Protein AF-0000000083195244 (afdb_homodimer)

Organism: Muntiacus reevesi (NCBI:txid9886)

Radius of gyration: 25.7 Å; Cα contacts (8 Å, |Δi|>4): 997; chains: 2; bounding box: 46×84×61 Å

Nearest PDB structures (foldseek):
  3fcx-assembly2_B  TM=9.092E-01  e=3.068E-40  Homo sapiens
  3fcx-assembly2_A-2  TM=8.633E-01  e=1.526E-38  Homo sapiens
  8ilj-assembly1_B  TM=9.149E-01  e=1.483E-29  Burkholderiaceae
  7yvt-assembly3_C  TM=9.049E-01  e=2.459E-28  Variovorax sp.
  3s8y-assembly1_A  TM=8.931E-01  e=3.547E-28  Oleispira antarctica

Foldseek 3Di:
DDWAWPDWDDDQQWIKTKIWDQDPQQRAIWIKIKIGANCQVPAAWFEEEEFEAQPDANVCCVPQQQLNNLCNPFGMYMYITWFGPPPPQVCPPPDSPDATGPTQAAQDPDPSRNRRGHNNCCVQPVVLVVCVVPGRHDSVQYAYAYADSRRLNRLLSVLVVQCVVVVVPDDPDDDRVLSSGSLSSLLVRPDQEAEAEEEDEPAEPCVVVVNDDVVSNVVSCVVRVYYHYHYHYPDYRDSVNSNVCVSVVSVSSSVPRPD/DDWAWPDWDDDQQWIKTKIWDQDPQQRAIWIKIKIGANCQVPAAWFEEEEFEAFPDANVCCVPQQQLNNLCNPFGMYMYITWFGPPPPQVCPPPDSPDATGPTQAAQDPDPSRNRRGHNNCCVQPVVLVVCVVPGRHDSVQYAYAYADSRRLRRLLSVLVVQCVVVVVPDDPDDDRVLSSGSLSSLLVRPDQDDAAEEEDEPAEPCVVVVNDDVVSNQVSCVVGPGHHYHYHYPDYRDSVNSNVCVSVVSVSSSVPVPD

InterPro domains:
  IPR000801 Esterase-like [PF00756] (23-251)
  IPR014186 S-formylglutathione hydrolase [PTHR10061] (2-157)
  IPR029058 Alpha/Beta hydrolase fold [G3DSA:3.40.50.1820] (3-158)
  IPR029058 Alpha/Beta hydrolase fold [G3DSA:3.40.50.1820] (159-257)
  IPR029058 Alpha/Beta hydrolase fold [SSF53474] (6-256)

Secondary structure (DSSP, 8-state):
-PPEEEEEEEETTEEEEEEEEEETTTTEEEEEEEEE-GGGGTS-EEEEEEE--TT--HHHHHHHS-THHHHHHH-EEEEE-SS------TTTTT-TTTTS-S-TT-B--STTTTTT-BHHHIIIIIHHHHHHHHS-EEEEEEEEEESTHHHHHHHHHHHHHHHHTTTTTS-TTS-TTGGG-HHHHHHT---S---EEEEEETT-HHHHTTS--HHHHHHHHHTTT-EEEEEETT--SSHHHHHHHHHHHHHHHHT-S--/-PPEEEEEEEETTEEEEEEEEEETTTTEEEEEEEEE-GGGGTS-EEEEEEE--TT--HHHHHHHS-THHHHHHH-EEEEE-SS--S---TTTTT-TTTTS-S-TT-B--STTTTTT-BHHHIIIIIHHHHHHHHS-EEEEEEEEEESTHHHHHHHHHHHHHHHHTTTTTS-TTS-TTGGG-HHHHHHT---S----EEEEETT-HHHHTTS--HHHHHHHHHTSS--EEEEETT--SSHHHHHHHHHHHHHHHHT-S--

Structure (mmCIF, N/CA/C/O backbone):
data_AF-0000000083195244-model_v1
#
loop_
_entity.id
_entity.type
_entity.pdbx_description
1 polymer 'S-formylglutathione hydrolase'
#
loop_
_atom_site.group_PDB
_atom_site.id
_atom_site.type_symbol
_atom_site.label_atom_id
_atom_site.label_alt_id
_atom_site.label_comp_id
_atom_site.label_asym_id
_atom_site.label_entity_id
_atom_site.label_seq_id
_atom_site.pdbx_PDB_ins_code
_atom_site.Cartn_x
_atom_site.Cartn_y
_atom_site.Cartn_z
_atom_site.occupancy
_atom_site.B_iso_or_equiv
_atom_site.auth_seq_id
_atom_site.auth_comp_id
_atom_site.auth_asym_id
_atom_site.auth_atom_id
_atom_site.pdbx_PDB_model_num
ATOM 1 N N . MET A 1 1 ? -21.516 21.188 7.121 1 64.06 1 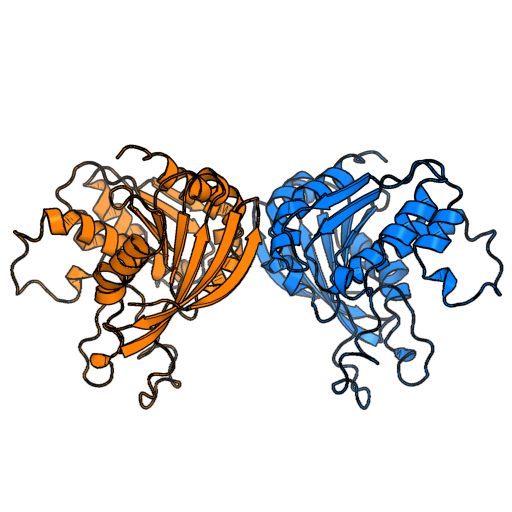MET A N 1
ATOM 2 C CA . MET A 1 1 ? -21.359 20.875 5.703 1 64.06 1 MET A CA 1
ATOM 3 C C . MET A 1 1 ? -21.375 19.375 5.465 1 64.06 1 MET A C 1
ATOM 5 O O . MET A 1 1 ? -20.875 18.594 6.285 1 64.06 1 MET A O 1
ATOM 9 N N . ALA A 1 2 ? -22.172 18.953 4.617 1 80.56 2 ALA A N 1
ATOM 10 C CA . ALA A 1 2 ? -22.469 17.531 4.43 1 80.56 2 ALA A CA 1
ATOM 11 C C . ALA A 1 2 ? -21.422 16.875 3.543 1 80.56 2 ALA A C 1
ATOM 13 O O . ALA A 1 2 ? -20.953 17.469 2.57 1 80.56 2 ALA A O 1
ATOM 14 N N . SER A 1 3 ? -20.703 15.836 4.039 1 92.25 3 SER A N 1
ATOM 15 C CA . SER A 1 3 ? -19.766 15.07 3.223 1 92.25 3 SER A CA 1
ATOM 16 C C . SER A 1 3 ? -20.422 13.812 2.664 1 92.25 3 SER A C 1
ATOM 18 O O . SER A 1 3 ? -21.328 13.25 3.287 1 92.25 3 SER A O 1
ATOM 20 N N . LYS A 1 4 ? -20.062 13.547 1.421 1 96.56 4 LYS A N 1
ATOM 21 C CA . LYS A 1 4 ? -20.562 12.352 0.751 1 96.56 4 LYS A CA 1
ATOM 22 C C . LYS A 1 4 ? -19.516 11.25 0.709 1 96.56 4 LYS A C 1
ATOM 24 O O . LYS A 1 4 ? -18.375 11.492 0.304 1 96.56 4 LYS A O 1
ATOM 29 N N . GLN A 1 5 ? -19.922 10.078 1.095 1 97 5 GLN A N 1
ATOM 30 C CA . GLN A 1 5 ? -18.984 8.953 1.025 1 97 5 GLN A CA 1
ATOM 31 C C . GLN A 1 5 ? -18.781 8.5 -0.417 1 97 5 GLN A C 1
ATOM 33 O O . GLN A 1 5 ? -19.75 8.219 -1.133 1 97 5 GLN A O 1
ATOM 38 N N . VAL A 1 6 ? -17.516 8.461 -0.803 1 96.75 6 VAL A N 1
ATOM 39 C CA . VAL A 1 6 ? -17.125 8.062 -2.152 1 96.75 6 VAL A CA 1
ATOM 40 C C . VAL A 1 6 ? -16.797 6.57 -2.18 1 96.75 6 VAL A C 1
ATOM 42 O O . VAL A 1 6 ? -17.078 5.883 -3.164 1 96.75 6 VAL A O 1
ATOM 45 N N . SER A 1 7 ? -16.188 6.094 -1.215 1 96.75 7 SER A N 1
ATOM 46 C CA . SER A 1 7 ? -15.812 4.688 -1.093 1 96.75 7 SER A CA 1
ATOM 47 C C . SER A 1 7 ? -15.664 4.277 0.369 1 96.75 7 SER A C 1
ATOM 49 O O . SER A 1 7 ? -15.57 5.133 1.251 1 96.75 7 SER A O 1
ATOM 51 N N . GLY A 1 8 ? -15.758 2.971 0.578 1 97.38 8 GLY A N 1
ATOM 52 C CA . GLY A 1 8 ? -15.602 2.396 1.904 1 97.38 8 GLY A CA 1
ATOM 53 C C . GLY A 1 8 ? -15.328 0.904 1.881 1 97.38 8 GLY A C 1
ATOM 54 O O . GLY A 1 8 ? -16.031 0.151 1.198 1 97.38 8 GLY A O 1
ATOM 55 N N . SER A 1 9 ? -14.305 0.471 2.549 1 97.75 9 SER A N 1
ATOM 56 C CA . SER A 1 9 ? -13.945 -0.941 2.627 1 97.75 9 SER A CA 1
ATOM 57 C C . SER A 1 9 ? -13.414 -1.301 4.012 1 97.75 9 SER A C 1
ATOM 59 O O . SER A 1 9 ? -12.758 -0.483 4.664 1 97.75 9 SER A O 1
ATOM 61 N N . LYS A 1 10 ? -13.711 -2.51 4.426 1 98 10 LYS A N 1
ATOM 62 C CA . LYS A 1 10 ? -13.148 -3.012 5.672 1 98 10 LYS A CA 1
ATOM 63 C C . LYS A 1 10 ? -11.664 -3.316 5.523 1 98 10 LYS A C 1
ATOM 65 O O . LYS A 1 10 ? -11.234 -3.867 4.504 1 98 10 LYS A O 1
ATOM 70 N N . CYS A 1 11 ? -10.922 -2.971 6.48 1 98.19 11 CYS A N 1
ATOM 71 C CA . CYS A 1 11 ? -9.477 -3.141 6.5 1 98.19 11 CYS A CA 1
ATOM 72 C C . CYS A 1 11 ? -8.953 -3.213 7.934 1 98.19 11 CYS A C 1
ATOM 74 O O . CYS A 1 11 ? -9.133 -2.277 8.711 1 98.19 11 CYS A O 1
ATOM 76 N N . PHE A 1 12 ? -8.305 -4.316 8.352 1 97.62 12 PHE A N 1
ATOM 77 C CA . PHE A 1 12 ? -7.77 -4.566 9.688 1 97.62 12 PHE A CA 1
ATOM 78 C C . PHE A 1 12 ? -8.828 -4.301 10.75 1 97.62 12 PHE A C 1
ATOM 80 O O . PHE A 1 12 ? -8.555 -3.631 11.75 1 97.62 12 PHE A O 1
ATOM 87 N N . GLY A 1 13 ? -9.945 -4.781 10.5 1 96.62 13 GLY A N 1
ATOM 88 C CA . GLY A 1 13 ? -11.031 -4.699 11.461 1 96.62 13 GLY A CA 1
ATOM 89 C C . GLY A 1 13 ? -11.719 -3.348 11.477 1 96.62 13 GLY A C 1
ATOM 90 O O . GLY A 1 13 ? -12.812 -3.207 12.023 1 96.62 13 GLY A O 1
ATOM 91 N N . GLY A 1 14 ? -11.07 -2.312 10.891 1 97.44 14 GLY A N 1
ATOM 92 C CA . GLY A 1 14 ? -11.648 -0.986 10.758 1 97.44 14 GLY A CA 1
ATOM 93 C C . GLY A 1 14 ? -12.211 -0.716 9.375 1 97.44 14 GLY A C 1
ATOM 94 O O . GLY A 1 14 ? -12.422 -1.646 8.594 1 97.44 14 GLY A O 1
ATOM 95 N N . LEU A 1 15 ? -12.516 0.543 9.117 1 98 15 LEU A N 1
ATOM 96 C CA . LEU A 1 15 ? -13.078 0.94 7.828 1 98 15 LEU A CA 1
ATOM 97 C C . LEU A 1 15 ? -12.242 2.041 7.188 1 98 15 LEU A C 1
ATOM 99 O O . LEU A 1 15 ? -12 3.082 7.801 1 98 15 LEU A O 1
ATOM 103 N N . GLN A 1 16 ? -11.742 1.739 5.988 1 98.25 16 GLN A N 1
ATOM 104 C CA . GLN A 1 16 ? -11.117 2.766 5.16 1 98.25 16 GLN A CA 1
ATOM 105 C C . GLN A 1 16 ? -12.133 3.416 4.227 1 98.25 16 GLN A C 1
ATOM 107 O O . GLN A 1 16 ? -12.641 2.771 3.307 1 98.25 16 GLN A O 1
ATOM 112 N N . LYS A 1 17 ? -12.391 4.711 4.441 1 98.19 17 LYS A N 1
ATOM 113 C CA . LYS A 1 17 ? -13.398 5.422 3.66 1 98.19 17 LYS A CA 1
ATOM 114 C C . LYS A 1 17 ? -12.805 6.668 3.008 1 98.19 17 LYS A C 1
ATOM 116 O O . LYS A 1 17 ? -11.781 7.18 3.451 1 98.19 17 LYS A O 1
ATOM 121 N N . VAL A 1 18 ? -13.406 7.07 1.927 1 98.31 18 VAL A N 1
ATOM 122 C CA . VAL A 1 18 ? -13.117 8.352 1.292 1 98.31 18 VAL A CA 1
ATOM 123 C C . VAL A 1 18 ? -14.398 9.172 1.172 1 98.31 18 VAL A C 1
ATOM 125 O O . VAL A 1 18 ? -15.453 8.641 0.805 1 98.31 18 VAL A O 1
ATOM 128 N N . PHE A 1 19 ? -14.312 10.398 1.546 1 98.19 19 PHE A N 1
ATOM 129 C CA . PHE A 1 19 ? -15.445 11.312 1.467 1 98.19 19 PHE A CA 1
ATOM 130 C C . PHE A 1 19 ? -15.125 12.484 0.549 1 98.19 19 PHE A C 1
ATOM 132 O O . PHE A 1 19 ? -13.961 12.836 0.362 1 98.19 19 PHE A O 1
ATOM 139 N N . GLU A 1 20 ? -16.141 13.039 0.01 1 97.69 20 GLU A N 1
ATOM 140 C CA . GLU A 1 20 ? -16.078 14.273 -0.769 1 97.69 20 GLU A CA 1
ATOM 141 C C . GLU A 1 20 ? -16.984 15.344 -0.182 1 97.69 20 GLU A C 1
ATOM 143 O O . GLU A 1 20 ? -18.094 15.039 0.28 1 97.69 20 GLU A O 1
ATOM 148 N N . HIS A 1 21 ? -16.594 16.547 -0.195 1 96.94 21 HIS A N 1
ATOM 149 C CA . HIS A 1 21 ? -17.406 17.656 0.276 1 96.94 21 HIS A CA 1
ATOM 150 C C . HIS A 1 21 ? -17.078 18.938 -0.487 1 96.94 21 HIS A C 1
ATOM 152 O O . HIS A 1 21 ? -16.047 19.047 -1.134 1 96.94 21 HIS A O 1
ATOM 158 N N . ASP A 1 22 ? -18 19.844 -0.412 1 96.31 22 ASP A N 1
ATOM 159 C CA . ASP A 1 22 ? -17.781 21.172 -0.982 1 96.31 22 ASP A CA 1
ATOM 160 C C . ASP A 1 22 ? -17.062 22.078 0.013 1 96.31 22 ASP A C 1
ATOM 162 O O . ASP A 1 22 ? -17.641 22.5 1.014 1 96.31 22 ASP A O 1
ATOM 166 N N . SER A 1 23 ? -15.859 22.375 -0.258 1 95.5 23 SER A N 1
ATOM 167 C CA . SER A 1 23 ? -15.086 23.219 0.646 1 95.5 23 SER A CA 1
ATOM 168 C C . SER A 1 23 ? -15.477 24.688 0.506 1 95.5 23 SER A C 1
ATOM 170 O O . SER A 1 23 ? -15.5 25.219 -0.603 1 95.5 23 SER A O 1
ATOM 172 N N . VAL A 1 24 ? -15.711 25.297 1.651 1 95.19 24 VAL A N 1
ATOM 173 C CA . VAL A 1 24 ? -16.016 26.719 1.674 1 95.19 24 VAL A CA 1
ATOM 174 C C . VAL A 1 24 ? -14.719 27.516 1.51 1 95.19 24 VAL A C 1
ATOM 176 O O . VAL A 1 24 ? -14.688 28.516 0.793 1 95.19 24 VAL A O 1
ATOM 179 N N . GLU A 1 25 ? -13.664 27.062 2.113 1 92.62 25 GLU A N 1
ATOM 180 C CA . GLU A 1 25 ? -12.383 27.75 2.059 1 92.62 25 GLU A CA 1
ATOM 181 C C . GLU A 1 25 ? -11.781 27.688 0.655 1 92.62 25 GLU A C 1
ATOM 183 O O . GLU A 1 25 ? -11.25 28.688 0.166 1 92.62 25 GLU A O 1
ATOM 188 N N . LEU A 1 26 ? -11.906 26.531 0.031 1 91.56 26 LEU A N 1
ATOM 189 C CA . LEU A 1 26 ? -11.203 26.328 -1.232 1 91.56 26 LEU A CA 1
ATOM 190 C C . LEU A 1 26 ? -12.148 26.516 -2.414 1 91.56 26 LEU A C 1
ATOM 192 O O . LEU A 1 26 ? -11.711 26.609 -3.561 1 91.56 26 LEU A O 1
ATOM 196 N N . LYS A 1 27 ? -13.453 26.594 -2.148 1 93.06 27 LYS A N 1
ATOM 197 C CA . LYS A 1 27 ? -14.477 26.828 -3.162 1 93.06 27 LYS A CA 1
ATOM 198 C C . LYS A 1 27 ? -14.414 25.781 -4.27 1 93.06 27 LYS A C 1
ATOM 200 O O . LYS A 1 27 ? -14.477 26.125 -5.453 1 93.06 27 LYS A O 1
ATOM 205 N N . CYS A 1 28 ? -14.148 24.578 -3.922 1 93.44 28 CYS A N 1
ATOM 206 C CA . CYS A 1 28 ? -14.148 23.438 -4.812 1 93.44 28 CYS A CA 1
ATOM 207 C C . CYS A 1 28 ? -14.469 22.156 -4.055 1 93.44 28 CYS A C 1
ATOM 209 O O . CYS A 1 28 ? -14.625 22.172 -2.83 1 93.44 28 CYS A O 1
ATOM 211 N N . LYS A 1 29 ? -14.609 21.141 -4.824 1 94.62 29 LYS A N 1
ATOM 212 C CA . LYS A 1 29 ? -14.781 19.844 -4.191 1 94.62 29 LYS A CA 1
ATOM 213 C C . LYS A 1 29 ? -13.453 19.281 -3.693 1 94.62 29 LYS A C 1
ATOM 215 O O . LYS A 1 29 ? -12.445 19.328 -4.406 1 94.62 29 LYS A O 1
ATOM 220 N N . MET A 1 30 ? -13.492 18.859 -2.441 1 95.19 30 MET A N 1
ATOM 221 C CA . MET A 1 30 ? -12.305 18.25 -1.849 1 95.19 30 MET A CA 1
ATOM 222 C C . MET A 1 30 ? -12.609 16.844 -1.365 1 95.19 30 MET A C 1
ATOM 224 O O . MET A 1 30 ? -13.703 16.562 -0.862 1 95.19 30 MET A O 1
ATOM 228 N N . LYS A 1 31 ? -11.641 15.992 -1.546 1 96.5 31 LYS A N 1
ATOM 229 C CA . LYS A 1 31 ? -11.734 14.648 -0.989 1 96.5 31 LYS A CA 1
ATOM 230 C C . LYS A 1 31 ? -10.797 14.477 0.203 1 96.5 31 LYS A C 1
ATOM 232 O O . LYS A 1 31 ? -9.742 15.117 0.264 1 96.5 31 LYS A O 1
ATOM 237 N N . PHE A 1 32 ? -11.211 13.695 1.086 1 97.06 32 PHE A N 1
ATOM 238 C CA . PHE A 1 32 ? -10.336 13.297 2.184 1 97.06 32 PHE A CA 1
ATOM 239 C C . PHE A 1 32 ? -10.625 11.859 2.6 1 97.06 32 PHE A C 1
ATOM 241 O O . PHE A 1 32 ? -11.766 11.406 2.539 1 97.06 32 PHE A O 1
ATOM 248 N N . ALA A 1 33 ? -9.562 11.195 2.936 1 98.12 33 ALA A N 1
ATOM 249 C CA . ALA A 1 33 ? -9.656 9.82 3.426 1 98.12 33 ALA A CA 1
ATOM 250 C C . ALA A 1 33 ? -9.836 9.789 4.941 1 98.12 33 ALA A C 1
ATOM 252 O O . ALA A 1 33 ? -9.32 10.656 5.652 1 98.12 33 ALA A O 1
ATOM 253 N N . VAL A 1 34 ? -10.562 8.789 5.395 1 97.75 34 VAL A N 1
ATOM 254 C CA . VAL A 1 34 ? -10.75 8.523 6.82 1 97.75 34 VAL A CA 1
ATOM 255 C C . VAL A 1 34 ? -10.562 7.031 7.094 1 97.75 34 VAL A C 1
ATOM 257 O O . VAL A 1 34 ? -11.148 6.188 6.406 1 97.75 34 VAL A O 1
ATOM 260 N N . TYR A 1 35 ? -9.703 6.723 8.023 1 98.38 35 TYR A N 1
ATOM 261 C CA . TYR A 1 35 ? -9.68 5.371 8.57 1 98.38 35 TYR A CA 1
ATOM 262 C C . TYR A 1 35 ? -10.312 5.328 9.953 1 98.38 35 TYR A C 1
ATOM 264 O O . TYR A 1 35 ? -9.82 5.965 10.883 1 98.38 35 TYR A O 1
ATOM 272 N N . LEU A 1 36 ? -11.422 4.609 10.07 1 97.75 36 LEU A N 1
ATOM 273 C CA . LEU A 1 36 ? -12.102 4.387 11.344 1 97.75 36 LEU A CA 1
ATOM 274 C C . LEU A 1 36 ? -11.648 3.074 11.969 1 97.75 36 LEU A C 1
ATOM 276 O O . LEU A 1 36 ? -12.031 1.995 11.508 1 97.75 36 LEU A O 1
ATOM 280 N N . PRO A 1 37 ? -10.852 3.199 13.047 1 96.81 37 PRO A N 1
ATOM 281 C CA . PRO A 1 37 ? -10.445 1.961 13.719 1 96.81 37 PRO A CA 1
ATOM 282 C C . PRO A 1 37 ? -11.617 1.248 14.391 1 96.81 37 PRO A C 1
ATOM 284 O O . PRO A 1 37 ? -12.68 1.84 14.578 1 96.81 37 PRO A O 1
ATOM 287 N N . PRO A 1 38 ? -11.383 -0.041 14.734 1 95.75 38 PRO A N 1
ATOM 288 C CA . PRO A 1 38 ? -12.477 -0.782 15.375 1 95.75 38 PRO A CA 1
ATOM 289 C C . PRO A 1 38 ? -13.031 -0.07 16.609 1 95.75 38 PRO A C 1
ATOM 291 O O . PRO A 1 38 ? -14.242 -0.078 16.828 1 95.75 38 PRO A O 1
ATOM 294 N N . LYS A 1 39 ? -12.281 0.588 17.328 1 94.19 39 LYS A N 1
ATOM 295 C CA . LYS A 1 39 ? -12.68 1.263 18.562 1 94.19 39 LYS A CA 1
ATOM 296 C C . LYS A 1 39 ? -13.633 2.414 18.266 1 94.19 39 LYS A C 1
ATOM 298 O O . LYS A 1 39 ? -14.352 2.873 19.172 1 94.19 39 LYS A O 1
ATOM 303 N N . ALA A 1 40 ? -13.633 2.887 17.094 1 94.81 40 ALA A N 1
ATOM 304 C CA . ALA A 1 40 ? -14.484 4.016 16.719 1 94.81 40 ALA A CA 1
ATOM 305 C C . ALA A 1 40 ? -15.961 3.641 16.797 1 94.81 40 ALA A C 1
ATOM 307 O O . ALA A 1 40 ? -16.828 4.516 16.859 1 94.81 40 ALA A O 1
ATOM 308 N N . GLU A 1 41 ? -16.219 2.393 16.797 1 92.88 41 GLU A N 1
ATOM 309 C CA . GLU A 1 41 ? -17.594 1.923 16.891 1 92.88 41 GLU A CA 1
ATOM 310 C C . GLU A 1 41 ? -18.141 2.111 18.297 1 92.88 41 GLU A C 1
ATOM 312 O O . GLU A 1 41 ? -19.359 2.213 18.484 1 92.88 41 GLU A O 1
ATOM 317 N N . THR A 1 42 ? -17.281 2.164 19.234 1 93 42 THR A N 1
ATOM 318 C CA . THR A 1 42 ? -17.766 2.139 20.609 1 93 42 THR A CA 1
ATOM 319 C C . THR A 1 42 ? -17.375 3.42 21.344 1 93 42 THR A C 1
ATOM 321 O O . THR A 1 42 ? -17.812 3.648 22.469 1 93 42 THR A O 1
ATOM 324 N N . GLY A 1 43 ? -16.5 4.234 20.75 1 92.44 43 GLY A N 1
ATOM 325 C CA . GLY A 1 43 ? -16.109 5.441 21.453 1 92.44 43 GLY A CA 1
ATOM 326 C C . GLY A 1 43 ? -15.344 6.418 20.578 1 92.44 43 GLY A C 1
ATOM 327 O O . GLY A 1 43 ? -15.117 6.152 19.391 1 92.44 43 GLY A O 1
ATOM 328 N N . LYS A 1 44 ? -15 7.539 21.266 1 93.94 44 LYS A N 1
ATOM 329 C CA . LYS A 1 44 ? -14.25 8.57 20.547 1 93.94 44 LYS A CA 1
ATOM 330 C C . LYS A 1 44 ? -12.781 8.18 20.406 1 93.94 44 LYS A C 1
ATOM 332 O O . LYS A 1 44 ? -12.227 7.512 21.281 1 93.94 44 LYS A O 1
ATOM 337 N N . CYS A 1 45 ? -12.172 8.586 19.328 1 93.75 45 CYS A N 1
ATOM 338 C CA . CYS A 1 45 ? -10.789 8.227 19.031 1 93.75 45 CYS A CA 1
ATOM 339 C C . CYS A 1 45 ? -9.938 9.477 18.859 1 93.75 45 CYS A C 1
ATOM 341 O O . CYS A 1 45 ? -10.43 10.516 18.406 1 93.75 45 CYS A O 1
ATOM 343 N N . PRO A 1 46 ? -8.68 9.367 19.25 1 91.88 46 PRO A N 1
ATOM 344 C CA . PRO A 1 46 ? -7.762 10.43 18.844 1 91.88 46 PRO A CA 1
ATOM 345 C C . PRO A 1 46 ? -7.648 10.555 17.328 1 91.88 46 PRO A C 1
ATOM 347 O O . PRO A 1 46 ? -7.844 9.57 16.609 1 91.88 46 PRO A O 1
ATOM 350 N N . VAL A 1 47 ? -7.289 11.75 16.922 1 92.12 47 VAL A N 1
ATOM 351 C CA . VAL A 1 47 ? -7.215 12 15.477 1 92.12 47 VAL A CA 1
ATOM 352 C C . VAL A 1 47 ? -5.758 12.195 15.062 1 92.12 47 VAL A C 1
ATOM 354 O O . VAL A 1 47 ? -5.031 12.977 15.688 1 92.12 47 VAL A O 1
ATOM 357 N N . LEU A 1 48 ? -5.402 11.469 14.109 1 93.06 48 LEU A N 1
ATOM 358 C CA . LEU A 1 48 ? -4.121 11.664 13.438 1 93.06 48 LEU A CA 1
ATOM 359 C C . LEU A 1 48 ? -4.324 12.195 12.023 1 93.06 48 LEU A C 1
ATOM 361 O O . LEU A 1 48 ? -4.898 11.516 11.172 1 93.06 48 LEU A O 1
ATOM 365 N N . CYS A 1 49 ? -3.836 13.359 11.766 1 92.69 49 CYS A N 1
ATOM 366 C CA . CYS A 1 49 ? -3.99 13.969 10.453 1 92.69 49 CYS A CA 1
ATOM 367 C C . CYS A 1 49 ? -2.725 13.797 9.617 1 92.69 49 CYS A C 1
ATOM 369 O O . CYS A 1 49 ? -1.651 14.258 10.008 1 92.69 49 CYS A O 1
ATOM 371 N N . TRP A 1 50 ? -2.875 13.164 8.469 1 95 50 TRP A N 1
ATOM 372 C CA . TRP A 1 50 ? -1.762 12.945 7.551 1 95 50 TRP A CA 1
ATOM 373 C C . TRP A 1 50 ? -1.774 13.969 6.422 1 95 50 TRP A C 1
ATOM 375 O O . TRP A 1 50 ? -2.807 14.18 5.781 1 95 50 TRP A O 1
ATOM 385 N N . LEU A 1 51 ? -0.617 14.508 6.195 1 92.31 51 LEU A N 1
ATOM 386 C CA . LEU A 1 51 ? -0.442 15.422 5.074 1 92.31 51 LEU A CA 1
ATOM 387 C C . LEU A 1 51 ? 0.542 14.859 4.055 1 92.31 51 LEU A C 1
ATOM 389 O O . LEU A 1 51 ? 1.732 14.727 4.344 1 92.31 51 LEU A O 1
ATOM 393 N N . SER A 1 52 ? 0.066 14.609 2.848 1 93.62 52 SER A N 1
ATOM 394 C CA . SER A 1 52 ? 0.882 14 1.803 1 93.62 52 SER A CA 1
ATOM 395 C C . SER A 1 52 ? 1.756 15.039 1.108 1 93.62 52 SER A C 1
ATOM 397 O O . SER A 1 52 ? 1.536 16.25 1.258 1 93.62 52 SER A O 1
ATOM 399 N N . GLY A 1 53 ? 2.691 14.539 0.359 1 86.62 53 GLY A N 1
ATOM 400 C CA . GLY A 1 53 ? 3.58 15.398 -0.401 1 86.62 53 GLY A CA 1
ATOM 401 C C . GLY A 1 53 ? 2.953 15.922 -1.678 1 86.62 53 GLY A C 1
ATOM 402 O O . GLY A 1 53 ? 1.842 15.531 -2.037 1 86.62 53 GLY A O 1
ATOM 403 N N . LEU A 1 54 ? 3.756 16.641 -2.361 1 77.75 54 LEU A N 1
ATOM 404 C CA . LEU A 1 54 ? 3.281 17.312 -3.568 1 77.75 54 LEU A CA 1
ATOM 405 C C . LEU A 1 54 ? 2.805 16.297 -4.602 1 77.75 54 LEU A C 1
ATOM 407 O O . LEU A 1 54 ? 3.357 15.195 -4.699 1 77.75 54 LEU A O 1
ATOM 411 N N . THR A 1 55 ? 1.764 16.594 -5.359 1 79.69 55 THR A N 1
ATOM 412 C CA . THR A 1 55 ? 1.191 15.883 -6.496 1 79.69 55 THR A CA 1
ATOM 413 C C . THR A 1 55 ? 0.351 14.703 -6.02 1 79.69 55 THR A C 1
ATOM 415 O O . THR A 1 55 ? -0.34 14.062 -6.816 1 79.69 55 THR A O 1
ATOM 418 N N . CYS A 1 56 ? 0.475 14.43 -4.762 1 89.38 56 CYS A N 1
ATOM 419 C CA . CYS A 1 56 ? -0.297 13.305 -4.246 1 89.38 56 CYS A CA 1
ATOM 420 C C . CYS A 1 56 ? -1.763 13.688 -4.074 1 89.38 56 CYS A C 1
ATOM 422 O O . CYS A 1 56 ? -2.104 14.867 -4.043 1 89.38 56 CYS A O 1
ATOM 424 N N . THR A 1 57 ? -2.6 12.758 -3.975 1 92.44 57 THR A N 1
ATOM 425 C CA . THR A 1 57 ? -3.975 12.836 -3.496 1 92.44 57 THR A CA 1
ATOM 426 C C . THR A 1 57 ? -4.152 12.016 -2.219 1 92.44 57 THR A C 1
ATOM 428 O O . THR A 1 57 ? -3.189 11.445 -1.703 1 92.44 57 THR A O 1
ATOM 431 N N . GLU A 1 58 ? -5.422 12 -1.702 1 94.5 58 GLU A N 1
ATOM 432 C CA . GLU A 1 58 ? -5.711 11.18 -0.524 1 94.5 58 GLU A CA 1
ATOM 433 C C . GLU A 1 58 ? -5.434 9.703 -0.792 1 94.5 58 GLU A C 1
ATOM 435 O O . GLU A 1 58 ? -5.195 8.938 0.138 1 94.5 58 GLU A O 1
ATOM 440 N N . GLN A 1 59 ? -5.293 9.297 -2.07 1 95.56 59 GLN A N 1
ATOM 441 C CA . GLN A 1 59 ? -5.168 7.891 -2.445 1 95.56 59 GLN A CA 1
ATOM 442 C C . GLN A 1 59 ? -3.746 7.387 -2.223 1 95.56 59 GLN A C 1
ATOM 444 O O . GLN A 1 59 ? -3.541 6.211 -1.914 1 95.56 59 GLN A O 1
ATOM 449 N N . ASN A 1 60 ? -2.781 8.266 -2.379 1 95.06 60 ASN A N 1
ATOM 450 C CA . ASN A 1 60 ? -1.394 7.832 -2.26 1 95.06 60 ASN A CA 1
ATOM 451 C C . ASN A 1 60 ? -1.106 7.242 -0.882 1 95.06 60 ASN A C 1
ATOM 453 O O . ASN A 1 60 ? -0.536 6.156 -0.773 1 95.06 60 ASN A O 1
ATOM 457 N N . PHE A 1 61 ? -1.508 7.973 0.099 1 96.56 61 PHE A N 1
ATOM 458 C CA . PHE A 1 61 ? -1.271 7.516 1.463 1 96.56 61 PHE A CA 1
ATOM 459 C C . PHE A 1 61 ? -2.049 6.234 1.747 1 96.56 61 PHE A C 1
ATOM 461 O O . PHE A 1 61 ? -1.501 5.281 2.303 1 96.56 61 PHE A O 1
ATOM 468 N N . ILE A 1 62 ? -3.305 6.133 1.385 1 95.81 62 ILE A N 1
ATOM 469 C CA . ILE A 1 62 ? -4.191 4.996 1.599 1 95.81 62 ILE A CA 1
ATOM 470 C C . ILE A 1 62 ? -3.594 3.746 0.958 1 95.81 62 ILE A C 1
ATOM 472 O O . ILE A 1 62 ? -3.586 2.672 1.565 1 95.81 62 ILE A O 1
ATOM 476 N N . SER A 1 63 ? -3.053 3.922 -0.155 1 95.25 63 SER A N 1
ATOM 477 C CA . SER A 1 63 ? -2.701 2.76 -0.963 1 95.25 63 SER A CA 1
ATOM 478 C C . SER A 1 63 ? -1.28 2.291 -0.668 1 95.25 63 SER A C 1
ATOM 480 O O . SER A 1 63 ? -0.994 1.092 -0.713 1 95.25 63 SER A O 1
ATOM 482 N N . LYS A 1 64 ? -0.426 3.201 -0.344 1 96.31 64 LYS A N 1
ATOM 483 C CA . LYS A 1 64 ? 0.983 2.842 -0.476 1 96.31 64 LYS A CA 1
ATOM 484 C C . LYS A 1 64 ? 1.666 2.781 0.887 1 96.31 64 LYS A C 1
ATOM 486 O O . LYS A 1 64 ? 2.758 2.225 1.017 1 96.31 64 LYS A O 1
ATOM 491 N N . SER A 1 65 ? 1.1 3.322 1.882 1 97 65 SER A N 1
ATOM 492 C CA . SER A 1 65 ? 1.836 3.525 3.125 1 97 65 SER A CA 1
ATOM 493 C C . SER A 1 65 ? 1.714 2.312 4.043 1 97 65 SER A C 1
ATOM 495 O O . SER A 1 65 ? 2.527 2.131 4.949 1 97 65 SER A O 1
ATOM 497 N N . GLY A 1 66 ? 0.633 1.518 3.857 1 96.12 66 GLY A N 1
ATOM 498 C CA . GLY A 1 66 ? 0.384 0.413 4.77 1 96.12 66 GLY A CA 1
ATOM 499 C C . GLY A 1 66 ? 0.093 0.864 6.188 1 96.12 66 GLY A C 1
ATOM 500 O O . GLY A 1 66 ? 0.379 0.142 7.148 1 96.12 66 GLY A O 1
ATOM 501 N N . TYR A 1 67 ? -0.524 1.989 6.418 1 97.31 67 TYR A N 1
ATOM 502 C CA . TYR A 1 67 ? -0.676 2.611 7.73 1 97.31 67 TYR A CA 1
ATOM 503 C C . TYR A 1 67 ? -1.801 1.952 8.516 1 97.31 67 TYR A C 1
ATOM 505 O O . TYR A 1 67 ? -1.905 2.137 9.734 1 97.31 67 TYR A O 1
ATOM 513 N N . HIS A 1 68 ? -2.621 1.116 7.914 1 97.12 68 HIS A N 1
ATOM 514 C CA . HIS A 1 68 ? -3.891 0.676 8.484 1 97.12 68 HIS A CA 1
ATOM 515 C C . HIS A 1 68 ? -3.67 -0.179 9.727 1 97.12 68 HIS A C 1
ATOM 517 O O . HIS A 1 68 ? -4.371 -0.015 10.727 1 97.12 68 HIS A O 1
ATOM 523 N N . GLN A 1 69 ? -2.707 -1.045 9.633 1 94.5 69 GLN A N 1
ATOM 524 C CA . GLN A 1 69 ? -2.49 -1.956 10.75 1 94.5 69 GLN A CA 1
ATOM 525 C C . GLN A 1 69 ? -2.154 -1.19 12.023 1 94.5 69 GLN A C 1
ATOM 527 O O . GLN A 1 69 ? -2.762 -1.424 13.07 1 94.5 69 GLN A O 1
ATOM 532 N N . ALA A 1 70 ? -1.229 -0.278 11.977 1 93.69 70 ALA A N 1
ATOM 533 C CA . ALA A 1 70 ? -0.825 0.498 13.141 1 93.69 70 ALA A CA 1
ATOM 534 C C . ALA A 1 70 ? -1.965 1.388 13.633 1 93.69 70 ALA A C 1
ATOM 536 O O . ALA A 1 70 ? -2.193 1.509 14.836 1 93.69 70 ALA A O 1
ATOM 537 N N . THR A 1 71 ? -2.66 1.971 12.695 1 93.75 71 THR A N 1
ATOM 538 C CA . THR A 1 71 ? -3.715 2.914 13.055 1 93.75 71 THR A CA 1
ATOM 539 C C . THR A 1 71 ? -4.898 2.186 13.68 1 93.75 71 THR A C 1
ATOM 541 O O . THR A 1 71 ? -5.609 2.75 14.516 1 93.75 71 THR A O 1
ATOM 544 N N . SER A 1 72 ? -5.117 0.962 13.305 1 93.19 72 SER A N 1
ATOM 545 C CA . SER A 1 72 ? -6.227 0.193 13.859 1 93.19 72 SER A CA 1
ATOM 546 C C . SER A 1 72 ? -6.129 0.094 15.383 1 93.19 72 SER A C 1
ATOM 548 O O . SER A 1 72 ? -7.141 -0.094 16.062 1 93.19 72 SER A O 1
ATOM 550 N N . GLU A 1 73 ? -4.918 0.38 15.914 1 89.69 73 GLU A N 1
ATOM 551 C CA . GLU A 1 73 ? -4.688 0.25 17.344 1 89.69 73 GLU A CA 1
ATOM 552 C C . GLU A 1 73 ? -4.52 1.616 18.016 1 89.69 73 GLU A C 1
ATOM 554 O O . GLU A 1 73 ? -4.625 1.739 19.234 1 89.69 73 GLU A O 1
ATOM 559 N N . HIS A 1 74 ? -4.371 2.65 17.219 1 87.62 74 HIS A N 1
ATOM 560 C CA . HIS A 1 74 ? -3.846 3.85 17.859 1 87.62 74 HIS A CA 1
ATOM 561 C C . HIS A 1 74 ? -4.738 5.059 17.594 1 87.62 74 HIS A C 1
ATOM 563 O O . HIS A 1 74 ? -4.637 6.074 18.281 1 87.62 74 HIS A O 1
ATOM 569 N N . GLY A 1 75 ? -5.629 4.957 16.641 1 87.12 75 GLY A N 1
ATOM 570 C CA . GLY A 1 75 ? -6.488 6.121 16.453 1 87.12 75 GLY A CA 1
ATOM 571 C C . GLY A 1 75 ? -7.074 6.211 15.055 1 87.12 75 GLY A C 1
ATOM 572 O O . GLY A 1 75 ? -6.844 5.336 14.227 1 87.12 75 GLY A O 1
ATOM 573 N N . LEU A 1 76 ? -7.82 7.27 14.891 1 92.94 76 LEU A N 1
ATOM 574 C CA . LEU A 1 76 ? -8.469 7.59 13.625 1 92.94 76 LEU A CA 1
ATOM 575 C C . LEU A 1 76 ? -7.57 8.469 12.766 1 92.94 76 LEU A C 1
ATOM 577 O O . LEU A 1 76 ? -6.965 9.422 13.258 1 92.94 76 LEU A O 1
ATOM 581 N N . VAL A 1 77 ? -7.398 8.109 11.508 1 95.5 77 VAL A N 1
ATOM 582 C CA . VAL A 1 77 ? -6.527 8.867 10.617 1 95.5 77 VAL A CA 1
ATOM 58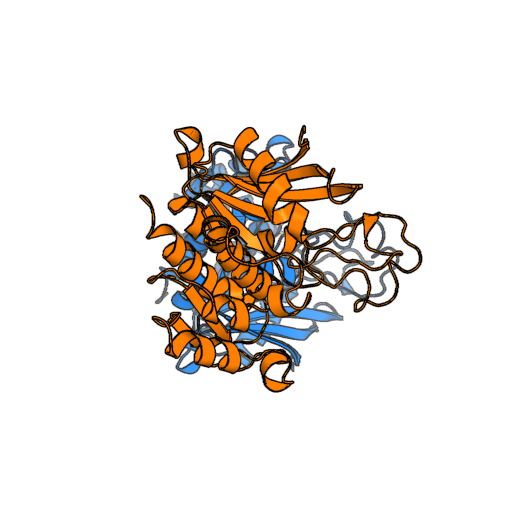3 C C . VAL A 1 77 ? -7.367 9.617 9.586 1 95.5 77 VAL A C 1
ATOM 585 O O . VAL A 1 77 ? -8.312 9.055 9.016 1 95.5 77 VAL A O 1
ATOM 588 N N . ILE A 1 78 ? -7.039 10.844 9.383 1 96.62 78 ILE A N 1
ATOM 589 C CA . ILE A 1 78 ? -7.598 11.68 8.328 1 96.62 78 ILE A CA 1
ATOM 590 C C . ILE A 1 78 ? -6.496 12.062 7.336 1 96.62 78 ILE A C 1
ATOM 592 O O . ILE A 1 78 ? -5.406 12.477 7.742 1 96.62 78 ILE A O 1
ATOM 596 N N . ALA A 1 79 ? -6.734 11.898 6.07 1 96.75 79 ALA A N 1
ATOM 597 C CA . ALA A 1 79 ? -5.773 12.273 5.035 1 96.75 79 ALA A CA 1
ATOM 598 C C . ALA A 1 79 ? -6.461 13.031 3.898 1 96.75 79 ALA A C 1
ATOM 600 O O . ALA A 1 79 ? -7.055 12.414 3.008 1 96.75 79 ALA A O 1
ATOM 601 N N . PRO A 1 80 ? -6.375 14.32 3.873 1 94.88 80 PRO A N 1
ATOM 602 C CA . PRO A 1 80 ? -7.012 15.109 2.814 1 94.88 80 PRO A CA 1
ATOM 603 C C . PRO A 1 80 ? -6.207 15.117 1.518 1 94.88 80 PRO A C 1
ATOM 605 O O . PRO A 1 80 ? -5.02 14.773 1.521 1 94.88 80 PRO A O 1
ATOM 608 N N . ASP A 1 81 ? -6.852 15.461 0.406 1 92.94 81 ASP A N 1
ATOM 609 C CA . ASP A 1 81 ? -6.129 15.797 -0.818 1 92.94 81 ASP A CA 1
ATOM 610 C C . ASP A 1 81 ? -5.156 16.953 -0.584 1 92.94 81 ASP A C 1
ATOM 612 O O . ASP A 1 81 ? -5.273 17.672 0.404 1 92.94 81 ASP A O 1
ATOM 616 N N . THR A 1 82 ? -4.223 17.078 -1.464 1 86.5 82 THR A N 1
ATOM 617 C CA . THR A 1 82 ? -3.092 17.969 -1.194 1 86.5 82 THR A CA 1
ATOM 618 C C . THR A 1 82 ? -3.336 19.344 -1.782 1 86.5 82 THR A C 1
ATOM 620 O O . THR A 1 82 ? -2.666 20.312 -1.409 1 86.5 82 THR A O 1
ATOM 623 N N . ILE A 1 83 ? -4.238 19.422 -2.744 1 82.62 83 ILE A N 1
ATOM 624 C CA . ILE A 1 83 ? -4.48 20.688 -3.402 1 82.62 83 ILE A CA 1
ATOM 625 C C . ILE A 1 83 ? -5.922 20.75 -3.908 1 82.62 83 ILE A C 1
ATOM 627 O O . ILE A 1 83 ? -6.559 19.703 -4.102 1 82.62 83 ILE A O 1
ATOM 631 N N . PRO A 1 84 ? -6.441 22.031 -4.066 1 85.75 84 PRO A N 1
ATOM 632 C CA . PRO A 1 84 ? -7.715 22.156 -4.781 1 85.75 84 PRO A CA 1
ATOM 633 C C . PRO A 1 84 ? -7.637 21.625 -6.215 1 85.75 84 PRO A C 1
ATOM 635 O O . PRO A 1 84 ? -6.605 21.781 -6.875 1 85.75 84 PRO A O 1
ATOM 638 N N . ARG A 1 85 ? -8.734 21.031 -6.609 1 84.5 85 ARG A N 1
ATOM 639 C CA . ARG A 1 85 ? -8.797 20.531 -7.98 1 84.5 85 ARG A CA 1
ATOM 640 C C . ARG A 1 85 ? -10.086 20.969 -8.656 1 84.5 85 ARG A C 1
ATOM 642 O O . ARG A 1 85 ? -11.078 21.266 -7.988 1 84.5 85 ARG A O 1
ATOM 649 N N . GLY A 1 86 ? -9.938 20.953 -10.047 1 81.38 86 GLY A N 1
ATOM 650 C CA . GLY A 1 86 ? -11.117 21.281 -10.828 1 81.38 86 GLY A CA 1
ATOM 651 C C . GLY A 1 86 ? -11.562 22.719 -10.656 1 81.38 86 GLY A C 1
ATOM 652 O O . GLY A 1 86 ? -12.766 23.016 -10.672 1 81.38 86 GLY A O 1
ATOM 653 N N . CYS A 1 87 ? -10.742 23.656 -10.352 1 82.44 87 CYS A N 1
ATOM 654 C CA . CYS A 1 87 ? -11.086 25.047 -10.055 1 82.44 87 CYS A CA 1
ATOM 655 C C . CYS A 1 87 ? -11.164 25.875 -11.336 1 82.44 87 CYS A C 1
ATOM 657 O O . CYS A 1 87 ? -11.539 27.047 -11.297 1 82.44 87 CYS A O 1
ATOM 659 N N . ASN A 1 88 ? -10.914 25.25 -12.438 1 79.5 88 ASN A N 1
ATOM 6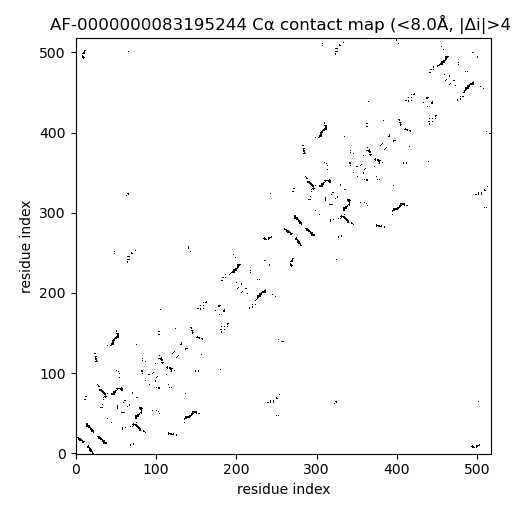60 C CA . ASN A 1 88 ? -10.992 25.906 -13.734 1 79.5 88 ASN A CA 1
ATOM 661 C C . ASN A 1 88 ? -10.133 27.172 -13.773 1 79.5 88 ASN A C 1
ATOM 663 O O . ASN A 1 88 ? -10.57 28.219 -14.273 1 79.5 88 ASN A O 1
ATOM 667 N N . ILE A 1 89 ? -9.031 27.156 -13.094 1 73.81 89 ILE A N 1
ATOM 668 C CA . ILE A 1 89 ? -8.117 28.281 -13.141 1 73.81 89 ILE A CA 1
ATOM 669 C C . ILE A 1 89 ? -7.242 28.203 -14.383 1 73.81 89 ILE A C 1
ATOM 671 O O . ILE A 1 89 ? -6.812 27.109 -14.773 1 73.81 89 ILE A O 1
ATOM 675 N N . ARG A 1 90 ? -7.113 29.312 -15.102 1 65.88 90 ARG A N 1
ATOM 676 C CA . ARG A 1 90 ? -6.273 29.328 -16.297 1 65.88 90 ARG A CA 1
ATOM 677 C C . ARG A 1 90 ? -4.863 28.844 -15.984 1 65.88 90 ARG A C 1
ATOM 679 O O . ARG A 1 90 ? -4.215 29.344 -15.07 1 65.88 90 ARG A O 1
ATOM 686 N N . GLY A 1 91 ? -4.324 27.875 -16.562 1 60.03 91 GLY A N 1
ATOM 687 C CA . GLY A 1 91 ? -2.973 27.375 -16.359 1 60.03 91 GLY A CA 1
ATOM 688 C C . GLY A 1 91 ? -2.879 26.344 -15.258 1 60.03 91 GLY A C 1
ATOM 689 O O . GLY A 1 91 ? -1.78 25.984 -14.836 1 60.03 91 GLY A O 1
ATOM 690 N N . GLU A 1 92 ? -3.951 26.078 -14.656 1 61.69 92 GLU A N 1
ATOM 691 C CA . GLU A 1 92 ? -3.971 25.156 -13.523 1 61.69 92 GLU A CA 1
ATOM 692 C C . GLU A 1 92 ? -3.303 23.828 -13.883 1 61.69 92 GLU A C 1
ATOM 694 O O . GLU A 1 92 ? -2.68 23.188 -13.031 1 61.69 92 GLU A O 1
ATOM 699 N N . GLU A 1 93 ? -3.41 23.453 -15.141 1 58.22 93 GLU A N 1
ATOM 700 C CA . GLU A 1 93 ? -2.871 22.172 -15.562 1 58.22 93 GLU A CA 1
ATOM 701 C C . GLU A 1 93 ? -1.416 22.297 -16 1 58.22 93 GLU A C 1
ATOM 703 O O . GLU A 1 93 ? -0.743 21.281 -16.234 1 58.22 93 GLU A O 1
ATOM 708 N N . ASP A 1 94 ? -1.014 23.562 -16.281 1 54.19 94 ASP A N 1
ATOM 709 C CA . ASP A 1 94 ? 0.327 23.688 -16.844 1 54.19 94 ASP A CA 1
ATOM 710 C C . ASP A 1 94 ? 1.384 23.172 -15.867 1 54.19 94 ASP A C 1
ATOM 712 O O . ASP A 1 94 ? 2.066 22.188 -16.141 1 54.19 94 ASP A O 1
ATOM 716 N N . SER A 1 95 ? 2.219 24.219 -15.188 1 45.59 95 SER A N 1
ATOM 717 C CA . SER A 1 95 ? 3.469 23.906 -14.508 1 45.59 95 SER A CA 1
ATOM 718 C C . SER A 1 95 ? 3.209 23.328 -13.117 1 45.59 95 SER A C 1
ATOM 720 O O . SER A 1 95 ? 2.381 23.859 -12.367 1 45.59 95 SER A O 1
ATOM 722 N N . TRP A 1 96 ? 3.438 22.094 -12.938 1 45.12 96 TRP A N 1
ATOM 723 C CA . TRP A 1 96 ? 3.428 21.391 -11.656 1 45.12 96 TRP A CA 1
ATOM 724 C C . TRP A 1 96 ? 3.82 22.328 -10.516 1 45.12 96 TRP A C 1
ATOM 726 O O . TRP A 1 96 ? 3.396 22.141 -9.375 1 45.12 96 TRP A O 1
ATOM 736 N N . GLY A 1 97 ? 4.781 23.25 -10.828 1 44.03 97 GLY A N 1
ATOM 737 C CA . GLY A 1 97 ? 5.461 24.031 -9.812 1 44.03 97 GLY A CA 1
ATOM 738 C C . GLY A 1 97 ? 4.594 25.125 -9.227 1 44.03 97 GLY A C 1
ATOM 739 O O . GLY A 1 97 ? 4.777 25.531 -8.07 1 44.03 97 GLY A O 1
ATOM 740 N N . PHE A 1 98 ? 4.043 25.938 -10.047 1 46.53 98 PHE A N 1
ATOM 741 C CA . PHE A 1 98 ? 3.547 27.219 -9.555 1 46.53 98 PHE A CA 1
ATOM 742 C C . PHE A 1 98 ? 2.262 27.031 -8.758 1 46.53 98 PHE A C 1
ATOM 744 O O . PHE A 1 98 ? 2.107 27.594 -7.68 1 46.53 98 PHE A O 1
ATOM 751 N N . GLY A 1 99 ? 1.125 26.922 -9.484 1 43.69 99 GLY A N 1
ATOM 752 C CA . GLY A 1 99 ? -0.198 27.062 -8.891 1 43.69 99 GLY A CA 1
ATOM 753 C C . GLY A 1 99 ? -0.538 25.938 -7.93 1 43.69 99 GLY A C 1
ATOM 754 O O . GLY A 1 99 ? -1.159 26.172 -6.891 1 43.69 99 GLY A O 1
ATOM 755 N N . THR A 1 100 ? -0.579 24.875 -8.523 1 43.81 100 THR A N 1
ATOM 756 C CA . THR A 1 100 ? -1.083 23.703 -7.82 1 43.81 100 THR A CA 1
ATOM 757 C C . THR A 1 100 ? -0.168 23.328 -6.656 1 43.81 100 THR A C 1
ATOM 759 O O . THR A 1 100 ? -0.545 22.531 -5.793 1 43.81 100 THR A O 1
ATOM 762 N N . GLY A 1 101 ? 1.043 23.453 -6.941 1 41.38 101 GLY A N 1
ATOM 763 C CA . GLY A 1 101 ? 1.93 22.781 -6.008 1 41.38 101 GLY A CA 1
ATOM 764 C C . GLY A 1 101 ? 1.933 23.406 -4.625 1 41.38 101 GLY A C 1
ATOM 765 O O . GLY A 1 101 ? 2.713 23 -3.76 1 41.38 101 GLY A O 1
ATOM 766 N N . ALA A 1 102 ? 1.939 24.922 -4.621 1 47.97 102 ALA A N 1
ATOM 767 C CA . ALA A 1 102 ? 2.367 25.312 -3.279 1 47.97 102 ALA A CA 1
ATOM 768 C C . ALA A 1 102 ? 1.458 24.719 -2.215 1 47.97 102 ALA A C 1
ATOM 770 O O . ALA A 1 102 ? 0.236 24.859 -2.271 1 47.97 102 ALA A O 1
ATOM 771 N N . GLY A 1 103 ? 1.79 23.734 -1.539 1 50.34 103 GLY A N 1
ATOM 772 C CA . GLY A 1 103 ? 1.461 22.75 -0.523 1 50.34 103 GLY A CA 1
ATOM 773 C C . GLY A 1 103 ? 0.535 23.281 0.552 1 50.34 103 GLY A C 1
ATOM 774 O O . GLY A 1 103 ? 0.061 24.422 0.461 1 50.34 103 GLY A O 1
ATOM 775 N N . PHE A 1 104 ? 0.285 22.406 1.629 1 55.81 104 PHE A N 1
ATOM 776 C CA . PHE A 1 104 ? -0.582 22.328 2.799 1 55.81 104 PHE A CA 1
ATOM 777 C C . PHE A 1 104 ? -0.436 23.578 3.66 1 55.81 104 PHE A C 1
ATOM 779 O O . PHE A 1 104 ? -1.356 23.938 4.395 1 55.81 104 PHE A O 1
ATOM 786 N N . SER A 1 105 ? 0.718 24.328 3.393 1 57.59 105 SER A N 1
ATOM 787 C CA . SER A 1 105 ? 1.044 25.094 4.59 1 57.59 105 SER A CA 1
ATOM 788 C C . SER A 1 105 ? 0.833 26.594 4.359 1 57.59 105 SER A C 1
ATOM 790 O O . SER A 1 105 ? 1.134 27.406 5.23 1 57.59 105 SER A O 1
ATOM 792 N N . VAL A 1 106 ? 0.136 26.984 3.059 1 64.94 106 VAL A N 1
ATOM 793 C CA . VAL A 1 106 ? 0.019 28.438 2.92 1 64.94 106 VAL A CA 1
ATOM 794 C C . VAL A 1 106 ? -1.279 28.781 2.195 1 64.94 106 VAL A C 1
ATOM 796 O O . VAL A 1 106 ? -1.841 27.953 1.482 1 64.94 106 VAL A O 1
ATOM 799 N N . ASP A 1 107 ? -1.846 29.922 2.648 1 76.56 107 ASP A N 1
ATOM 800 C CA . ASP A 1 107 ? -2.881 30.531 1.815 1 76.56 107 ASP A CA 1
ATOM 801 C C . ASP A 1 107 ? -2.268 31.453 0.754 1 76.56 107 ASP A C 1
ATOM 803 O O . ASP A 1 107 ? -1.604 32.438 1.082 1 76.56 107 ASP A O 1
ATOM 807 N N . ASP A 1 108 ? -2.545 31.047 -0.46 1 73.31 108 ASP A N 1
ATOM 808 C CA . ASP A 1 108 ? -1.985 31.828 -1.552 1 73.31 108 ASP A CA 1
ATOM 809 C C . ASP A 1 108 ? -2.584 33.25 -1.576 1 73.31 108 ASP A C 1
ATOM 811 O O . ASP A 1 108 ? -3.779 33.406 -1.328 1 73.31 108 ASP A O 1
ATOM 815 N N . THR A 1 109 ? -1.736 34.219 -1.802 1 73.94 109 THR A N 1
ATOM 816 C CA . THR A 1 109 ? -2.195 35.594 -1.776 1 73.94 109 THR A CA 1
ATOM 817 C C . THR A 1 109 ? -2.285 36.188 -3.189 1 73.94 109 THR A C 1
ATOM 819 O O . THR A 1 109 ? -2.85 37.25 -3.398 1 73.94 109 THR A O 1
ATOM 822 N N . GLU A 1 110 ? -1.776 35.406 -4.145 1 73.38 110 GLU A N 1
ATOM 823 C CA . GLU A 1 110 ? -1.799 35.906 -5.52 1 73.38 110 GLU A CA 1
ATOM 824 C C . GLU A 1 110 ? -3.199 35.812 -6.117 1 73.38 110 GLU A C 1
ATOM 826 O O . GLU A 1 110 ? -3.906 34.812 -5.898 1 73.38 110 GLU A O 1
ATOM 831 N N . ASP A 1 111 ? -3.545 36.75 -6.871 1 75 111 ASP A N 1
ATOM 832 C CA . ASP A 1 111 ? -4.906 36.969 -7.359 1 75 111 ASP A CA 1
ATOM 833 C C . ASP A 1 111 ? -5.402 35.719 -8.109 1 75 111 ASP A C 1
ATOM 835 O O . ASP A 1 111 ? -6.555 35.312 -7.945 1 75 111 ASP A O 1
ATOM 839 N N . LEU A 1 112 ? -4.598 35.125 -8.883 1 71.75 112 LEU A N 1
ATOM 840 C CA . LEU A 1 112 ? -5.031 33.969 -9.68 1 71.75 112 LEU A CA 1
ATOM 841 C C . LEU A 1 112 ? -5.336 32.781 -8.797 1 71.75 112 LEU A C 1
ATOM 843 O O . LEU A 1 112 ? -6.184 31.938 -9.141 1 71.75 112 LEU A O 1
ATOM 847 N N . TRP A 1 113 ? -4.645 32.781 -7.598 1 76.44 113 TRP A N 1
ATOM 848 C CA . TRP A 1 113 ? -4.688 31.547 -6.828 1 76.44 113 TRP A CA 1
ATOM 849 C C . TRP A 1 113 ? -5.344 31.766 -5.469 1 76.44 113 TRP A C 1
ATOM 851 O O . TRP A 1 113 ? -5.762 30.812 -4.809 1 76.44 113 TRP A O 1
ATOM 861 N N . LYS A 1 114 ? -5.539 32.969 -5.035 1 79.5 114 LYS A N 1
ATOM 862 C CA . LYS A 1 114 ? -5.938 33.312 -3.67 1 79.5 114 LYS A CA 1
ATOM 863 C C . LYS A 1 114 ? -7.359 32.844 -3.381 1 79.5 114 LYS A C 1
ATOM 865 O O . LYS A 1 114 ? -7.723 32.594 -2.225 1 79.5 114 LYS A O 1
ATOM 870 N N . THR A 1 115 ? -8.109 32.656 -4.379 1 85.38 115 THR A N 1
ATOM 871 C CA . THR A 1 115 ? -9.5 32.281 -4.188 1 85.38 115 THR A CA 1
ATOM 872 C C . THR A 1 115 ? -9.586 30.812 -3.758 1 85.38 115 THR A C 1
ATOM 874 O O . THR A 1 115 ? -10.312 30.469 -2.822 1 85.38 115 THR A O 1
ATOM 877 N N . ASN A 1 116 ? -8.844 29.938 -4.375 1 86.75 116 ASN A N 1
ATOM 878 C CA . ASN A 1 116 ? -9 28.516 -4.137 1 86.75 116 ASN A CA 1
ATOM 879 C C . ASN A 1 116 ? -7.852 27.953 -3.303 1 86.75 116 ASN A C 1
ATOM 881 O O . ASN A 1 116 ? -8.055 27.047 -2.486 1 86.75 116 ASN A O 1
ATOM 885 N N . TYR A 1 117 ? -6.73 28.484 -3.477 1 83.25 117 TYR A N 1
ATOM 886 C CA . TYR A 1 117 ? -5.543 27.891 -2.869 1 83.25 117 TYR A CA 1
ATOM 887 C C . TYR A 1 117 ? -5.324 28.422 -1.461 1 83.25 117 TYR A C 1
ATOM 889 O O . TYR A 1 117 ? -4.312 29.078 -1.189 1 83.25 117 TYR A O 1
ATOM 897 N N . ARG A 1 118 ? -6.219 28.078 -0.587 1 87.81 118 ARG A N 1
ATOM 898 C CA . ARG A 1 118 ? -6.227 28.453 0.824 1 87.81 118 ARG A CA 1
ATOM 899 C C . ARG A 1 118 ? -6.16 27.219 1.717 1 87.81 118 ARG A C 1
ATOM 901 O O . ARG A 1 118 ? -6.977 27.062 2.625 1 87.81 118 ARG A O 1
ATOM 908 N N . MET A 1 119 ? -5.16 26.359 1.468 1 86.88 119 MET A N 1
ATOM 909 C CA . MET A 1 119 ? -5.039 25.062 2.129 1 86.88 119 MET A CA 1
ATOM 910 C C . MET A 1 119 ? -4.75 25.234 3.615 1 86.88 119 MET A C 1
ATOM 912 O O . MET A 1 119 ? -5.195 24.422 4.438 1 86.88 119 MET A O 1
ATOM 916 N N . TYR A 1 120 ? -4.07 26.234 3.967 1 83.81 120 TYR A N 1
ATOM 917 C CA . TYR A 1 120 ? -3.807 26.469 5.383 1 83.81 120 TYR A CA 1
ATOM 918 C C . TYR A 1 120 ? -5.105 26.656 6.156 1 83.81 120 TYR A C 1
ATOM 920 O O . TYR A 1 120 ? -5.332 26 7.172 1 83.81 120 TYR A O 1
ATOM 928 N N . SER A 1 121 ? -5.938 27.562 5.719 1 87.38 121 SER A N 1
ATOM 929 C CA . SER A 1 121 ? -7.227 27.812 6.355 1 87.38 121 SER A CA 1
ATOM 930 C C . SER A 1 121 ? -8.117 26.578 6.32 1 87.38 121 SER A C 1
ATOM 932 O O . SER A 1 121 ? -8.859 26.312 7.27 1 87.38 121 SER A O 1
ATOM 934 N N . TYR A 1 122 ? -8.031 25.844 5.238 1 91 122 TYR A N 1
ATOM 935 C CA . TYR A 1 122 ? -8.789 24.609 5.117 1 91 122 TYR A CA 1
ATOM 936 C C . TYR A 1 122 ? -8.383 23.609 6.195 1 91 122 TYR A C 1
ATOM 938 O O . TYR A 1 122 ? -9.234 23.062 6.895 1 91 122 TYR A O 1
ATOM 946 N N . LEU A 1 123 ? -7.105 23.422 6.402 1 88.75 123 LEU A N 1
ATOM 947 C CA . LEU A 1 123 ? -6.574 22.422 7.32 1 88.75 123 LEU A CA 1
ATOM 948 C C . LEU A 1 123 ? -6.723 22.875 8.766 1 88.75 123 LEU A C 1
ATOM 950 O O . LEU A 1 123 ? -6.895 22.047 9.664 1 88.75 123 LEU A O 1
ATOM 954 N N . ARG A 1 124 ? -6.668 24.109 8.945 1 85.06 124 ARG A N 1
ATOM 955 C CA . ARG A 1 124 ? -6.691 24.641 10.305 1 85.06 124 ARG A CA 1
ATOM 956 C C . ARG A 1 124 ? -8.117 24.781 10.82 1 85.06 124 ARG A C 1
ATOM 958 O O . ARG A 1 124 ? -8.391 24.516 12 1 85.06 124 ARG A O 1
ATOM 965 N N . ASN A 1 125 ? -9.016 25.125 9.961 1 89.06 125 ASN A N 1
ATOM 966 C CA . ASN A 1 125 ? -10.344 25.516 10.422 1 89.06 125 ASN A CA 1
ATOM 967 C C . ASN A 1 125 ? -11.422 24.594 9.867 1 89.06 125 ASN A C 1
ATOM 969 O O . ASN A 1 125 ? -12.141 23.938 10.625 1 89.06 125 ASN A O 1
ATOM 973 N N . GLU A 1 126 ? -11.445 24.453 8.617 1 93.88 126 GLU A N 1
ATOM 974 C CA . GLU A 1 126 ? -12.594 23.812 7.977 1 93.88 126 GLU A CA 1
ATOM 975 C C . GLU A 1 126 ? -12.57 22.297 8.18 1 93.88 126 GLU A C 1
ATOM 977 O O . GLU A 1 126 ? -13.555 21.719 8.641 1 93.88 126 GLU A O 1
ATOM 982 N N . LEU A 1 127 ? -11.469 21.672 7.855 1 93 127 LEU A N 1
ATOM 983 C CA . LEU A 1 127 ? -11.391 20.219 7.906 1 93 127 LEU A CA 1
ATOM 984 C C . LEU A 1 127 ? -11.562 19.719 9.336 1 93 127 LEU A C 1
ATOM 986 O O . LEU A 1 127 ? -12.344 18.797 9.586 1 93 127 LEU A O 1
ATOM 990 N N . PRO A 1 128 ? -10.883 20.312 10.32 1 91.19 128 PRO A N 1
ATOM 991 C CA . PRO A 1 128 ? -11.078 19.844 11.695 1 91.19 128 PRO A CA 1
ATOM 992 C C . PRO A 1 128 ? -12.539 19.938 12.141 1 91.19 128 PRO A C 1
ATOM 994 O O . PRO A 1 128 ? -13.039 19.047 12.82 1 91.19 128 PRO A O 1
ATOM 997 N N . GLN A 1 129 ? -13.172 21.016 11.797 1 93.44 129 GLN A N 1
ATOM 998 C CA . GLN A 1 129 ? -14.578 21.156 12.164 1 93.44 129 GLN A CA 1
ATOM 999 C C . GLN A 1 129 ? -15.43 20.078 11.508 1 93.44 129 GLN A C 1
ATOM 1001 O O . GLN A 1 129 ? -16.297 19.484 12.156 1 93.44 129 GLN A O 1
ATOM 1006 N N . LEU A 1 130 ? -15.164 19.859 10.258 1 95.06 130 LEU A N 1
ATOM 1007 C CA . LEU A 1 130 ? -15.883 18.812 9.523 1 95.06 130 LEU A CA 1
ATOM 1008 C C . LEU A 1 130 ? -15.68 17.453 10.18 1 95.06 130 LEU A C 1
ATOM 1010 O O . LEU A 1 130 ? -16.641 16.703 10.359 1 95.06 130 LEU A O 1
ATOM 1014 N N . VAL A 1 131 ? -14.5 17.125 10.547 1 94.12 131 VAL A N 1
ATOM 1015 C CA . VAL A 1 131 ? -14.141 15.836 11.148 1 94.12 131 VAL A CA 1
ATOM 1016 C C . VAL A 1 131 ? -14.812 15.695 12.508 1 94.12 131 VAL A C 1
ATOM 1018 O O . VAL A 1 131 ? -15.398 14.656 12.82 1 94.12 131 VAL A O 1
ATOM 1021 N N . ASN A 1 132 ? -14.789 16.719 13.266 1 93.12 132 ASN A N 1
ATOM 1022 C CA . ASN A 1 132 ? -15.398 16.703 14.594 1 93.12 132 ASN A CA 1
ATOM 1023 C C . ASN A 1 132 ? -16.906 16.484 14.516 1 93.12 132 ASN A C 1
ATOM 1025 O O . ASN A 1 132 ? -17.484 15.812 15.367 1 93.12 132 ASN A O 1
ATOM 1029 N N . ASP A 1 133 ? -17.469 17.016 13.523 1 94.56 133 ASP A N 1
ATOM 1030 C CA . ASP A 1 133 ? -18.922 16.953 13.383 1 94.56 133 ASP A CA 1
ATOM 1031 C C . ASP A 1 133 ? -19.359 15.609 12.836 1 94.56 133 ASP A C 1
ATOM 1033 O O . ASP A 1 133 ? -20.5 15.18 13.062 1 94.56 133 ASP A O 1
ATOM 1037 N N . SER A 1 134 ? -18.469 14.906 12.18 1 95.38 134 SER A N 1
ATOM 1038 C CA . SER A 1 134 ? -18.938 13.797 11.352 1 95.38 134 SER A CA 1
ATOM 1039 C C . SER A 1 134 ? -18.453 12.461 11.914 1 95.38 134 SER A C 1
ATOM 1041 O O . SER A 1 134 ? -19 11.406 11.562 1 95.38 134 SER A O 1
ATOM 1043 N N . PHE A 1 135 ? -17.422 12.469 12.703 1 96.19 135 PHE A N 1
ATOM 1044 C CA . PHE A 1 135 ? -16.812 11.219 13.141 1 96.19 135 PHE A CA 1
ATOM 1045 C C . PHE A 1 135 ? -16.625 11.211 14.648 1 96.19 135 PHE A C 1
ATOM 1047 O O . PHE A 1 135 ? -16.688 12.258 15.297 1 96.19 135 PHE A O 1
ATOM 1054 N N . PRO A 1 136 ? -16.484 10.031 15.211 1 95.75 136 PRO A N 1
ATOM 1055 C CA . PRO A 1 136 ? -16.297 9.93 16.656 1 95.75 136 PRO A CA 1
ATOM 1056 C C . PRO A 1 136 ? -14.875 10.25 17.094 1 95.75 136 PRO A C 1
ATOM 1058 O O . PRO A 1 136 ? -14.117 9.352 17.469 1 95.75 136 PRO A O 1
ATOM 1061 N N . VAL A 1 137 ? -14.57 11.547 17.094 1 94.25 137 VAL A N 1
ATOM 1062 C CA . VAL A 1 137 ? -13.211 11.969 17.391 1 94.25 137 VAL A CA 1
ATOM 1063 C C . VAL A 1 137 ? -13.188 12.789 18.688 1 94.25 137 VAL A C 1
ATOM 1065 O O . VAL A 1 137 ? -14.203 13.375 19.062 1 94.25 137 VAL A O 1
ATOM 1068 N N . ASP A 1 138 ? -12.133 12.688 19.359 1 90.19 138 ASP A N 1
ATOM 1069 C CA . ASP A 1 138 ? -11.852 13.562 20.484 1 90.19 138 ASP A CA 1
ATOM 1070 C C . ASP A 1 138 ? -11.086 14.805 20.047 1 90.19 138 ASP A C 1
ATOM 1072 O O . ASP A 1 138 ? -9.898 14.727 19.719 1 90.19 13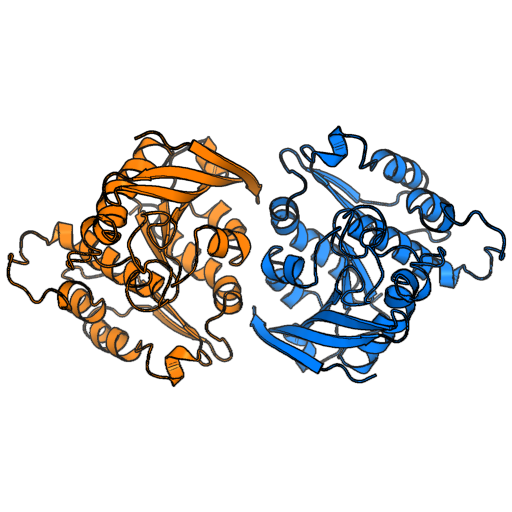8 ASP A O 1
ATOM 1076 N N . PRO A 1 139 ? -11.688 15.945 20.062 1 85.56 139 PRO A N 1
ATOM 1077 C CA . PRO A 1 139 ? -11.047 17.156 19.516 1 85.56 139 PRO A CA 1
ATOM 1078 C C . PRO A 1 139 ? -9.836 17.594 20.344 1 85.56 139 PRO A C 1
ATOM 1080 O O . PRO A 1 139 ? -9.055 18.422 19.891 1 85.56 139 PRO A O 1
ATOM 1083 N N . GLN A 1 140 ? -9.664 17 21.516 1 82.56 140 GLN A N 1
ATOM 1084 C CA . GLN A 1 140 ? -8.555 17.391 22.375 1 82.56 140 GLN A CA 1
ATOM 1085 C C . GLN A 1 140 ? -7.32 16.531 22.109 1 82.56 140 GLN A C 1
ATOM 1087 O O . GLN A 1 140 ? -6.238 16.812 22.625 1 82.56 140 GLN A O 1
ATOM 1092 N N . LYS A 1 141 ? -7.527 15.555 21.359 1 85.25 141 LYS A N 1
ATOM 1093 C CA . LYS A 1 141 ? -6.434 14.641 21.047 1 85.25 141 LYS A CA 1
ATOM 1094 C C . LYS A 1 141 ? -6.172 14.602 19.547 1 85.25 141 LYS A C 1
ATOM 1096 O O . LYS A 1 141 ? -6.566 13.641 18.859 1 85.25 141 LYS A O 1
ATOM 1101 N N . MET A 1 142 ? -5.484 15.641 19.109 1 84.06 142 MET A N 1
ATOM 1102 C CA . MET A 1 142 ? -5.199 15.75 17.672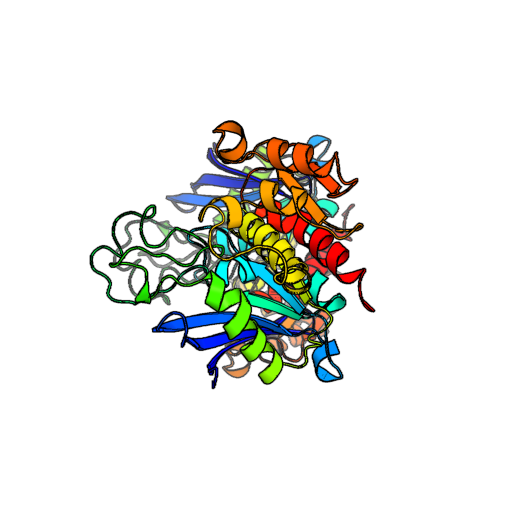 1 84.06 142 MET A CA 1
ATOM 1103 C C . MET A 1 142 ? -3.701 15.867 17.422 1 84.06 142 MET A C 1
ATOM 1105 O O . MET A 1 142 ? -2.998 16.562 18.172 1 84.06 142 MET A O 1
ATOM 1109 N N . SER A 1 143 ? -3.279 15.094 16.484 1 87.31 143 SER A N 1
ATOM 1110 C CA . SER A 1 143 ? -1.892 15.156 16.031 1 87.31 143 SER A CA 1
ATOM 1111 C C . SER A 1 143 ? -1.805 15.258 14.516 1 87.31 143 SER A C 1
ATOM 1113 O O . SER A 1 143 ? -2.771 14.961 13.812 1 87.31 143 SER A O 1
ATOM 1115 N N . VAL A 1 144 ? -0.63 15.781 14.086 1 89.06 144 VAL A N 1
ATOM 1116 C CA . VAL A 1 144 ? -0.435 15.945 12.648 1 89.06 144 VAL A CA 1
ATOM 1117 C C . VAL A 1 144 ? 0.931 15.391 12.25 1 89.06 144 VAL A C 1
ATOM 1119 O O . VAL A 1 144 ? 1.91 15.547 12.984 1 89.06 144 VAL A O 1
ATOM 1122 N N . PHE A 1 145 ? 0.964 14.625 11.188 1 91.56 145 PHE A N 1
ATOM 1123 C CA . PHE A 1 145 ? 2.201 14.133 10.594 1 91.56 145 PHE A CA 1
ATOM 1124 C C . PHE A 1 145 ? 2.088 14.07 9.078 1 91.56 145 PHE A C 1
ATOM 1126 O O . PHE A 1 145 ? 1.006 14.273 8.523 1 91.56 145 PHE A O 1
ATOM 1133 N N . GLY A 1 146 ? 3.213 13.906 8.398 1 93.06 146 GLY A N 1
ATOM 1134 C CA . GLY A 1 146 ? 3.16 13.961 6.949 1 93.06 146 GLY A CA 1
ATOM 1135 C C . GLY A 1 146 ? 4.488 13.633 6.289 1 93.06 146 GLY A C 1
ATOM 1136 O O . GLY A 1 146 ? 5.441 13.242 6.965 1 93.06 146 GLY A O 1
ATOM 1137 N N . HIS A 1 147 ? 4.449 13.734 4.98 1 93.06 147 HIS A N 1
ATOM 1138 C CA . HIS A 1 147 ? 5.586 13.367 4.141 1 93.06 147 HIS A CA 1
ATOM 1139 C C . HIS A 1 147 ? 5.992 14.523 3.232 1 93.06 147 HIS A C 1
ATOM 1141 O O . HIS A 1 147 ? 5.141 15.156 2.605 1 93.06 147 HIS A O 1
ATOM 1147 N N . SER A 1 148 ? 7.352 14.797 3.139 1 89.94 148 SER A N 1
ATOM 1148 C CA . SER A 1 148 ? 7.906 15.82 2.26 1 89.94 148 SER A CA 1
ATOM 1149 C C . SER A 1 148 ? 7.301 17.188 2.555 1 89.94 148 SER A C 1
ATOM 1151 O O . SER A 1 148 ? 7.332 17.656 3.695 1 89.94 148 SER A O 1
ATOM 1153 N N . VAL A 1 149 ? 6.746 17.812 1.637 1 81.06 149 VAL A N 1
ATOM 1154 C CA . VAL A 1 149 ? 6.117 19.109 1.856 1 81.06 149 VAL A CA 1
ATOM 1155 C C . VAL A 1 149 ? 4.984 18.969 2.869 1 81.06 149 VAL A C 1
ATOM 1157 O O . VAL A 1 149 ? 4.738 19.875 3.664 1 81.06 149 VAL A O 1
ATOM 1160 N N . GLY A 1 150 ? 4.352 17.844 2.865 1 85.31 150 GLY A N 1
ATOM 1161 C CA . GLY A 1 150 ? 3.34 17.578 3.875 1 85.31 150 GLY A CA 1
ATOM 1162 C C . GLY A 1 150 ? 3.902 17.5 5.281 1 85.31 150 GLY A C 1
ATOM 1163 O O . GLY A 1 150 ? 3.254 17.922 6.238 1 85.31 150 GLY A O 1
ATOM 1164 N N . GLY A 1 151 ? 5.047 16.875 5.367 1 85.06 151 GLY A N 1
ATOM 1165 C CA .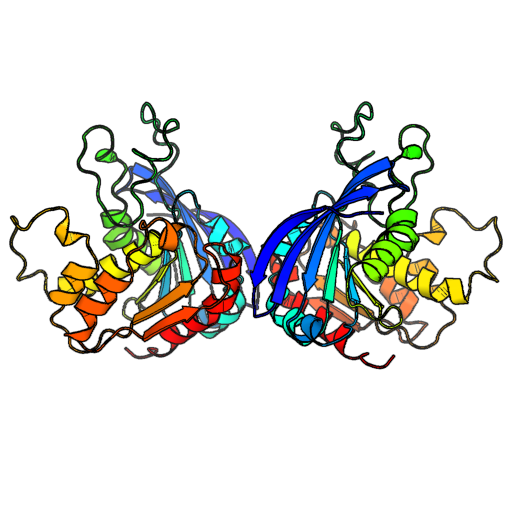 GLY A 1 151 ? 5.727 16.891 6.652 1 85.06 151 GLY A CA 1
ATOM 1166 C C . GLY A 1 151 ? 6.07 18.297 7.129 1 85.06 151 GLY A C 1
ATOM 1167 O O . GLY A 1 151 ? 5.941 18.594 8.312 1 85.06 151 GLY A O 1
ATOM 1168 N N . HIS A 1 152 ? 6.523 19.109 6.23 1 79.25 152 HIS A N 1
ATOM 1169 C CA . HIS A 1 152 ? 6.773 20.516 6.547 1 79.25 152 HIS A CA 1
ATOM 1170 C C . HIS A 1 152 ? 5.5 21.203 7.016 1 79.25 152 HIS A C 1
ATOM 1172 O O . HIS A 1 152 ? 5.52 21.953 8 1 79.25 152 HIS A O 1
ATOM 1178 N N . GLY A 1 153 ? 4.461 20.938 6.309 1 77.38 153 GLY A N 1
ATOM 1179 C CA . GLY A 1 153 ? 3.17 21.484 6.703 1 77.38 153 GLY A CA 1
ATOM 1180 C C . GLY A 1 153 ? 2.734 21.047 8.086 1 77.38 153 GLY A C 1
ATOM 1181 O O . GLY A 1 153 ? 2.162 21.828 8.844 1 77.38 153 GLY A O 1
ATOM 1182 N N . ALA A 1 154 ? 2.979 19.844 8.406 1 80.69 154 ALA A N 1
ATOM 1183 C CA . ALA A 1 154 ? 2.643 19.328 9.734 1 80.69 154 ALA A CA 1
ATOM 1184 C C . ALA A 1 154 ? 3.391 20.078 10.82 1 80.69 154 ALA A C 1
ATOM 1186 O O . ALA A 1 154 ? 2.82 20.406 11.867 1 80.69 154 ALA A O 1
ATOM 1187 N N . LEU A 1 155 ? 4.566 20.391 10.547 1 75.94 155 LEU A N 1
ATOM 1188 C CA . LEU A 1 155 ? 5.375 21.125 11.516 1 75.94 155 LEU A CA 1
ATOM 1189 C C . LEU A 1 155 ? 4.863 22.562 11.688 1 75.94 155 LEU A C 1
ATOM 1191 O O . LEU A 1 155 ? 4.82 23.078 12.797 1 75.94 155 LEU A O 1
ATOM 1195 N N . ILE A 1 156 ? 4.465 23.094 10.602 1 71.62 156 ILE A N 1
ATOM 1196 C CA . ILE A 1 156 ? 3.926 24.453 10.641 1 71.62 156 ILE A CA 1
ATOM 1197 C C . ILE A 1 156 ? 2.619 24.469 11.43 1 71.62 156 ILE A C 1
ATOM 1199 O O . ILE A 1 156 ? 2.428 25.328 12.297 1 71.62 156 ILE A O 1
ATOM 1203 N N . LEU A 1 157 ? 1.777 23.578 11.141 1 69.75 157 LEU A N 1
ATOM 1204 C CA . LEU A 1 157 ? 0.485 23.5 11.82 1 69.75 157 LEU A CA 1
ATOM 1205 C C . LEU A 1 157 ? 0.665 23.25 13.312 1 69.75 157 LEU A C 1
ATOM 1207 O O . LEU A 1 157 ? -0.061 23.828 14.125 1 69.75 157 LEU A O 1
ATOM 1211 N N . LEU A 1 158 ? 1.527 22.391 13.641 1 67.25 158 LEU A N 1
ATOM 1212 C CA . LEU A 1 158 ? 1.813 22.109 15.047 1 67.25 158 LEU A CA 1
ATOM 1213 C C . LEU A 1 158 ? 2.227 23.391 15.781 1 67.25 158 LEU A C 1
ATOM 1215 O O . LEU A 1 158 ? 1.755 23.641 16.891 1 67.25 158 LEU A O 1
ATOM 1219 N N . CYS A 1 159 ? 3.008 24.141 15.109 1 63.88 159 CYS A N 1
ATOM 1220 C CA . CYS A 1 159 ? 3.498 25.359 15.742 1 63.88 159 CYS A CA 1
ATOM 1221 C C . CYS A 1 159 ? 2.389 26.391 15.867 1 63.88 159 CYS A C 1
ATOM 1223 O O . CYS A 1 159 ? 2.33 27.125 16.859 1 63.88 159 CYS A O 1
ATOM 1225 N N . HIS A 1 160 ? 1.521 26.344 14.938 1 61.97 160 HIS A N 1
ATOM 1226 C CA . HIS A 1 160 ? 0.42 27.297 14.969 1 61.97 160 HIS A CA 1
ATOM 1227 C C . HIS A 1 160 ? -0.632 26.891 15.992 1 61.97 160 HIS A C 1
ATOM 1229 O O . HIS A 1 160 ? -1.176 27.734 16.703 1 61.97 160 HIS A O 1
ATOM 1235 N N . TRP A 1 161 ? -0.934 25.641 15.961 1 56.12 161 TRP A N 1
ATOM 1236 C CA . TRP A 1 161 ? -1.909 25.156 16.938 1 56.12 161 TRP A CA 1
ATOM 1237 C C . TRP A 1 161 ? -1.425 25.391 18.359 1 56.12 161 TRP A C 1
ATOM 1239 O O . TRP A 1 161 ? -2.23 25.625 19.266 1 56.12 161 TRP A O 1
ATOM 1249 N N . SER A 1 162 ? -0.158 25.25 18.328 1 51.53 162 SER A N 1
ATOM 1250 C CA . SER A 1 162 ? 0.413 25.5 19.641 1 51.53 162 SER A CA 1
ATOM 1251 C C . SER A 1 162 ? 0.417 27 19.969 1 51.53 162 SER A C 1
ATOM 1253 O O . SER A 1 162 ? 0.355 27.391 21.141 1 51.53 162 SER A O 1
ATOM 1255 N N . LYS A 1 163 ? 0.681 27.719 18.828 1 47.03 163 LYS A N 1
ATOM 1256 C CA . LYS A 1 163 ? 0.698 29.172 19.031 1 47.03 163 LYS A CA 1
ATOM 1257 C C . LYS A 1 163 ? -0.706 29.703 19.297 1 47.03 163 LYS A C 1
ATOM 1259 O O . LYS A 1 163 ? -0.871 30.703 20 1 47.03 163 LYS A O 1
ATOM 1264 N N . LYS A 1 164 ? -1.645 29.375 18.469 1 42.94 164 LYS A N 1
ATOM 1265 C CA . LYS A 1 164 ? -2.934 29.922 18.875 1 42.94 164 LYS A CA 1
ATOM 1266 C C . LYS A 1 164 ? -3.088 29.922 20.391 1 42.94 164 LYS A C 1
ATOM 1268 O O . LYS A 1 164 ? -3.732 30.797 20.953 1 42.94 164 LYS A O 1
ATOM 1273 N N . ALA A 1 165 ? -2.473 28.922 21.031 1 35.28 165 ALA A N 1
ATOM 1274 C CA . ALA A 1 165 ? -2.395 29.328 22.438 1 35.28 165 ALA A CA 1
ATOM 1275 C C . ALA A 1 165 ? -1.608 30.625 22.594 1 35.28 165 ALA A C 1
ATOM 1277 O O . ALA A 1 165 ? -1.862 31.406 23.516 1 35.28 165 ALA A O 1
ATOM 1278 N N . PHE A 1 166 ? -0.626 30.797 21.562 1 31.03 166 PHE A N 1
ATOM 1279 C CA . PHE A 1 166 ? 0.213 31.984 21.703 1 31.03 166 PHE A CA 1
ATOM 1280 C C . PHE A 1 166 ? -0.233 33.094 20.766 1 31.03 166 PHE A C 1
ATOM 1282 O O . PHE A 1 166 ? 0.368 34.156 20.719 1 31.03 166 PHE A O 1
ATOM 1289 N N . ILE A 1 167 ? -1.047 32.906 19.828 1 33.94 167 ILE A N 1
ATOM 1290 C CA . ILE A 1 167 ? -1.401 33.969 18.891 1 33.94 167 ILE A CA 1
ATOM 1291 C C . ILE A 1 167 ? -1.741 35.25 19.672 1 33.94 167 ILE A C 1
ATOM 1293 O O . ILE A 1 167 ? -1.878 36.344 19.078 1 33.94 167 ILE A O 1
ATOM 1297 N N . GLY A 1 168 ? -2.105 35.219 20.859 1 33.28 168 GLY A N 1
ATOM 1298 C CA . GLY A 1 168 ? -2.232 36.594 21.328 1 33.28 168 GLY A CA 1
ATOM 1299 C C . GLY A 1 168 ? -1.012 37.438 21.031 1 33.28 168 GLY A C 1
ATOM 1300 O O . GLY A 1 168 ? -1.062 38.688 21.156 1 33.28 168 GLY A O 1
ATOM 1301 N N . TYR A 1 169 ? 0.184 36.906 21.094 1 30.22 169 TYR A N 1
ATOM 1302 C CA . TYR A 1 169 ? 1.356 37.781 21.156 1 30.22 169 TYR A CA 1
ATOM 1303 C C . TYR A 1 169 ? 1.854 38.125 19.766 1 30.22 169 TYR A C 1
ATOM 1305 O O . TYR A 1 169 ? 2.732 38.969 19.609 1 30.22 169 TYR A O 1
ATOM 1313 N N . LEU A 1 170 ? 1.751 37.219 18.719 1 35.09 170 LEU A N 1
ATOM 1314 C CA . LEU A 1 170 ? 2.473 37.656 17.516 1 35.09 170 LEU A CA 1
ATOM 1315 C C . LEU A 1 170 ? 1.654 38.625 16.703 1 35.09 170 LEU A C 1
ATOM 1317 O O . LEU A 1 170 ? 0.467 38.406 16.453 1 35.09 170 LEU A O 1
ATOM 1321 N N . GLY A 1 171 ? 1.705 39.969 16.875 1 34.81 171 GLY A N 1
ATOM 1322 C CA . GLY A 1 171 ? 1.189 41.125 16.156 1 34.81 171 GLY A CA 1
ATOM 1323 C C . GLY A 1 171 ? 0.981 40.844 14.68 1 34.81 171 GLY A C 1
ATOM 1324 O O . GLY A 1 171 ? 1.412 39.812 14.164 1 34.81 171 GLY A O 1
ATOM 1325 N N . THR A 1 172 ? 0.125 41.562 13.867 1 38.06 172 THR A N 1
ATOM 1326 C CA . THR A 1 172 ? -0.315 41.688 12.477 1 38.06 172 THR A CA 1
ATOM 1327 C C . THR A 1 172 ? 0.877 41.625 11.531 1 38.06 172 THR A C 1
ATOM 1329 O O . THR A 1 172 ? 0.718 41.375 10.336 1 38.06 172 THR A O 1
ATOM 1332 N N . ASP A 1 173 ? 2.07 42.344 11.68 1 37.75 173 ASP A N 1
ATOM 1333 C CA . ASP A 1 173 ? 3.086 42.75 10.719 1 37.75 173 ASP A CA 1
ATOM 1334 C C . ASP A 1 173 ? 4.113 41.625 10.5 1 37.75 173 ASP A C 1
ATOM 1336 O O . ASP A 1 173 ? 5.184 41.875 9.93 1 37.75 173 ASP A O 1
ATOM 1340 N N . GLN A 1 174 ? 4.219 40.625 11.281 1 41.72 174 GLN A N 1
ATOM 1341 C CA . GLN A 1 174 ? 5.434 39.844 11.102 1 41.72 174 GLN A CA 1
ATOM 1342 C C . GLN A 1 174 ? 5.438 39.125 9.742 1 41.72 174 GLN A C 1
ATOM 1344 O O . GLN A 1 174 ? 4.383 38.781 9.219 1 41.72 174 GLN A O 1
ATOM 1349 N N . ILE A 1 175 ? 6.727 39 8.992 1 45.66 175 ILE A N 1
ATOM 1350 C CA . ILE A 1 175 ? 7.121 38.594 7.645 1 45.66 175 ILE A CA 1
ATOM 1351 C C . ILE A 1 175 ? 6.449 37.281 7.273 1 45.66 175 ILE A C 1
ATOM 1353 O O . ILE A 1 175 ? 6.539 36.312 8.016 1 45.66 175 ILE A O 1
ATOM 1357 N N . LYS A 1 176 ? 5.488 37.344 6.254 1 51.44 176 LYS A N 1
ATOM 1358 C CA . LYS A 1 176 ? 4.57 36.406 5.594 1 51.44 176 LYS A CA 1
ATOM 1359 C C . LYS A 1 176 ? 5.18 35.031 5.488 1 51.44 176 LYS A C 1
ATOM 1361 O O . LYS A 1 176 ? 4.504 34.031 5.746 1 51.44 176 LYS A O 1
ATOM 1366 N N . TRP A 1 177 ? 6.492 35.031 5.176 1 46.81 177 TRP A N 1
ATOM 1367 C CA . TRP A 1 177 ? 7.078 33.719 4.887 1 46.81 177 TRP A CA 1
ATOM 1368 C C . TRP A 1 177 ? 7.531 33.031 6.168 1 46.81 177 TRP A C 1
ATOM 1370 O O . TRP A 1 177 ? 7.457 31.812 6.277 1 46.81 177 TRP A O 1
ATOM 1380 N N . GLU A 1 178 ? 8.039 33.844 7.145 1 52.66 178 GLU A N 1
ATOM 1381 C CA . GLU A 1 178 ? 8.555 33.281 8.391 1 52.66 178 GLU A CA 1
ATOM 1382 C C . GLU A 1 178 ? 7.453 32.562 9.156 1 52.66 178 GLU A C 1
ATOM 1384 O O . GLU A 1 178 ? 7.723 31.594 9.867 1 52.66 178 GLU A O 1
ATOM 1389 N N . ALA A 1 179 ? 6.332 33.062 8.859 1 53.44 179 ALA A N 1
ATOM 1390 C CA . ALA A 1 179 ? 5.184 32.5 9.57 1 53.44 179 ALA A CA 1
ATOM 1391 C C . ALA A 1 179 ? 4.918 31.062 9.117 1 53.44 179 ALA A C 1
ATOM 1393 O O . ALA A 1 179 ? 4.238 30.297 9.812 1 53.44 179 ALA A O 1
ATOM 1394 N N . TYR A 1 180 ? 5.652 30.75 8.039 1 54.66 180 TYR A N 1
ATOM 1395 C CA . TYR A 1 180 ? 5.344 29.422 7.5 1 54.66 180 TYR A CA 1
ATOM 1396 C C . TYR A 1 180 ? 6.582 28.547 7.48 1 54.66 180 TYR A C 1
ATOM 1398 O O . TYR A 1 180 ? 6.602 27.5 6.816 1 54.66 180 TYR A O 1
ATOM 1406 N N . ASP A 1 181 ? 7.586 29 8.148 1 62.09 181 ASP A N 1
ATOM 1407 C CA . ASP A 1 181 ? 8.797 28.188 8.227 1 62.09 181 ASP A CA 1
ATOM 1408 C C . ASP A 1 181 ? 8.898 27.484 9.578 1 62.09 181 ASP A C 1
ATOM 1410 O O . ASP A 1 181 ? 8.969 28.125 10.625 1 62.09 181 ASP A O 1
ATOM 1414 N N . ALA A 1 182 ? 8.898 26.203 9.484 1 63.53 182 ALA A N 1
ATOM 1415 C CA . ALA A 1 182 ? 8.875 25.406 10.703 1 63.53 182 ALA A CA 1
ATOM 1416 C C . ALA A 1 182 ? 10.07 25.734 11.594 1 63.53 182 ALA A C 1
ATOM 1418 O O . ALA A 1 182 ? 9.945 25.734 12.82 1 63.53 182 ALA A O 1
ATOM 1419 N N . THR A 1 183 ? 11.203 26.016 11.047 1 64.5 183 THR A N 1
ATOM 1420 C CA . THR A 1 183 ? 12.398 26.297 11.812 1 64.5 183 THR A CA 1
ATOM 1421 C C . THR A 1 183 ? 12.219 27.578 12.641 1 64.5 183 THR A C 1
ATOM 1423 O O . THR A 1 183 ? 12.562 27.609 13.828 1 64.5 183 THR A O 1
ATOM 1426 N N . TYR A 1 184 ? 11.672 28.5 12.016 1 63.66 184 TYR A N 1
ATOM 1427 C CA . TYR A 1 184 ? 11.469 29.781 12.688 1 63.66 184 TYR A CA 1
ATOM 1428 C C . TYR A 1 184 ? 10.391 29.656 13.766 1 63.66 184 TYR A C 1
ATOM 1430 O O . TYR A 1 184 ? 10.516 30.234 14.844 1 63.66 184 TYR A O 1
ATOM 1438 N N . LEU A 1 185 ? 9.43 28.844 13.438 1 63.91 185 LEU A N 1
ATOM 1439 C CA . LEU A 1 185 ? 8.297 28.719 14.344 1 63.91 185 LEU A CA 1
ATOM 1440 C C . LEU A 1 185 ? 8.703 27.969 15.617 1 63.91 185 LEU A C 1
ATOM 1442 O O . LEU A 1 185 ? 8.25 28.312 16.703 1 63.91 185 LEU A O 1
ATOM 1446 N N . VAL A 1 186 ? 9.562 27 15.414 1 64.94 186 VAL A N 1
ATOM 1447 C CA . VAL A 1 186 ? 9.984 26.219 16.578 1 64.94 186 VAL A CA 1
ATOM 1448 C C . VAL A 1 186 ? 10.82 27.094 17.516 1 64.94 186 VAL A C 1
ATOM 1450 O O . VAL A 1 186 ? 10.742 26.953 18.734 1 64.94 186 VAL A O 1
ATOM 1453 N N . LYS A 1 187 ? 11.555 27.953 16.891 1 66.25 187 LYS A N 1
ATOM 1454 C CA . LYS A 1 187 ? 12.367 28.859 17.703 1 66.25 187 LYS A CA 1
ATOM 1455 C C . LYS A 1 187 ? 11.492 29.766 18.562 1 66.25 187 LYS A C 1
ATOM 1457 O O . LYS A 1 187 ? 11.875 30.125 19.688 1 66.25 187 LYS A O 1
ATOM 1462 N N . SER A 1 188 ? 10.359 29.984 18.047 1 62.22 188 SER A N 1
ATOM 1463 C CA . SER A 1 188 ? 9.484 30.922 18.734 1 62.22 188 SER A CA 1
ATOM 1464 C C . SER A 1 188 ? 8.469 30.203 19.609 1 62.22 188 SER A C 1
ATOM 1466 O O . SER A 1 188 ? 7.66 30.828 20.281 1 62.22 188 SER A O 1
ATOM 1468 N N . TYR A 1 189 ? 8.555 28.875 19.516 1 61.78 189 TYR A N 1
ATOM 1469 C CA . TYR A 1 189 ? 7.594 28.062 20.266 1 61.78 189 TYR A CA 1
ATOM 1470 C C . TYR A 1 189 ? 7.824 28.203 21.766 1 61.78 189 TYR A C 1
ATOM 1472 O O . TYR A 1 189 ? 8.93 27.969 22.25 1 61.78 189 TYR A O 1
ATOM 1480 N N . PRO A 1 190 ? 6.852 28.797 22.438 1 56.03 190 PRO A N 1
ATOM 1481 C CA . PRO A 1 190 ? 7.055 29.031 23.875 1 56.03 190 PRO A CA 1
ATOM 1482 C C . PRO A 1 190 ? 7.023 27.75 24.703 1 56.03 190 PRO A C 1
ATOM 1484 O O . PRO A 1 190 ? 7.473 27.75 25.844 1 56.03 190 PRO A O 1
ATOM 1487 N N . GLY A 1 191 ? 6.32 26.766 24.219 1 56.5 191 GLY A N 1
ATOM 1488 C CA . GLY A 1 191 ? 6.105 25.609 25.094 1 56.5 191 GLY A CA 1
ATOM 1489 C C . GLY A 1 191 ? 7.289 24.672 25.141 1 56.5 191 GLY A C 1
ATOM 1490 O O . GLY A 1 191 ? 8.203 24.766 24.312 1 56.5 191 GLY A O 1
ATOM 1491 N N . SER A 1 192 ? 7.609 24.047 26.344 1 53.25 192 SER A N 1
ATOM 1492 C CA . SER A 1 192 ? 8.789 23.25 26.656 1 53.25 192 SER A CA 1
ATOM 1493 C C . SER A 1 192 ? 8.812 21.969 25.844 1 53.25 192 SER A C 1
ATOM 1495 O O . SER A 1 192 ? 9.883 21.453 25.516 1 53.25 192 SER A O 1
ATOM 1497 N N . GLN A 1 193 ? 7.617 21.25 25.641 1 59.59 193 GLN A N 1
ATOM 1498 C CA . GLN A 1 193 ? 7.953 19.891 25.234 1 59.59 193 GLN A CA 1
ATOM 1499 C C . GLN A 1 193 ? 7.191 19.484 23.984 1 59.59 193 GLN A C 1
ATOM 1501 O O . GLN A 1 193 ? 5.973 19.297 24.016 1 59.59 193 GLN A O 1
ATOM 1506 N N . LEU A 1 194 ? 7.746 19.891 22.797 1 67.69 194 LEU A N 1
ATOM 1507 C CA . LEU A 1 194 ? 7.191 19.312 21.578 1 67.69 194 LEU A CA 1
ATOM 1508 C C . LEU A 1 194 ? 7.766 17.922 21.312 1 67.69 194 LEU A C 1
ATOM 1510 O O . LEU A 1 194 ? 8.984 17.734 21.344 1 67.69 194 LEU A O 1
ATOM 1514 N N . ASP A 1 195 ? 6.93 16.984 21.359 1 78.38 195 ASP A N 1
ATOM 1515 C CA . ASP A 1 195 ? 7.352 15.625 21.016 1 78.38 195 ASP A CA 1
ATOM 1516 C C . ASP A 1 195 ? 7.242 15.383 19.516 1 78.38 195 ASP A C 1
ATOM 1518 O O . ASP A 1 195 ? 6.156 15.078 19.016 1 78.38 195 ASP A O 1
ATOM 1522 N N . ILE A 1 196 ? 8.367 15.656 18.828 1 84.69 196 ILE A N 1
ATOM 1523 C CA . ILE A 1 196 ? 8.391 15.578 17.375 1 84.69 196 ILE A CA 1
ATOM 1524 C C . ILE A 1 196 ? 9.305 14.438 16.922 1 84.69 196 ILE A C 1
ATOM 1526 O O . ILE A 1 196 ? 10.406 14.289 17.453 1 84.69 196 ILE A O 1
ATOM 1530 N N . LEU A 1 197 ? 8.836 13.617 16.078 1 90.19 197 LEU A N 1
ATOM 1531 C CA . LEU A 1 197 ? 9.609 12.547 15.453 1 90.19 197 LEU A CA 1
ATOM 1532 C C . LEU A 1 197 ? 9.812 12.828 13.969 1 90.19 197 LEU A C 1
ATOM 1534 O O . LEU A 1 197 ? 8.844 13.078 13.242 1 90.19 197 LEU A O 1
ATOM 1538 N N . ILE A 1 198 ? 11.086 12.891 13.539 1 91.06 198 ILE A N 1
ATOM 1539 C CA . ILE A 1 198 ? 11.414 13.133 12.133 1 91.06 198 ILE A CA 1
ATOM 1540 C C . ILE A 1 198 ? 12.305 12.008 11.609 1 91.06 198 ILE A C 1
ATOM 1542 O O . ILE A 1 198 ? 13.344 11.711 12.195 1 91.06 198 ILE A O 1
ATOM 1546 N N . ASP A 1 199 ? 11.93 11.383 10.586 1 95.5 199 ASP A N 1
ATOM 1547 C CA . ASP A 1 199 ? 12.758 10.438 9.844 1 95.5 199 ASP A CA 1
ATOM 1548 C C . ASP A 1 199 ? 13.172 11.016 8.492 1 95.5 199 ASP A C 1
ATOM 1550 O O . ASP A 1 199 ? 12.344 11.578 7.773 1 95.5 199 ASP A O 1
ATOM 1554 N N . GLN A 1 200 ? 14.438 10.906 8.203 1 94.25 200 GLN A N 1
ATOM 1555 C CA . GLN A 1 200 ? 15.008 11.375 6.945 1 94.25 200 GLN A CA 1
ATOM 1556 C C . GLN A 1 200 ? 15.805 10.281 6.254 1 94.25 200 GLN A C 1
ATOM 1558 O O . GLN A 1 200 ? 16.75 9.742 6.832 1 94.25 200 GLN A O 1
ATOM 1563 N N . GLY A 1 201 ? 15.375 9.891 5.066 1 95.69 201 GLY A N 1
ATOM 1564 C CA . GLY A 1 201 ? 16.203 8.977 4.305 1 95.69 201 GLY A CA 1
ATOM 1565 C C . GLY A 1 201 ? 17.531 9.578 3.891 1 95.69 201 GLY A C 1
ATOM 1566 O O . GLY A 1 201 ? 17.578 10.656 3.299 1 95.69 201 GLY A O 1
ATOM 1567 N N . LYS A 1 202 ? 18.562 8.867 4.074 1 95.5 202 LYS A N 1
ATOM 1568 C CA . LYS A 1 202 ? 19.891 9.375 3.717 1 95.5 202 LYS A CA 1
ATOM 1569 C C . LYS A 1 202 ? 20.062 9.43 2.203 1 95.5 202 LYS A C 1
ATOM 1571 O O . LYS A 1 202 ? 20.766 10.305 1.69 1 95.5 202 LYS A O 1
ATOM 1576 N N . ASP A 1 203 ? 19.438 8.508 1.504 1 96.31 203 ASP A N 1
ATOM 1577 C CA . ASP A 1 203 ? 19.594 8.445 0.053 1 96.31 203 ASP A CA 1
ATOM 1578 C C . ASP A 1 203 ? 18.453 9.18 -0.647 1 96.31 203 ASP A C 1
ATOM 1580 O O . ASP A 1 203 ? 18.172 8.938 -1.822 1 96.31 203 ASP A O 1
ATOM 1584 N N . ASP A 1 204 ? 17.797 10.023 0.078 1 94.5 204 ASP A N 1
ATOM 1585 C CA . ASP A 1 204 ? 16.766 10.891 -0.479 1 94.5 204 ASP A CA 1
ATOM 1586 C C . ASP A 1 204 ? 17.359 11.883 -1.479 1 94.5 204 ASP A C 1
ATOM 1588 O O . ASP A 1 204 ? 18.188 12.711 -1.115 1 94.5 204 ASP A O 1
ATOM 1592 N N . GLU A 1 205 ? 16.906 11.867 -2.684 1 91.81 205 GLU A N 1
ATOM 1593 C CA . GLU A 1 205 ? 17.469 12.703 -3.748 1 91.81 205 GLU A CA 1
ATOM 1594 C C . GLU A 1 205 ? 17.25 14.18 -3.463 1 91.81 205 GLU A C 1
ATOM 1596 O O . GLU A 1 205 ? 18.062 15.023 -3.852 1 91.81 205 GLU A O 1
ATOM 1601 N N . PHE A 1 206 ? 16.203 14.594 -2.834 1 85.88 206 PHE A N 1
ATOM 1602 C CA . PHE A 1 206 ? 15.922 15.992 -2.523 1 85.88 206 PHE A CA 1
ATOM 1603 C C . PHE A 1 206 ? 16.859 16.5 -1.437 1 85.88 206 PHE A C 1
ATOM 1605 O O . PHE A 1 206 ? 17.062 17.719 -1.312 1 85.88 206 PHE A O 1
ATOM 1612 N N . LEU A 1 207 ? 17.297 15.57 -0.536 1 86.88 207 LEU A N 1
ATOM 1613 C CA . LEU A 1 207 ? 18.312 15.93 0.455 1 86.88 207 LEU A CA 1
ATOM 1614 C C . LEU A 1 207 ? 19.641 16.25 -0.217 1 86.88 207 LEU A C 1
ATOM 1616 O O . LEU A 1 207 ? 20.219 17.312 0.039 1 86.88 207 LEU A O 1
ATOM 1620 N N . SER A 1 208 ? 20.047 15.422 -1.09 1 87.25 208 SER A N 1
ATOM 1621 C CA . SER A 1 208 ? 21.312 15.609 -1.777 1 87.25 208 SER A CA 1
ATOM 1622 C C . SER A 1 208 ? 21.266 16.828 -2.688 1 87.25 208 SER A C 1
ATOM 1624 O O . SER A 1 208 ? 22.297 17.5 -2.893 1 87.25 208 SER A O 1
ATOM 1626 N N . ASP A 1 209 ? 20.109 17.172 -3.182 1 84.25 209 ASP A N 1
ATOM 1627 C CA . ASP A 1 209 ? 19.938 18.312 -4.086 1 84.25 209 ASP A CA 1
ATOM 1628 C C . ASP A 1 209 ? 19.828 19.625 -3.311 1 84.25 209 ASP A C 1
ATOM 1630 O O . ASP A 1 209 ? 19.734 20.688 -3.906 1 84.25 209 ASP A O 1
ATOM 1634 N N . GLY A 1 210 ? 19.75 19.516 -2.037 1 77.31 210 GLY A N 1
ATOM 1635 C CA . GLY A 1 210 ? 19.703 20.703 -1.203 1 77.31 210 GLY A CA 1
ATOM 1636 C C . GLY A 1 210 ? 18.297 21.297 -1.1 1 77.31 210 GLY A C 1
ATOM 1637 O O . GLY A 1 210 ? 18.141 22.453 -0.712 1 77.31 210 GLY A O 1
ATOM 1638 N N . GLN A 1 211 ? 17.344 20.484 -1.466 1 76.75 211 GLN A N 1
ATOM 1639 C CA . GLN A 1 211 ? 15.969 20.953 -1.406 1 76.75 211 GLN A CA 1
ATOM 1640 C C . GLN A 1 211 ? 15.352 20.672 -0.036 1 76.75 211 GLN A C 1
ATOM 1642 O O . GLN A 1 211 ? 14.398 21.344 0.368 1 76.75 211 GLN A O 1
ATOM 1647 N N . LEU A 1 212 ? 15.836 19.656 0.617 1 75.88 212 LEU A N 1
ATOM 1648 C CA . LEU A 1 212 ? 15.484 19.375 2.006 1 75.88 212 LEU A CA 1
ATOM 1649 C C . LEU A 1 212 ? 16.625 19.766 2.939 1 75.88 212 LEU A C 1
ATOM 1651 O O . LEU A 1 212 ? 17.766 19.344 2.729 1 75.88 212 LEU A O 1
ATOM 1655 N N . LEU A 1 213 ? 16.281 20.609 3.955 1 76.75 213 LEU A N 1
ATOM 1656 C CA . LEU A 1 213 ? 17.328 21.094 4.848 1 76.75 213 LEU A CA 1
ATOM 1657 C C . LEU A 1 213 ? 16.984 20.781 6.305 1 76.75 213 LEU A C 1
ATOM 1659 O O . LEU A 1 213 ? 16.797 21.703 7.109 1 76.75 213 LEU A O 1
ATOM 1663 N N . PRO A 1 214 ? 16.969 19.422 6.594 1 77.62 214 PRO A N 1
ATOM 1664 C CA . PRO A 1 214 ? 16.609 19.062 7.965 1 77.62 214 PRO A CA 1
ATOM 1665 C C . PRO A 1 214 ? 17.578 19.625 9 1 77.62 214 PRO A C 1
ATOM 1667 O O . PRO A 1 214 ? 17.188 19.875 10.141 1 77.62 214 PRO A O 1
ATOM 1670 N N . ASP A 1 215 ? 18.781 19.906 8.609 1 75.38 215 ASP A N 1
ATOM 1671 C CA . ASP A 1 215 ? 19.797 20.406 9.531 1 75.38 215 ASP A CA 1
ATOM 1672 C C . ASP A 1 215 ? 19.391 21.766 10.094 1 75.38 215 ASP A C 1
ATOM 1674 O O . ASP A 1 215 ? 19.688 22.062 11.258 1 75.38 215 ASP A O 1
ATOM 1678 N N . ASN A 1 216 ? 18.812 22.594 9.297 1 72.88 216 ASN A N 1
ATOM 1679 C CA . ASN A 1 216 ? 18.344 23.891 9.766 1 72.88 216 ASN A CA 1
ATOM 1680 C C . ASN A 1 216 ? 17.297 23.75 10.867 1 72.88 216 ASN A C 1
ATOM 1682 O O . ASN A 1 216 ? 17.344 24.484 11.859 1 72.88 216 ASN A O 1
ATOM 1686 N N . PHE A 1 217 ? 16.438 22.812 10.648 1 75.19 217 PHE A N 1
ATOM 1687 C CA . PHE A 1 217 ? 15.398 22.578 11.633 1 75.19 217 PHE A CA 1
ATOM 1688 C C . PHE A 1 217 ? 15.984 22.016 12.922 1 75.19 217 PHE A C 1
ATOM 1690 O O . PHE A 1 217 ? 15.625 22.438 14.016 1 75.19 217 PHE A O 1
ATOM 1697 N N . ILE A 1 218 ? 16.875 21.047 12.781 1 74.5 218 ILE A N 1
ATOM 1698 C CA . ILE A 1 218 ? 17.5 20.422 13.93 1 74.5 218 ILE A CA 1
ATOM 1699 C C . ILE A 1 218 ? 18.281 21.453 14.727 1 74.5 218 ILE A C 1
ATOM 1701 O O . ILE A 1 218 ? 18.234 21.469 15.961 1 74.5 218 ILE A O 1
ATOM 1705 N N . ALA A 1 219 ? 18.984 22.25 14.094 1 72.75 219 ALA A N 1
ATOM 1706 C CA . ALA A 1 219 ? 19.766 23.297 14.75 1 72.75 219 ALA A CA 1
ATOM 1707 C C . ALA A 1 219 ? 18.859 24.25 15.531 1 72.75 219 ALA A C 1
ATOM 1709 O O . ALA A 1 219 ? 19.219 24.688 16.641 1 72.75 219 ALA A O 1
ATOM 1710 N N . ALA A 1 220 ? 17.75 24.547 14.969 1 70.75 220 ALA A N 1
ATOM 1711 C CA . ALA A 1 220 ? 16.797 25.438 15.617 1 70.75 220 ALA A CA 1
ATOM 1712 C C . ALA A 1 220 ? 16.188 24.781 16.859 1 70.75 220 ALA A C 1
ATOM 1714 O O . ALA A 1 220 ? 15.891 25.453 17.844 1 70.75 220 ALA A O 1
ATOM 1715 N N . CYS A 1 221 ? 16.094 23.391 16.812 1 70.19 221 CYS A N 1
ATOM 1716 C CA . CYS A 1 221 ? 15.508 22.641 17.922 1 70.19 221 CYS A CA 1
ATOM 1717 C C . CYS A 1 221 ? 16.531 22.422 19.031 1 70.19 221 CYS A C 1
ATOM 1719 O O . CYS A 1 221 ? 16.156 22.266 20.188 1 70.19 221 CYS A O 1
ATOM 1721 N N . THR A 1 222 ? 17.75 22.062 18.703 1 63 222 THR A N 1
ATOM 1722 C CA . THR A 1 222 ? 18.797 21.797 19.688 1 63 222 THR A CA 1
ATOM 1723 C C . THR A 1 222 ? 18.781 22.859 20.781 1 63 222 THR A C 1
ATOM 1725 O O . THR A 1 222 ? 19 22.547 21.953 1 63 222 THR A O 1
ATOM 1728 N N . GLU A 1 223 ? 18.438 24 20.469 1 61.62 223 GLU A N 1
ATOM 1729 C CA . GLU A 1 223 ? 18.359 25.031 21.5 1 61.62 223 GLU A CA 1
ATOM 1730 C C . GLU A 1 223 ? 17.141 24.812 22.406 1 61.62 223 GLU A C 1
ATOM 1732 O O . GLU A 1 223 ? 17.109 25.297 23.547 1 61.62 223 GLU A O 1
ATOM 1737 N N . LYS A 1 224 ? 16.203 23.969 22 1 60 224 LYS A N 1
ATOM 1738 C CA . LYS A 1 224 ? 14.961 23.766 22.75 1 60 224 LYS A CA 1
ATOM 1739 C C . LYS A 1 224 ? 14.719 22.266 23 1 60 224 LYS A C 1
ATOM 1741 O O . LYS A 1 224 ? 13.805 21.906 23.75 1 60 224 LYS A O 1
ATOM 1746 N N . LYS A 1 225 ? 15.664 21.281 23.266 1 58.5 225 LYS A N 1
ATOM 1747 C CA . LYS A 1 225 ? 15.703 19.844 23.516 1 58.5 225 LYS A CA 1
ATOM 1748 C C . LYS A 1 225 ? 14.75 19.094 22.594 1 58.5 225 LYS A C 1
ATOM 1750 O O . LYS A 1 225 ? 14.336 17.969 22.906 1 58.5 225 LYS A O 1
ATOM 1755 N N . ILE A 1 226 ? 14.422 19.516 21.375 1 59.81 226 ILE A N 1
ATOM 1756 C CA . ILE A 1 226 ? 13.055 19.219 20.969 1 59.81 226 ILE A CA 1
ATOM 1757 C C . ILE A 1 226 ? 13.031 17.938 20.141 1 59.81 226 ILE A C 1
ATOM 1759 O O . ILE A 1 226 ? 12.273 17.016 20.438 1 59.81 226 ILE A O 1
ATOM 1763 N N . PRO A 1 227 ? 13.203 17.703 18.688 1 67.56 227 PRO A N 1
ATOM 1764 C CA . PRO A 1 227 ? 12.641 16.609 17.906 1 67.56 227 PRO A CA 1
ATOM 1765 C C . PRO A 1 227 ? 13.539 15.375 17.891 1 67.56 227 PRO A C 1
ATOM 1767 O O . PRO A 1 227 ? 14.75 15.484 18.109 1 67.56 227 PRO A O 1
ATOM 1770 N N . VAL A 1 228 ? 13.094 14.148 18.125 1 78.69 228 VAL A N 1
ATOM 1771 C CA . VAL A 1 228 ? 13.805 12.922 17.766 1 78.69 228 VAL A CA 1
ATOM 1772 C C . VAL A 1 228 ? 13.977 12.844 16.25 1 78.69 228 VAL A C 1
ATOM 1774 O O . VAL A 1 228 ? 13 12.781 15.516 1 78.69 228 VAL A O 1
ATOM 1777 N N . PHE A 1 229 ? 15.289 13.109 15.844 1 88.25 229 PHE A N 1
ATOM 1778 C CA . PHE A 1 229 ? 15.641 13.031 14.43 1 88.25 229 PHE A CA 1
ATOM 1779 C C . PHE A 1 229 ? 16.391 11.734 14.125 1 88.25 229 PHE A C 1
ATOM 1781 O O . PHE A 1 229 ? 17.422 11.445 14.742 1 88.25 229 PHE A O 1
ATOM 1788 N N . ARG A 1 230 ? 15.898 10.938 13.195 1 93.62 230 ARG A N 1
ATOM 1789 C CA . ARG A 1 230 ? 16.531 9.68 12.797 1 93.62 230 ARG A CA 1
ATOM 1790 C C . ARG A 1 230 ? 16.891 9.695 11.312 1 93.62 230 ARG A C 1
ATOM 1792 O O . ARG A 1 230 ? 16.031 9.828 10.453 1 93.62 230 ARG A O 1
ATOM 1799 N N . LEU A 1 231 ? 18.188 9.625 11.07 1 94.12 231 LEU A N 1
ATOM 1800 C CA . LEU A 1 231 ? 18.672 9.477 9.703 1 94.12 231 LEU A CA 1
ATOM 1801 C C . LEU A 1 231 ? 18.719 8.008 9.297 1 94.12 231 LEU A C 1
ATOM 1803 O O . LEU A 1 231 ? 19.422 7.207 9.93 1 94.12 231 LEU A O 1
ATOM 1807 N N . GLN A 1 232 ? 18 7.652 8.227 1 97.06 232 GLN A N 1
ATOM 1808 C CA . GLN A 1 232 ? 17.812 6.25 7.859 1 97.06 232 GLN A CA 1
ATOM 1809 C C . GLN A 1 232 ? 18.656 5.879 6.648 1 97.06 232 GLN A C 1
ATOM 1811 O O . GLN A 1 232 ? 18.344 6.266 5.52 1 97.06 232 GLN A O 1
ATOM 1816 N N . GLU A 1 233 ? 19.656 5.074 6.855 1 97.38 233 GLU A N 1
ATOM 1817 C CA . GLU A 1 233 ? 20.625 4.688 5.832 1 97.38 233 GLU A CA 1
ATOM 1818 C C . GLU A 1 233 ? 19.953 3.863 4.73 1 97.38 233 GLU A C 1
ATOM 1820 O O . GLU A 1 233 ? 19.219 2.91 5.02 1 97.38 233 GLU A O 1
ATOM 1825 N N . GLY A 1 234 ? 20.172 4.266 3.518 1 97 234 GLY A N 1
ATOM 1826 C CA . GLY A 1 234 ? 19.75 3.479 2.369 1 97 234 GLY A CA 1
ATOM 1827 C C . GLY A 1 234 ? 18.344 3.83 1.886 1 97 234 GLY A C 1
ATOM 1828 O O . GLY A 1 234 ? 17.938 3.393 0.813 1 97 234 GLY A O 1
ATOM 1829 N N . TYR A 1 235 ? 17.703 4.574 2.623 1 98.06 235 TYR A N 1
ATOM 1830 C CA . TYR A 1 235 ? 16.312 4.875 2.271 1 98.06 235 TYR A CA 1
ATOM 1831 C C . TYR A 1 235 ? 16.234 6.152 1.446 1 98.06 235 TYR A C 1
ATOM 1833 O O . TYR A 1 235 ? 16.969 7.109 1.689 1 98.06 235 TYR A O 1
ATOM 1841 N N . ASP A 1 236 ? 15.305 6.156 0.472 1 97 236 ASP A N 1
ATOM 1842 C CA . ASP A 1 236 ? 15.109 7.309 -0.403 1 97 236 ASP A CA 1
ATOM 1843 C C . ASP A 1 236 ? 13.852 8.086 -0.01 1 97 236 ASP A C 1
ATOM 1845 O O . ASP A 1 236 ? 13.508 8.164 1.171 1 97 236 ASP A O 1
ATOM 1849 N N . HIS A 1 237 ? 13.242 8.836 -0.981 1 94.38 237 HIS A N 1
ATOM 1850 C CA . HIS A 1 237 ? 12.109 9.711 -0.712 1 94.38 237 HIS A CA 1
ATOM 1851 C C . HIS A 1 237 ? 10.789 9.023 -1.055 1 94.38 237 HIS A C 1
ATOM 1853 O O . HIS A 1 237 ? 9.742 9.672 -1.087 1 94.38 237 HIS A O 1
ATOM 1859 N N . SER A 1 238 ? 10.766 7.711 -1.319 1 94.81 238 SER A N 1
ATOM 1860 C CA . SER A 1 238 ? 9.617 7.004 -1.869 1 94.81 238 SER A CA 1
ATOM 1861 C C . SER A 1 238 ? 8.656 6.566 -0.767 1 94.81 238 SER A C 1
ATOM 1863 O O . SER A 1 238 ? 8.945 6.742 0.419 1 94.81 238 SER A O 1
ATOM 1865 N N . TYR A 1 239 ? 7.562 6.023 -1.135 1 96.81 239 TYR A N 1
ATOM 1866 C CA . TYR A 1 239 ? 6.602 5.496 -0.175 1 96.81 239 TYR A CA 1
ATOM 1867 C C . TYR A 1 239 ? 7.102 4.195 0.441 1 96.81 239 TYR A C 1
ATOM 1869 O O . TYR A 1 239 ? 6.543 3.713 1.431 1 96.81 239 TYR A O 1
ATOM 1877 N N . TYR A 1 240 ? 8.18 3.604 -0.139 1 97.94 240 TYR A N 1
ATOM 1878 C CA . TYR A 1 240 ? 8.812 2.482 0.551 1 97.94 240 TYR A CA 1
ATOM 1879 C C . TYR A 1 240 ? 9.414 2.928 1.879 1 97.94 240 TYR A C 1
ATOM 1881 O O . TYR A 1 240 ? 9.375 2.188 2.865 1 97.94 240 TYR A O 1
ATOM 1889 N N . PHE A 1 241 ? 9.992 4.184 1.791 1 97.81 241 PHE A N 1
ATOM 1890 C CA . PHE A 1 241 ? 10.469 4.82 3.014 1 97.81 241 PHE A CA 1
ATOM 1891 C C . PHE A 1 241 ? 9.32 5.031 3.994 1 97.81 241 PHE A C 1
ATOM 1893 O O . PHE A 1 241 ? 9.422 4.66 5.164 1 97.81 241 PHE A O 1
ATOM 1900 N N . ILE A 1 242 ? 8.18 5.52 3.59 1 97.81 242 ILE A N 1
ATOM 1901 C CA . ILE A 1 242 ? 7.012 5.793 4.426 1 97.81 242 ILE A CA 1
ATOM 1902 C C . ILE A 1 242 ? 6.465 4.484 4.988 1 97.81 242 ILE A C 1
ATOM 1904 O O . ILE A 1 242 ? 6.223 4.375 6.195 1 97.81 242 ILE A O 1
ATOM 1908 N N . ALA A 1 243 ? 6.27 3.52 4.109 1 97.69 243 ALA A N 1
ATOM 1909 C CA . ALA A 1 243 ? 5.738 2.229 4.539 1 97.69 243 ALA A CA 1
ATOM 1910 C C . ALA A 1 243 ? 6.586 1.634 5.66 1 97.69 243 ALA A C 1
ATOM 1912 O O . ALA A 1 243 ? 6.051 1.032 6.594 1 97.69 243 ALA A O 1
ATOM 1913 N N . THR A 1 244 ? 7.914 1.806 5.605 1 97.88 244 THR A N 1
ATOM 1914 C CA . THR A 1 244 ? 8.844 1.218 6.57 1 97.88 244 THR A CA 1
ATOM 1915 C C . THR A 1 244 ? 8.672 1.856 7.945 1 97.88 244 THR A C 1
ATOM 1917 O O . THR A 1 244 ? 8.703 1.164 8.961 1 97.88 244 THR A O 1
ATOM 1920 N N . PHE A 1 245 ? 8.398 3.174 7.992 1 97.81 245 PHE A N 1
ATOM 1921 C CA . PHE A 1 245 ? 8.555 3.852 9.273 1 97.81 245 PHE A CA 1
ATOM 1922 C C . PHE A 1 245 ? 7.227 4.438 9.742 1 97.81 245 PHE A C 1
ATOM 1924 O O . PHE A 1 245 ? 7.141 5.008 10.828 1 97.81 245 PHE A O 1
ATOM 1931 N N . ILE A 1 246 ? 6.16 4.305 8.984 1 97.38 246 ILE A N 1
ATOM 1932 C CA . ILE A 1 246 ? 4.887 4.945 9.289 1 97.38 246 ILE A CA 1
ATOM 1933 C C . ILE A 1 246 ? 4.355 4.438 10.625 1 97.38 246 ILE A C 1
ATOM 1935 O O . ILE A 1 246 ? 3.75 5.195 11.391 1 97.38 246 ILE A O 1
ATOM 1939 N N . ALA A 1 247 ? 4.547 3.15 10.914 1 96.19 247 ALA A N 1
ATOM 1940 C CA . ALA A 1 247 ? 4.07 2.598 12.18 1 96.19 247 ALA A CA 1
ATOM 1941 C C . ALA A 1 247 ? 4.738 3.289 13.367 1 96.19 247 ALA A C 1
ATOM 1943 O O . ALA A 1 247 ? 4.094 3.539 14.391 1 96.19 247 ALA A O 1
ATOM 1944 N N . ASP A 1 248 ? 6.047 3.578 13.297 1 95.94 248 ASP A N 1
ATOM 1945 C CA . ASP A 1 248 ? 6.75 4.312 14.344 1 95.94 248 ASP A CA 1
ATOM 1946 C C . ASP A 1 248 ? 6.102 5.676 14.586 1 95.94 248 ASP A C 1
ATOM 1948 O O . ASP A 1 248 ? 5.93 6.086 15.734 1 95.94 248 ASP A O 1
ATOM 1952 N N . HIS A 1 249 ? 5.789 6.344 13.516 1 95.25 249 HIS A N 1
ATOM 1953 C CA . HIS A 1 249 ? 5.203 7.676 13.625 1 95.25 249 HIS A CA 1
ATOM 1954 C C . HIS A 1 249 ? 3.807 7.613 14.234 1 95.25 249 HIS A C 1
ATOM 1956 O O . HIS A 1 249 ? 3.451 8.453 15.07 1 95.25 249 HIS A O 1
ATOM 1962 N N . ILE A 1 250 ? 3.031 6.629 13.852 1 94.44 250 ILE A N 1
ATOM 1963 C CA . ILE A 1 250 ? 1.688 6.473 14.398 1 94.44 250 ILE A CA 1
ATOM 1964 C C . ILE A 1 250 ? 1.773 6.148 15.891 1 94.44 250 ILE A C 1
ATOM 1966 O O . ILE A 1 250 ? 1.038 6.719 16.703 1 94.44 250 ILE A O 1
ATOM 1970 N N . ARG A 1 251 ? 2.688 5.293 16.25 1 92 251 ARG A N 1
ATOM 1971 C CA . ARG A 1 251 ? 2.879 4.945 17.656 1 92 251 ARG A CA 1
ATOM 1972 C C . ARG A 1 251 ? 3.352 6.152 18.469 1 92 251 ARG A C 1
ATOM 1974 O O . ARG A 1 251 ? 2.965 6.328 19.625 1 92 251 ARG A O 1
ATOM 1981 N N . HIS A 1 252 ? 4.262 6.887 17.844 1 89.81 252 HIS A N 1
ATOM 1982 C CA . HIS A 1 252 ? 4.738 8.109 18.484 1 89.81 252 HIS A CA 1
ATOM 1983 C C . HIS A 1 252 ? 3.58 9.023 18.859 1 89.81 252 HIS A C 1
ATOM 1985 O O . HIS A 1 252 ? 3.549 9.578 19.953 1 89.81 252 HIS A O 1
ATOM 1991 N N . HIS A 1 253 ? 2.617 9.117 18.016 1 84.81 253 HIS A N 1
ATOM 1992 C CA . HIS A 1 253 ? 1.467 9.984 18.234 1 84.81 253 HIS A CA 1
ATOM 1993 C C . HIS A 1 253 ? 0.461 9.328 19.172 1 84.81 253 HIS A C 1
ATOM 1995 O O . HIS A 1 253 ? -0.326 10.016 19.828 1 84.81 253 HIS A O 1
ATOM 2001 N N . GLY A 1 254 ? 0.422 7.977 19.203 1 78 254 GLY A N 1
ATOM 2002 C CA . GLY A 1 254 ? -0.487 7.227 20.047 1 78 254 GLY A CA 1
ATOM 2003 C C . GLY A 1 254 ? -0.111 7.285 21.516 1 78 254 GLY A C 1
ATOM 2004 O O . GLY A 1 254 ? -0.936 6.996 22.391 1 78 254 GLY A O 1
ATOM 2005 N N . LYS A 1 255 ? 1.188 7.547 21.75 1 71.25 255 LYS A N 1
ATOM 2006 C CA . LYS A 1 255 ? 1.666 7.633 23.125 1 71.25 255 LYS A CA 1
ATOM 2007 C C . LYS A 1 255 ? 0.884 8.68 23.906 1 71.25 255 LYS A C 1
ATOM 2009 O O . LYS A 1 255 ? 0.845 8.633 25.141 1 71.25 255 LYS A O 1
ATOM 2014 N N . TYR A 1 256 ? 0.383 9.641 23.297 1 57.22 256 TYR A N 1
ATOM 2015 C CA . TYR A 1 256 ? -0.236 10.727 24.047 1 57.22 256 TYR A CA 1
ATOM 2016 C C . TYR A 1 256 ? -1.743 10.523 24.156 1 57.22 256 TYR A C 1
ATOM 2018 O O . TYR A 1 256 ? -2.516 11.227 23.5 1 57.22 256 TYR A O 1
ATOM 2026 N N . PRO A 1 257 ? -2.186 9.344 24.547 1 48.16 257 PRO A N 1
ATOM 2027 C CA . PRO A 1 257 ? -3.621 9.086 24.688 1 48.16 257 PRO A CA 1
ATOM 2028 C C . PRO A 1 257 ? -4.359 10.203 25.406 1 48.16 257 PRO A C 1
ATOM 2030 O O . PRO A 1 257 ? -5.527 10.477 25.109 1 48.16 257 PRO A O 1
ATOM 2033 N N . ASN A 1 258 ? -4.023 10.469 26.625 1 41.62 258 ASN A N 1
ATOM 2034 C CA . ASN A 1 258 ? -4.645 11.367 27.594 1 41.62 258 ASN A CA 1
ATOM 2035 C C . ASN A 1 258 ? -4.164 12.805 27.422 1 41.62 258 ASN A C 1
ATOM 2037 O O . ASN A 1 258 ? -4.418 13.648 28.281 1 41.62 258 ASN A O 1
ATOM 2041 N N . ALA A 1 259 ? -3.516 13.117 26.531 1 34.94 259 ALA A N 1
ATOM 2042 C CA . ALA A 1 259 ? -3.268 14.555 26.609 1 34.94 259 ALA A CA 1
ATOM 2043 C C . ALA A 1 259 ? -4.504 15.344 26.203 1 34.94 259 ALA A C 1
ATOM 2045 O O . ALA A 1 259 ? -5.285 14.898 25.359 1 34.94 259 ALA A O 1
ATOM 2046 N N . MET B 1 1 ? 19.031 -16.016 -19.328 1 64.5 1 MET B N 1
ATOM 2047 C CA . MET B 1 1 ? 18.438 -14.812 -19.891 1 64.5 1 MET B CA 1
ATOM 2048 C C . MET B 1 1 ? 18.625 -13.625 -18.953 1 64.5 1 MET B C 1
ATOM 2050 O O . MET B 1 1 ? 18.594 -13.789 -17.734 1 64.5 1 MET B O 1
ATOM 2054 N N . ALA B 1 2 ? 19.094 -12.586 -19.438 1 80.69 2 ALA B N 1
ATOM 2055 C CA . ALA B 1 2 ? 19.531 -11.445 -18.641 1 80.69 2 ALA B CA 1
ATOM 2056 C C . ALA B 1 2 ? 18.359 -10.531 -18.297 1 80.69 2 ALA B C 1
ATOM 2058 O O . ALA B 1 2 ? 17.453 -10.328 -19.109 1 80.69 2 ALA B O 1
ATOM 2059 N N . SER B 1 3 ? 18.078 -10.312 -16.984 1 92.25 3 SER B N 1
ATOM 2060 C CA . SER B 1 3 ? 17.062 -9.367 -16.562 1 92.25 3 SER B CA 1
ATOM 2061 C C . SER B 1 3 ? 17.672 -8.008 -16.25 1 92.25 3 SER B C 1
ATOM 2063 O O . SER B 1 3 ? 18.812 -7.922 -15.82 1 92.25 3 SER B O 1
ATOM 2065 N N . LYS B 1 4 ? 16.922 -6.988 -16.656 1 96.56 4 LYS B N 1
ATOM 2066 C CA . LYS B 1 4 ? 17.344 -5.613 -16.375 1 96.56 4 LYS B CA 1
ATOM 2067 C C . LYS B 1 4 ? 16.547 -5.02 -15.219 1 96.56 4 LYS B C 1
ATOM 2069 O O . LYS B 1 4 ? 15.312 -5.086 -15.203 1 96.56 4 LYS B O 1
ATOM 2074 N N . GLN B 1 5 ? 17.266 -4.441 -14.305 1 97 5 GLN B N 1
ATOM 2075 C CA . GLN B 1 5 ? 16.594 -3.785 -13.188 1 97 5 GLN B CA 1
ATOM 2076 C C . GLN B 1 5 ? 15.93 -2.48 -13.633 1 97 5 GLN B C 1
ATOM 2078 O O . GLN B 1 5 ? 16.594 -1.619 -14.219 1 97 5 GLN B O 1
ATOM 2083 N N . VAL B 1 6 ? 14.641 -2.385 -13.336 1 96.81 6 VAL B N 1
ATOM 2084 C CA . VAL B 1 6 ? 13.844 -1.214 -13.695 1 96.81 6 VAL B CA 1
ATOM 2085 C C . VAL B 1 6 ? 13.797 -0.242 -12.523 1 96.81 6 VAL B C 1
ATOM 2087 O O . VAL B 1 6 ? 13.797 0.976 -12.719 1 96.81 6 VAL B O 1
ATOM 2090 N N . SER B 1 7 ? 13.688 -0.712 -11.383 1 96.75 7 SER B N 1
ATOM 2091 C CA . SER B 1 7 ? 13.633 0.088 -10.164 1 96.75 7 SER B CA 1
ATOM 2092 C C . SER B 1 7 ? 14.109 -0.711 -8.961 1 96.75 7 SER B C 1
ATOM 2094 O O . SER B 1 7 ? 14.195 -1.939 -9.016 1 96.75 7 SER B O 1
ATOM 2096 N N . GLY B 1 8 ? 14.5 0.039 -7.934 1 97.44 8 GLY B N 1
ATOM 2097 C CA . GLY B 1 8 ? 14.953 -0.552 -6.688 1 97.44 8 GLY B CA 1
ATOM 2098 C C . GLY B 1 8 ? 14.953 0.426 -5.527 1 97.44 8 GLY B C 1
ATOM 2099 O O . GLY B 1 8 ? 15.461 1.544 -5.652 1 97.44 8 GLY B O 1
ATOM 2100 N N . SER B 1 9 ? 14.344 0.066 -4.43 1 97.75 9 SER B N 1
ATOM 2101 C CA . SER B 1 9 ? 14.289 0.902 -3.236 1 97.75 9 SER B CA 1
ATOM 2102 C C . SER B 1 9 ? 14.383 0.061 -1.968 1 97.75 9 SER B C 1
ATOM 2104 O O . SER B 1 9 ? 13.891 -1.07 -1.93 1 97.75 9 SER B O 1
ATOM 2106 N N . LYS B 1 10 ? 15.016 0.63 -0.969 1 98.06 10 LYS B N 1
ATOM 2107 C CA . LYS B 1 10 ? 15.055 -0.024 0.336 1 98.06 10 LYS B CA 1
ATOM 2108 C C . LYS B 1 10 ? 13.695 0.037 1.026 1 98.06 10 LYS B C 1
ATOM 2110 O O . LYS B 1 10 ? 13.023 1.067 0.988 1 98.06 10 LYS B O 1
ATOM 2115 N N . CYS B 1 11 ? 13.32 -1.009 1.611 1 98.19 11 CYS B N 1
ATOM 2116 C CA . CYS B 1 11 ? 12.039 -1.152 2.291 1 98.19 11 CYS B CA 1
ATOM 2117 C C . CYS B 1 11 ? 12.109 -2.217 3.379 1 98.19 11 CYS B C 1
ATOM 2119 O O . CYS B 1 11 ? 12.406 -3.379 3.096 1 98.19 11 CYS B O 1
ATOM 2121 N N . PHE B 1 12 ? 11.875 -1.887 4.66 1 97.56 12 PHE B N 1
ATOM 2122 C CA . PHE B 1 12 ? 11.93 -2.766 5.82 1 97.56 12 PHE B CA 1
ATOM 2123 C C . PHE B 1 12 ? 13.25 -3.531 5.855 1 97.56 12 PHE B C 1
ATOM 2125 O O . PHE B 1 12 ? 13.258 -4.746 6.062 1 97.56 12 PHE B O 1
ATOM 2132 N N . GLY B 1 13 ? 14.258 -2.83 5.633 1 96.56 13 GLY B N 1
ATOM 2133 C CA . GLY B 1 13 ? 15.594 -3.391 5.73 1 96.56 13 GLY B CA 1
ATOM 2134 C C . GLY B 1 13 ? 15.992 -4.199 4.508 1 96.56 13 GLY B C 1
ATOM 2135 O O . GLY B 1 13 ? 17.172 -4.512 4.32 1 96.56 13 GLY B O 1
ATOM 2136 N N . GLY B 1 14 ? 15.008 -4.594 3.666 1 97.44 14 GLY B N 1
ATOM 2137 C CA . GLY B 1 14 ? 15.258 -5.293 2.416 1 97.44 14 GLY B CA 1
ATOM 2138 C C . GLY B 1 14 ? 15.203 -4.387 1.201 1 97.44 14 GLY B C 1
ATOM 2139 O O . GLY B 1 14 ? 15.258 -3.164 1.33 1 97.44 14 GLY B O 1
ATOM 2140 N N . LEU B 1 15 ? 15.18 -5 0.03 1 98 15 LEU B N 1
ATOM 2141 C CA . LEU B 1 15 ? 15.141 -4.25 -1.22 1 98 15 LEU B CA 1
ATOM 2142 C C . LEU B 1 15 ? 13.945 -4.676 -2.072 1 98 15 LEU B C 1
ATOM 2144 O O . LEU B 1 15 ? 13.781 -5.859 -2.371 1 98 15 LEU B O 1
ATOM 2148 N N . GLN B 1 16 ? 13.086 -3.691 -2.367 1 98.25 16 GLN B N 1
ATOM 2149 C CA . GLN B 1 16 ? 12.031 -3.9 -3.352 1 98.25 16 GLN B CA 1
ATOM 2150 C C . GLN B 1 16 ? 12.492 -3.494 -4.75 1 98.25 16 GLN B C 1
ATOM 2152 O O . GLN B 1 16 ? 12.711 -2.311 -5.016 1 98.25 16 GLN B O 1
ATOM 2157 N N . LYS B 1 17 ? 12.578 -4.484 -5.648 1 98.19 17 LYS B N 1
ATOM 2158 C CA . LYS B 1 17 ? 13.078 -4.227 -6.996 1 98.19 17 LYS B CA 1
ATOM 2159 C C . LYS B 1 17 ? 12.086 -4.699 -8.055 1 98.19 17 LYS B C 1
ATOM 2161 O O . LYS B 1 17 ? 11.234 -5.547 -7.773 1 98.19 17 LYS B O 1
ATOM 2166 N N . VAL B 1 18 ? 12.156 -4.094 -9.195 1 98.31 18 VAL B N 1
ATOM 2167 C CA . VAL B 1 18 ? 11.438 -4.555 -10.375 1 98.31 18 VAL B CA 1
ATOM 2168 C C . VAL B 1 18 ? 12.422 -4.809 -11.516 1 98.31 18 VAL B C 1
ATOM 2170 O O . VAL B 1 18 ? 13.328 -4.008 -11.75 1 98.31 18 VAL B O 1
ATOM 2173 N N . PHE B 1 19 ? 12.266 -5.918 -12.148 1 98.19 19 PHE B N 1
ATOM 2174 C CA . PHE B 1 19 ? 13.109 -6.289 -13.281 1 98.19 19 PHE B CA 1
ATOM 2175 C C . PHE B 1 19 ? 12.273 -6.477 -14.539 1 98.19 19 PHE B C 1
ATOM 2177 O O . PHE B 1 19 ? 11.078 -6.773 -14.461 1 98.19 19 PHE B O 1
ATOM 2184 N N . GLU B 1 20 ? 12.898 -6.293 -15.633 1 97.69 20 GLU B N 1
ATOM 2185 C CA . GLU B 1 20 ? 12.336 -6.574 -16.953 1 97.69 20 GLU B CA 1
ATOM 2186 C C . GLU B 1 20 ? 13.203 -7.562 -17.719 1 97.69 20 GLU B C 1
ATOM 2188 O O . GLU B 1 20 ? 14.43 -7.5 -17.656 1 97.69 20 GLU B O 1
ATOM 2193 N N . HIS B 1 21 ? 12.617 -8.438 -18.438 1 96.94 21 HIS B N 1
ATOM 2194 C CA . HIS B 1 21 ? 13.352 -9.391 -19.266 1 96.94 21 HIS B CA 1
ATOM 2195 C C . HIS B 1 21 ? 12.555 -9.758 -20.516 1 96.94 21 HIS B C 1
ATOM 2197 O O . HIS B 1 21 ? 11.344 -9.531 -20.578 1 96.94 21 HIS B O 1
ATOM 2203 N N . ASP B 1 22 ? 13.258 -10.266 -21.469 1 96.31 22 ASP B N 1
ATOM 2204 C CA . ASP B 1 22 ? 12.609 -10.781 -22.672 1 96.31 22 ASP B CA 1
ATOM 2205 C C . ASP B 1 22 ? 12.18 -12.234 -22.469 1 96.31 22 ASP B C 1
ATOM 2207 O O . ASP B 1 22 ? 13.023 -13.133 -22.422 1 96.31 22 ASP B O 1
ATOM 2211 N N . SER B 1 23 ? 10.945 -12.445 -22.391 1 95.44 23 SER B N 1
ATOM 2212 C CA . SER B 1 23 ? 10.438 -13.797 -22.172 1 95.44 23 SER B CA 1
ATOM 2213 C C . SER B 1 23 ? 10.492 -14.617 -23.453 1 95.44 23 SER B C 1
ATOM 2215 O O . SER B 1 23 ? 10 -14.18 -24.5 1 95.44 23 SER B O 1
ATOM 2217 N N . VAL B 1 24 ? 11.031 -15.812 -23.297 1 95.12 24 VAL B N 1
ATOM 2218 C CA . VAL B 1 24 ? 11.062 -16.734 -24.422 1 95.12 24 VAL B CA 1
ATOM 2219 C C . VAL B 1 24 ? 9.688 -17.375 -24.609 1 95.12 24 VAL B C 1
ATOM 2221 O O . VAL B 1 24 ? 9.227 -17.547 -25.734 1 95.12 24 VAL B O 1
ATOM 2224 N N . GLU B 1 25 ? 9.031 -17.688 -23.531 1 92.5 25 GLU B N 1
ATOM 2225 C CA . GLU B 1 25 ? 7.723 -18.328 -23.578 1 92.5 25 GLU B CA 1
ATOM 2226 C C . GLU B 1 25 ? 6.66 -17.391 -24.125 1 92.5 25 GLU B C 1
ATOM 2228 O O . GLU B 1 25 ? 5.816 -17.797 -24.922 1 92.5 25 GLU B O 1
ATOM 2233 N N . LEU B 1 26 ? 6.742 -16.125 -23.719 1 91.5 26 LEU B N 1
ATOM 2234 C CA . LEU B 1 26 ? 5.664 -15.203 -24.031 1 91.5 26 LEU B CA 1
ATOM 2235 C C . LEU B 1 26 ? 6.043 -14.32 -25.219 1 91.5 26 LEU B C 1
ATOM 2237 O O . LEU B 1 26 ? 5.191 -13.625 -25.781 1 91.5 26 LEU B O 1
ATOM 2241 N N . LYS B 1 27 ? 7.324 -14.336 -25.609 1 93 27 LYS B N 1
ATOM 2242 C CA . LYS B 1 27 ? 7.836 -13.594 -26.766 1 93 27 LYS B CA 1
ATOM 2243 C C . LYS B 1 27 ? 7.539 -12.102 -26.625 1 93 27 LYS B C 1
ATOM 2245 O O . LYS B 1 27 ? 7.094 -11.469 -27.594 1 93 27 LYS B O 1
ATOM 2250 N N . CYS B 1 28 ? 7.633 -11.594 -25.469 1 93.38 28 CYS B N 1
ATOM 2251 C CA . CYS B 1 28 ? 7.496 -10.172 -25.156 1 93.38 28 CYS B CA 1
ATOM 2252 C C . CYS B 1 28 ? 8.289 -9.797 -23.906 1 93.38 28 CYS B C 1
ATOM 2254 O O . CYS B 1 28 ? 8.891 -10.664 -23.266 1 93.38 28 CYS B O 1
ATOM 2256 N N . LYS B 1 29 ? 8.305 -8.539 -23.688 1 94.69 29 LYS B N 1
ATOM 2257 C CA . LYS B 1 29 ? 8.93 -8.086 -22.453 1 94.69 29 LYS B CA 1
ATOM 2258 C C . LYS B 1 29 ? 7.996 -8.305 -21.25 1 94.69 29 LYS B C 1
ATOM 2260 O O . LYS B 1 29 ? 6.805 -7.988 -21.328 1 94.69 29 LYS B O 1
ATOM 2265 N N . MET B 1 30 ? 8.562 -8.914 -20.234 1 95.19 30 MET B N 1
ATOM 2266 C CA . MET B 1 30 ? 7.816 -9.133 -19 1 95.19 30 MET B CA 1
ATOM 2267 C C . MET B 1 30 ? 8.516 -8.469 -17.828 1 95.19 30 MET B C 1
ATOM 2269 O O . MET B 1 30 ? 9.742 -8.477 -17.75 1 95.19 30 MET B O 1
ATOM 2273 N N . LYS B 1 31 ? 7.715 -7.93 -16.969 1 96.5 31 LYS B N 1
ATOM 2274 C CA . LYS B 1 31 ? 8.242 -7.402 -15.711 1 96.5 31 LYS B CA 1
ATOM 2275 C C . LYS B 1 31 ? 7.867 -8.305 -14.531 1 96.5 31 LYS B C 1
ATOM 2277 O O . LYS B 1 31 ? 6.824 -8.961 -14.555 1 96.5 31 LYS B O 1
ATOM 2282 N N . PHE B 1 32 ? 8.703 -8.336 -13.609 1 97.06 32 PHE B N 1
ATOM 2283 C CA . PHE B 1 32 ? 8.391 -9 -12.352 1 97.06 32 PHE B CA 1
ATOM 2284 C C . PHE B 1 32 ? 9.047 -8.281 -11.18 1 97.06 32 PHE B C 1
ATOM 2286 O O . PHE B 1 32 ? 10.148 -7.738 -11.32 1 97.06 32 PHE B O 1
ATOM 2293 N N . ALA B 1 33 ? 8.32 -8.25 -10.109 1 98.12 33 ALA B N 1
ATOM 2294 C CA . ALA B 1 33 ? 8.828 -7.664 -8.875 1 98.12 33 ALA B CA 1
ATOM 2295 C C . ALA B 1 33 ? 9.578 -8.695 -8.039 1 98.12 33 ALA B C 1
ATOM 2297 O O . ALA B 1 33 ? 9.227 -9.883 -8.047 1 98.12 33 ALA B O 1
ATOM 2298 N N . VAL B 1 34 ? 10.586 -8.227 -7.328 1 97.81 34 VAL B N 1
ATOM 2299 C CA . VAL B 1 34 ? 11.336 -9.039 -6.371 1 97.81 34 VAL B CA 1
ATOM 2300 C C . VAL B 1 34 ? 11.523 -8.258 -5.07 1 97.81 34 VAL B C 1
ATOM 2302 O O . VAL B 1 34 ? 11.938 -7.098 -5.09 1 97.81 34 VAL B O 1
ATOM 2305 N N . TYR B 1 35 ? 11.148 -8.867 -3.98 1 98.38 35 TYR B N 1
ATOM 2306 C CA . TYR B 1 35 ? 11.57 -8.344 -2.686 1 98.38 35 TYR B CA 1
ATOM 2307 C C . TYR B 1 35 ? 12.672 -9.203 -2.078 1 98.38 35 TYR B C 1
ATOM 2309 O O . TYR B 1 35 ? 12.461 -10.391 -1.802 1 98.38 35 TYR B O 1
ATOM 2317 N N . LEU B 1 36 ? 13.844 -8.617 -1.91 1 97.75 36 LEU B N 1
ATOM 2318 C CA . LEU B 1 36 ? 14.977 -9.266 -1.258 1 97.75 36 LEU B CA 1
ATOM 2319 C C . LEU B 1 36 ? 15.031 -8.906 0.224 1 97.75 36 LEU B C 1
ATOM 2321 O O . LEU B 1 36 ? 15.383 -7.781 0.583 1 97.75 36 LEU B O 1
ATOM 2325 N N . PRO B 1 37 ? 14.695 -9.898 1.063 1 96.81 37 PRO B N 1
ATOM 2326 C CA . PRO B 1 37 ? 14.789 -9.617 2.496 1 96.81 37 PRO B CA 1
ATOM 2327 C C . PRO B 1 37 ? 16.234 -9.422 2.961 1 96.81 37 PRO B C 1
ATOM 2329 O O . PRO B 1 37 ? 17.172 -9.766 2.238 1 96.81 37 PRO B O 1
ATOM 2332 N N . PRO B 1 38 ? 16.375 -8.828 4.172 1 95.75 38 PRO B N 1
ATOM 2333 C CA . PRO B 1 38 ? 17.734 -8.602 4.664 1 95.75 38 PRO B CA 1
ATOM 2334 C C . PRO B 1 38 ? 18.578 -9.867 4.664 1 95.75 38 PRO B C 1
ATOM 2336 O O . PRO B 1 38 ? 19.766 -9.82 4.348 1 95.75 38 PRO B O 1
ATOM 2339 N N . LYS B 1 39 ? 18.062 -10.969 4.895 1 94.19 39 LYS B N 1
ATOM 2340 C CA . LYS B 1 39 ? 18.766 -12.234 4.984 1 94.19 39 LYS B CA 1
ATOM 2341 C C . LYS B 1 39 ? 19.328 -12.648 3.627 1 94.19 39 LYS B C 1
ATOM 2343 O O . LYS B 1 39 ? 20.234 -13.484 3.553 1 94.19 39 LYS B O 1
ATOM 2348 N N . ALA B 1 40 ? 18.797 -12.117 2.6 1 94.81 40 ALA B N 1
ATOM 2349 C CA . ALA B 1 40 ? 19.234 -12.469 1.252 1 94.81 40 ALA B CA 1
ATOM 2350 C C . ALA B 1 40 ? 20.688 -12.031 1.014 1 94.81 40 ALA B C 1
ATOM 2352 O O . ALA B 1 40 ? 21.344 -12.523 0.096 1 94.81 40 ALA B O 1
ATOM 2353 N N . GLU B 1 41 ? 21.125 -11.133 1.809 1 92.88 41 GLU B N 1
ATOM 2354 C CA . GLU B 1 41 ? 22.5 -10.648 1.681 1 92.88 41 GLU B CA 1
ATOM 2355 C C . GLU B 1 41 ? 23.5 -11.703 2.162 1 92.88 41 GLU B C 1
ATOM 2357 O O . GLU B 1 41 ? 24.656 -11.695 1.745 1 92.88 41 GLU B O 1
ATOM 2362 N N . THR B 1 42 ? 23.031 -12.562 2.994 1 92.88 42 THR B N 1
ATOM 2363 C CA . THR B 1 42 ? 23.984 -13.453 3.635 1 92.88 42 THR B CA 1
ATOM 2364 C C . THR B 1 42 ? 23.688 -14.906 3.287 1 92.88 42 THR B C 1
ATOM 2366 O O . THR B 1 42 ? 24.469 -15.805 3.623 1 92.88 42 THR B O 1
ATOM 2369 N N . GLY B 1 43 ? 22.547 -15.172 2.664 1 92.44 43 GLY B N 1
ATOM 2370 C CA . GLY B 1 43 ? 22.234 -16.562 2.361 1 92.44 43 GLY B CA 1
ATOM 2371 C C . GLY B 1 43 ? 21.047 -16.719 1.436 1 92.44 43 GLY B C 1
ATOM 2372 O O . GLY B 1 43 ? 20.422 -15.727 1.033 1 92.44 43 GLY B O 1
ATOM 2373 N N . LYS B 1 44 ? 20.797 -18.031 1.163 1 93.94 44 LYS B N 1
ATOM 2374 C CA . LYS B 1 44 ? 19.672 -18.344 0.296 1 93.94 44 LYS B CA 1
ATOM 2375 C C . LYS B 1 44 ? 18.344 -18.234 1.05 1 93.94 44 LYS B C 1
ATOM 2377 O O . LYS B 1 44 ? 18.297 -18.5 2.252 1 93.94 44 LYS B O 1
ATOM 2382 N N . CYS B 1 45 ? 17.328 -17.828 0.355 1 93.81 45 CYS B N 1
ATOM 2383 C CA . CYS B 1 45 ? 16.016 -17.609 0.954 1 93.81 45 CYS B CA 1
ATOM 2384 C C . CYS B 1 45 ? 14.961 -18.469 0.277 1 93.81 45 CYS B C 1
ATOM 2386 O O . CYS B 1 45 ? 15.062 -18.766 -0.914 1 93.81 45 CYS B O 1
ATOM 2388 N N . PRO B 1 46 ? 13.984 -18.891 1.058 1 91.75 46 PRO B N 1
ATOM 2389 C CA . PRO B 1 46 ? 12.805 -19.469 0.399 1 91.75 46 PRO B CA 1
ATOM 2390 C C . PRO B 1 46 ? 12.117 -18.484 -0.536 1 91.75 46 PRO B C 1
ATOM 2392 O O . PRO B 1 46 ? 12.188 -17.266 -0.324 1 91.75 46 PRO B O 1
ATOM 2395 N N . VAL B 1 47 ? 11.43 -19.047 -1.494 1 92.12 47 VAL B N 1
ATOM 2396 C CA . VAL B 1 47 ? 10.781 -18.203 -2.482 1 92.12 47 VAL B CA 1
ATOM 2397 C C . VAL B 1 47 ? 9.266 -18.281 -2.318 1 92.12 47 VAL B C 1
ATOM 2399 O O . VAL B 1 47 ? 8.703 -19.375 -2.234 1 92.12 47 VAL B O 1
ATOM 2402 N N . LEU B 1 48 ? 8.711 -17.156 -2.223 1 93 48 LEU B N 1
ATOM 2403 C CA . LEU B 1 48 ? 7.258 -17.016 -2.268 1 93 48 LEU B CA 1
ATOM 2404 C C . LEU B 1 48 ? 6.816 -16.328 -3.555 1 93 48 LEU B C 1
ATOM 2406 O O . LEU B 1 48 ? 7.133 -15.164 -3.779 1 93 48 LEU B O 1
ATOM 2410 N N . CYS B 1 49 ? 6.078 -17.031 -4.348 1 92.62 49 CYS B N 1
ATOM 2411 C CA . CYS B 1 49 ? 5.617 -16.469 -5.613 1 92.62 49 CYS B CA 1
ATOM 2412 C C . CYS B 1 49 ? 4.184 -15.969 -5.5 1 92.62 49 CYS B C 1
ATOM 2414 O O . CYS B 1 49 ? 3.273 -16.75 -5.203 1 92.62 49 CYS B O 1
ATOM 2416 N N . TRP B 1 50 ? 3.988 -14.695 -5.781 1 94.94 50 TRP B N 1
ATOM 2417 C CA . TRP B 1 50 ? 2.668 -14.07 -5.738 1 94.94 50 TRP B CA 1
ATOM 2418 C C . TRP B 1 50 ? 2.078 -13.953 -7.141 1 94.94 50 TRP B C 1
ATOM 2420 O O . TRP B 1 50 ? 2.738 -13.453 -8.055 1 94.94 50 TRP B O 1
ATOM 2430 N N . LEU B 1 51 ? 0.851 -14.344 -7.223 1 92.25 51 LEU B N 1
ATOM 2431 C CA . LEU B 1 51 ? 0.111 -14.188 -8.469 1 92.25 51 LEU B CA 1
ATOM 2432 C C . LEU B 1 51 ? -1.069 -13.242 -8.289 1 92.25 51 LEU B C 1
ATOM 2434 O O . LEU B 1 51 ? -2.02 -13.555 -7.57 1 92.25 51 LEU B O 1
ATOM 2438 N N . SER B 1 52 ? -1.042 -12.125 -8.992 1 93.62 52 SER B N 1
ATOM 2439 C CA . SER B 1 52 ? -2.072 -11.102 -8.859 1 93.62 52 SER B CA 1
ATOM 2440 C C . SER B 1 52 ? -3.311 -11.453 -9.68 1 93.62 52 SER B C 1
ATOM 2442 O O . SER B 1 52 ? -3.264 -12.336 -10.539 1 93.62 52 SER B O 1
ATOM 2444 N N . GLY B 1 53 ? -4.355 -10.734 -9.391 1 86.5 53 GLY B N 1
ATOM 2445 C CA . GLY B 1 53 ? -5.602 -10.922 -10.117 1 86.5 53 GLY B CA 1
ATOM 2446 C C . GLY B 1 53 ? -5.605 -10.258 -11.484 1 86.5 53 GLY B C 1
ATOM 2447 O O . GLY B 1 53 ? -4.66 -9.547 -11.836 1 86.5 53 GLY B O 1
ATOM 2448 N N . LEU B 1 54 ? -6.707 -10.383 -12.086 1 77.56 54 LEU B N 1
ATOM 2449 C CA . LEU B 1 54 ? -6.848 -9.891 -13.453 1 77.56 54 LEU B CA 1
ATOM 2450 C C . LEU B 1 54 ? -6.621 -8.383 -13.516 1 77.56 54 LEU B C 1
ATOM 2452 O O . LEU B 1 54 ? -6.973 -7.664 -12.578 1 77.56 54 LEU B O 1
ATOM 2456 N N . THR B 1 55 ? -6.012 -7.867 -14.578 1 79.62 55 THR B N 1
ATOM 2457 C CA . THR B 1 55 ? -5.793 -6.473 -14.953 1 79.62 55 THR B CA 1
ATOM 2458 C C . THR B 1 55 ? -4.648 -5.875 -14.141 1 79.62 55 THR B C 1
ATOM 2460 O O . THR B 1 55 ? -4.203 -4.758 -14.422 1 79.62 55 THR B O 1
ATOM 2463 N N . CYS B 1 56 ? -4.246 -6.613 -13.156 1 89.5 56 CYS B N 1
ATOM 2464 C CA . CYS B 1 56 ? -3.158 -6.094 -12.336 1 89.5 56 CYS B CA 1
ATOM 2465 C C . CYS B 1 56 ? -1.822 -6.219 -13.062 1 89.5 56 CYS B C 1
ATOM 2467 O O . CYS B 1 56 ? -1.702 -6.984 -14.023 1 89.5 56 CYS B O 1
ATOM 2469 N N . THR B 1 57 ? -0.871 -5.516 -12.641 1 92.5 57 THR B N 1
ATOM 2470 C CA . THR B 1 57 ? 0.548 -5.676 -12.938 1 92.5 57 THR B CA 1
ATOM 2471 C C . THR B 1 57 ? 1.33 -6.016 -11.6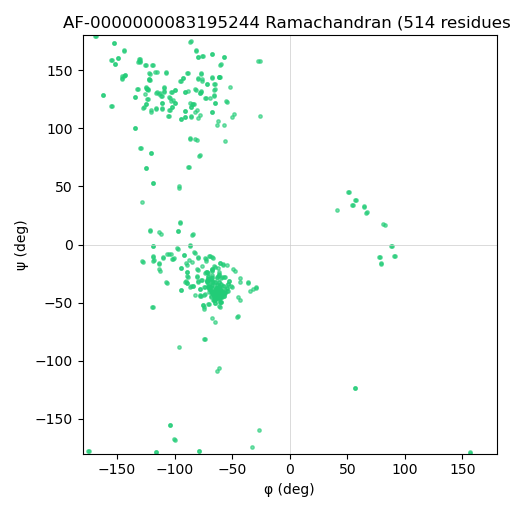72 1 92.5 57 THR B C 1
ATOM 2473 O O . THR B 1 57 ? 0.746 -6.16 -10.602 1 92.5 57 THR B O 1
ATOM 2476 N N . GLU B 1 58 ? 2.68 -6.164 -11.836 1 94.5 58 GLU B N 1
ATOM 2477 C CA . GLU B 1 58 ? 3.525 -6.414 -10.68 1 94.5 58 GLU B CA 1
ATOM 2478 C C . GLU B 1 58 ? 3.43 -5.273 -9.664 1 94.5 58 GLU B C 1
ATOM 2480 O O . GLU B 1 58 ? 3.697 -5.465 -8.477 1 94.5 58 GLU B O 1
ATOM 2485 N N . GLN B 1 59 ? 2.891 -4.102 -10.062 1 95.62 59 GLN B N 1
ATOM 2486 C CA . GLN B 1 59 ? 2.879 -2.908 -9.227 1 95.62 59 GLN B CA 1
ATOM 2487 C C . GLN B 1 59 ? 1.755 -2.967 -8.195 1 95.62 59 GLN B C 1
ATOM 2489 O O . GLN B 1 59 ? 1.886 -2.43 -7.09 1 95.62 59 GLN B O 1
ATOM 2494 N N . ASN B 1 60 ? 0.66 -3.609 -8.555 1 95.12 60 ASN B N 1
ATOM 2495 C CA . ASN B 1 60 ? -0.483 -3.639 -7.648 1 95.12 60 ASN B CA 1
ATOM 2496 C C . ASN B 1 60 ? -0.124 -4.285 -6.312 1 95.12 60 ASN B C 1
ATOM 2498 O O . ASN B 1 60 ? -0.417 -3.73 -5.25 1 95.12 60 ASN B O 1
ATOM 2502 N N . PHE B 1 61 ? 0.483 -5.414 -6.422 1 96.62 61 PHE B N 1
ATOM 2503 C CA . PHE B 1 61 ? 0.862 -6.125 -5.207 1 96.62 61 PHE B CA 1
ATOM 2504 C C . PHE B 1 61 ? 1.896 -5.336 -4.418 1 96.62 61 PHE B C 1
ATOM 2506 O O . PHE B 1 61 ? 1.773 -5.188 -3.199 1 96.62 61 PHE B O 1
ATOM 2513 N N . ILE B 1 62 ? 2.922 -4.789 -5.039 1 95.69 62 ILE B N 1
ATOM 2514 C CA . ILE B 1 62 ? 3.998 -4.016 -4.43 1 95.69 62 ILE B CA 1
ATOM 2515 C C . ILE B 1 62 ? 3.412 -2.83 -3.666 1 95.69 62 ILE B C 1
ATOM 2517 O O . ILE B 1 62 ? 3.797 -2.57 -2.523 1 95.69 62 ILE B O 1
ATOM 2521 N N . SER B 1 63 ? 2.486 -2.229 -4.25 1 95.38 63 SER B N 1
ATOM 2522 C CA . SER B 1 63 ? 2.064 -0.925 -3.748 1 95.38 63 SER B CA 1
ATOM 2523 C C . SER B 1 63 ? 0.96 -1.064 -2.705 1 95.38 63 SER B C 1
ATOM 2525 O O . SER B 1 63 ? 0.882 -0.27 -1.766 1 95.38 63 SER B O 1
ATOM 2527 N N . LYS B 1 64 ? 0.148 -2.057 -2.842 1 96.31 64 LYS B N 1
ATOM 2528 C CA . LYS B 1 64 ? -1.124 -1.96 -2.133 1 96.31 64 LYS B CA 1
ATOM 2529 C C . LYS B 1 64 ? -1.224 -3.018 -1.037 1 96.31 64 LYS B C 1
ATOM 2531 O O . LYS B 1 64 ? -2.078 -2.924 -0.153 1 96.31 64 LYS B O 1
ATOM 2536 N N . SER B 1 65 ? -0.415 -3.994 -1.055 1 97 65 SER B N 1
ATOM 2537 C CA . SER B 1 65 ? -0.649 -5.152 -0.196 1 97 65 SER B CA 1
ATOM 2538 C C . SER B 1 65 ? 0.018 -4.973 1.164 1 97 65 SER B C 1
ATOM 2540 O O . SER B 1 65 ? -0.346 -5.645 2.133 1 97 65 SER B O 1
ATOM 2542 N N . GLY B 1 66 ? 1.066 -4.121 1.213 1 96.12 66 GLY B N 1
ATOM 2543 C CA . GLY B 1 66 ? 1.827 -3.992 2.445 1 96.12 66 GLY B CA 1
ATOM 2544 C C . GLY B 1 66 ? 2.547 -5.266 2.84 1 96.12 66 GLY B C 1
ATOM 2545 O O . GLY B 1 66 ? 2.77 -5.52 4.027 1 96.12 66 GLY B O 1
ATOM 2546 N N . TYR B 1 67 ? 3.008 -6.086 1.93 1 97.38 67 TYR B N 1
ATOM 2547 C CA . TYR B 1 67 ? 3.533 -7.422 2.191 1 97.38 67 TYR B CA 1
ATOM 2548 C C . TYR B 1 67 ? 4.969 -7.352 2.701 1 97.38 67 TYR B C 1
ATOM 2550 O O . TYR B 1 67 ? 5.492 -8.328 3.244 1 97.38 67 TYR B O 1
ATOM 2558 N N . HIS B 1 68 ? 5.629 -6.219 2.633 1 97.19 68 HIS B N 1
ATOM 2559 C CA . HIS B 1 68 ? 7.07 -6.113 2.803 1 97.19 68 HIS B CA 1
ATOM 2560 C C . HIS B 1 68 ? 7.484 -6.461 4.23 1 97.19 68 HIS B C 1
ATOM 2562 O O . HIS B 1 68 ? 8.477 -7.168 4.438 1 97.19 68 HIS B O 1
ATOM 2568 N N . GLN B 1 69 ? 6.719 -5.969 5.156 1 94.5 69 GLN B N 1
ATOM 2569 C CA . GLN B 1 69 ? 7.102 -6.188 6.547 1 94.5 69 GLN B CA 1
ATOM 2570 C C . GLN B 1 69 ? 7.145 -7.68 6.875 1 94.5 69 GLN B C 1
ATOM 2572 O O . GLN B 1 69 ? 8.133 -8.172 7.422 1 94.5 69 GLN B O 1
ATOM 2577 N N . ALA B 1 70 ? 6.125 -8.414 6.539 1 93.69 70 ALA B N 1
ATOM 2578 C CA . ALA B 1 70 ? 6.066 -9.844 6.82 1 93.69 70 ALA B CA 1
ATOM 2579 C C . ALA B 1 70 ? 7.133 -10.602 6.039 1 93.69 70 ALA B C 1
ATOM 2581 O O . ALA B 1 70 ? 7.773 -11.508 6.574 1 93.69 70 ALA B O 1
ATOM 2582 N N . THR B 1 71 ? 7.316 -10.211 4.816 1 93.81 71 THR B N 1
ATOM 2583 C CA . THR B 1 71 ? 8.25 -10.93 3.953 1 93.81 71 THR B CA 1
ATOM 2584 C C . THR B 1 71 ? 9.688 -10.68 4.395 1 93.81 71 THR B C 1
ATOM 2586 O O . THR B 1 71 ? 10.555 -11.539 4.211 1 93.81 71 THR B O 1
ATOM 2589 N N . SER B 1 72 ? 9.953 -9.547 4.965 1 93.19 72 SER B N 1
ATOM 2590 C CA . SER B 1 72 ? 11.305 -9.234 5.422 1 93.19 72 SER B CA 1
ATOM 2591 C C . SER B 1 72 ? 11.805 -10.266 6.422 1 93.19 72 SER B C 1
ATOM 2593 O O . SER B 1 72 ? 13.016 -10.461 6.574 1 93.19 72 SER B O 1
ATOM 2595 N N . GLU B 1 73 ? 10.852 -11.055 6.988 1 89.62 73 GLU B N 1
ATOM 2596 C CA . GLU B 1 73 ? 11.203 -12.031 8.008 1 89.62 73 GLU B CA 1
ATOM 2597 C C . GLU B 1 73 ? 11.07 -13.461 7.48 1 89.62 73 GLU B C 1
ATOM 2599 O O . GLU B 1 73 ? 11.602 -14.398 8.07 1 89.62 73 GLU B O 1
ATOM 2604 N N . HIS B 1 74 ? 10.469 -13.617 6.32 1 87.5 74 HIS B N 1
ATOM 2605 C CA . HIS B 1 74 ? 10.031 -14.977 6.035 1 87.5 74 HIS B CA 1
ATOM 2606 C C . HIS B 1 74 ? 10.523 -15.445 4.672 1 87.5 74 HIS B C 1
ATOM 2608 O O . HIS B 1 74 ? 10.523 -16.641 4.383 1 87.5 74 HIS B O 1
ATOM 2614 N N . GLY B 1 75 ? 10.992 -14.547 3.852 1 87.19 75 GLY B N 1
ATOM 2615 C CA . GLY B 1 75 ? 11.5 -15.055 2.588 1 87.19 75 GLY B CA 1
ATOM 2616 C C . GLY B 1 75 ? 11.492 -14.016 1.481 1 87.19 75 GLY B C 1
ATOM 2617 O O . GLY B 1 75 ? 11.117 -12.859 1.707 1 87.19 75 GLY B O 1
ATOM 2618 N N . LEU B 1 76 ? 11.93 -14.484 0.344 1 92.94 76 LEU B N 1
ATOM 2619 C CA . LEU B 1 76 ? 11.984 -13.672 -0.871 1 92.94 76 LEU B CA 1
ATOM 2620 C C . LEU B 1 76 ? 10.695 -13.805 -1.671 1 92.94 76 LEU B C 1
ATOM 2622 O O . LEU B 1 76 ? 10.172 -14.906 -1.845 1 92.94 76 LEU B O 1
ATOM 2626 N N . VAL B 1 77 ? 10.125 -12.68 -2.084 1 95.5 77 VAL B N 1
ATOM 2627 C CA . VAL B 1 77 ? 8.867 -12.703 -2.818 1 95.5 77 VAL B CA 1
ATOM 2628 C C . VAL B 1 77 ? 9.117 -12.328 -4.277 1 95.5 77 VAL B C 1
ATOM 2630 O O . VAL B 1 77 ? 9.859 -11.391 -4.57 1 95.5 77 VAL B O 1
ATOM 2633 N N . ILE B 1 78 ? 8.523 -13.07 -5.145 1 96.56 78 ILE B N 1
ATOM 2634 C CA . ILE B 1 78 ? 8.492 -12.789 -6.574 1 96.56 78 ILE B CA 1
ATOM 2635 C C . ILE B 1 78 ? 7.051 -12.523 -7.016 1 96.56 78 ILE B C 1
ATOM 2637 O O . ILE B 1 78 ? 6.141 -13.281 -6.664 1 96.56 78 ILE B O 1
ATOM 2641 N N . ALA B 1 79 ? 6.816 -11.461 -7.723 1 96.75 79 ALA B N 1
ATOM 2642 C CA . ALA B 1 79 ? 5.488 -11.141 -8.242 1 96.75 79 ALA B CA 1
ATOM 2643 C C . ALA B 1 79 ? 5.559 -10.711 -9.703 1 96.75 79 ALA B C 1
ATOM 2645 O O . ALA B 1 79 ? 5.871 -9.555 -10.008 1 96.75 79 ALA B O 1
ATOM 2646 N N . PRO B 1 80 ? 5.246 -11.578 -10.617 1 94.81 80 PRO B N 1
ATOM 2647 C CA . PRO B 1 80 ? 5.293 -11.242 -12.047 1 94.81 80 PRO B CA 1
ATOM 2648 C C . PRO B 1 80 ? 4.07 -10.453 -12.5 1 94.81 80 PRO B C 1
ATOM 2650 O O . PRO B 1 80 ? 3.051 -10.422 -11.805 1 94.81 80 PRO B O 1
ATOM 2653 N N . ASP B 1 81 ? 4.176 -9.781 -13.641 1 92.88 81 ASP B N 1
ATOM 2654 C CA . ASP B 1 81 ? 3 -9.25 -14.328 1 92.88 81 ASP B CA 1
ATOM 2655 C C . ASP B 1 81 ? 2.004 -10.359 -14.648 1 92.88 81 ASP B C 1
ATOM 2657 O O . ASP B 1 81 ? 2.357 -11.539 -14.641 1 92.88 81 ASP B O 1
ATOM 2661 N N . THR B 1 82 ? 0.794 -9.969 -14.898 1 86.38 82 THR B N 1
ATOM 2662 C CA . THR B 1 82 ? -0.286 -10.953 -14.945 1 86.38 82 THR B CA 1
ATOM 2663 C C . THR B 1 82 ? -0.524 -11.422 -16.375 1 86.38 82 THR B C 1
ATOM 2665 O O . THR B 1 82 ? -1.161 -12.453 -16.594 1 86.38 82 THR B O 1
ATOM 2668 N N . ILE B 1 83 ? -0.072 -10.633 -17.328 1 82.44 83 ILE B N 1
ATOM 2669 C CA . ILE B 1 83 ? -0.315 -10.977 -18.734 1 82.44 83 ILE B CA 1
ATOM 2670 C C . ILE B 1 83 ? 0.799 -10.414 -19.609 1 82.44 83 ILE B C 1
ATOM 2672 O O . ILE B 1 83 ? 1.486 -9.469 -19.203 1 82.44 83 ILE B O 1
ATOM 2676 N N . PRO B 1 84 ? 0.992 -11.086 -20.828 1 85.44 84 PRO B N 1
ATOM 2677 C CA . PRO B 1 84 ? 1.865 -10.43 -21.797 1 85.44 84 PRO B CA 1
ATOM 2678 C C . PRO B 1 84 ? 1.347 -9.062 -22.234 1 85.44 84 PRO B C 1
ATOM 2680 O O . PRO B 1 84 ? 0.133 -8.859 -22.344 1 85.44 84 PRO B O 1
ATOM 2683 N N . ARG B 1 85 ? 2.295 -8.18 -22.438 1 84.31 85 ARG B N 1
ATOM 2684 C CA . ARG B 1 85 ? 1.929 -6.848 -22.906 1 84.31 85 ARG B CA 1
ATOM 2685 C C . ARG B 1 85 ? 2.773 -6.441 -24.109 1 84.31 85 ARG B C 1
ATOM 2687 O O . ARG B 1 85 ? 3.879 -6.953 -24.297 1 84.31 85 ARG B O 1
ATOM 2694 N N . GLY B 1 86 ? 2.139 -5.477 -24.859 1 81.25 86 GLY B N 1
ATOM 2695 C CA . GLY B 1 86 ? 2.867 -4.938 -26 1 81.25 86 GLY B CA 1
ATOM 2696 C C . GLY B 1 86 ? 3.086 -5.957 -27.094 1 81.25 86 GLY B C 1
ATOM 2697 O O . GLY B 1 86 ? 4.125 -5.945 -27.766 1 81.25 86 GLY B O 1
ATOM 2698 N N . CYS B 1 87 ? 2.283 -6.941 -27.281 1 82.38 87 CYS B N 1
ATOM 2699 C CA . CYS B 1 87 ? 2.467 -8.031 -28.234 1 82.38 87 CYS B CA 1
ATOM 2700 C C . CYS B 1 87 ? 1.917 -7.652 -29.609 1 82.38 87 CYS B C 1
ATOM 2702 O O . CYS B 1 87 ? 2.07 -8.406 -30.578 1 82.38 87 CYS B O 1
ATOM 2704 N N . ASN B 1 88 ? 1.384 -6.496 -29.703 1 79.31 88 ASN B N 1
ATOM 2705 C CA . ASN B 1 88 ? 0.854 -6 -30.969 1 79.31 88 ASN B CA 1
ATOM 2706 C C . ASN B 1 88 ? -0.161 -6.965 -31.562 1 79.31 88 ASN B C 1
ATOM 2708 O O . ASN B 1 88 ? -0.13 -7.234 -32.781 1 79.31 88 ASN B O 1
ATOM 2712 N N . ILE B 1 89 ? -0.911 -7.633 -30.75 1 73.62 89 ILE B N 1
ATOM 2713 C CA . ILE B 1 89 ? -1.957 -8.523 -31.234 1 73.62 89 ILE B CA 1
ATOM 2714 C C . ILE B 1 89 ? -3.209 -7.715 -31.562 1 73.62 89 ILE B C 1
ATOM 2716 O O . ILE B 1 89 ? -3.557 -6.773 -30.844 1 73.62 89 ILE B O 1
ATOM 2720 N N . ARG B 1 90 ? -3.783 -7.988 -32.719 1 65.69 90 ARG B N 1
ATOM 2721 C CA . ARG B 1 90 ? -5 -7.285 -33.125 1 65.69 90 ARG B CA 1
ATOM 2722 C C . ARG B 1 90 ? -6.082 -7.426 -32.062 1 65.69 90 ARG B C 1
ATOM 2724 O O . ARG B 1 90 ? -6.414 -8.539 -31.641 1 65.69 90 ARG B O 1
ATOM 2731 N N . GLY B 1 91 ? -6.641 -6.465 -31.516 1 59.97 91 GLY B N 1
ATOM 2732 C CA . GLY B 1 91 ? -7.711 -6.508 -30.531 1 59.97 91 GLY B CA 1
ATOM 2733 C C . GLY B 1 91 ? -7.203 -6.617 -29.094 1 59.97 91 GLY B C 1
ATOM 2734 O O . GLY B 1 91 ? -7.984 -6.859 -28.172 1 59.97 91 GLY B O 1
ATOM 2735 N N . GLU B 1 92 ? -5.957 -6.676 -28.953 1 61.81 92 GLU B N 1
ATOM 2736 C CA . GLU B 1 92 ? -5.359 -6.859 -27.625 1 61.81 92 GLU B CA 1
ATOM 2737 C C . GLU B 1 92 ? -5.871 -5.82 -26.641 1 61.81 92 GLU B C 1
ATOM 2739 O O . GLU B 1 92 ? -6.016 -6.105 -25.453 1 61.81 92 GLU B O 1
ATOM 2744 N N . GLU B 1 93 ? -6.176 -4.648 -27.156 1 58.19 93 GLU B N 1
ATOM 2745 C CA . GLU B 1 93 ? -6.605 -3.564 -26.281 1 58.19 93 GLU B CA 1
ATOM 2746 C C . GLU B 1 93 ? -8.117 -3.572 -26.094 1 58.19 93 GLU B C 1
ATOM 2748 O O . GLU B 1 93 ? -8.648 -2.83 -25.25 1 58.19 93 GLU B O 1
ATOM 2753 N N . ASP B 1 94 ? -8.797 -4.305 -26.984 1 54 94 ASP B N 1
ATOM 2754 C CA . ASP B 1 94 ? -10.25 -4.211 -26.906 1 54 94 ASP B CA 1
ATOM 2755 C C . ASP B 1 94 ? -10.766 -4.746 -25.578 1 54 94 ASP B C 1
ATOM 2757 O O . ASP B 1 94 ? -11.211 -3.977 -24.719 1 54 94 ASP B O 1
ATOM 2761 N N . SER B 1 95 ? -11.5 -6.055 -25.625 1 45.31 95 SER B N 1
ATOM 2762 C CA . SER B 1 95 ? -12.336 -6.535 -24.531 1 45.31 95 SER B CA 1
ATOM 2763 C C . SER B 1 95 ? -11.492 -7.109 -23.406 1 45.31 95 SER B C 1
ATOM 2765 O O . SER B 1 95 ? -10.539 -7.848 -23.641 1 45.31 95 SER B O 1
ATOM 2767 N N . TRP B 1 96 ? -11.469 -6.457 -22.312 1 44.94 96 TRP B N 1
ATOM 2768 C CA . TRP B 1 96 ? -10.883 -6.906 -21.047 1 44.94 96 TRP B CA 1
ATOM 2769 C C . TRP B 1 96 ? -10.945 -8.422 -20.938 1 44.94 96 TRP B C 1
ATOM 2771 O O . TRP B 1 96 ? -10.102 -9.039 -20.266 1 44.94 96 TRP B O 1
ATOM 2781 N N . GLY B 1 97 ? -12.07 -9.016 -21.438 1 43.72 97 GLY B N 1
ATOM 2782 C CA . GLY B 1 97 ? -12.43 -10.398 -21.156 1 43.72 97 GLY B CA 1
ATOM 2783 C C . GLY B 1 97 ? -11.57 -11.398 -21.906 1 43.72 97 GLY B C 1
ATOM 2784 O O . GLY B 1 97 ? -11.344 -12.508 -21.422 1 43.72 97 GLY B O 1
ATOM 2785 N N . PHE B 1 98 ? -11.516 -11.289 -23.156 1 46.22 98 PHE B N 1
ATOM 2786 C CA . PHE B 1 98 ? -11.078 -12.422 -23.969 1 46.22 98 PHE B CA 1
ATOM 2787 C C . PHE B 1 98 ? -9.57 -12.617 -23.844 1 46.22 98 PHE B C 1
ATOM 2789 O O . PHE B 1 98 ? -9.094 -13.75 -23.703 1 46.22 98 PHE B O 1
ATOM 2796 N N . GLY B 1 99 ? -8.82 -11.805 -24.625 1 43.31 99 GLY B N 1
ATOM 2797 C CA . GLY B 1 99 ? -7.414 -12.062 -24.875 1 43.31 99 GLY B CA 1
ATOM 2798 C C . GLY B 1 99 ? -6.551 -11.961 -23.641 1 43.31 99 GLY B C 1
ATOM 2799 O O . GLY B 1 99 ? -5.656 -12.781 -23.422 1 43.31 99 GLY B O 1
ATOM 2800 N N . THR B 1 100 ? -6.539 -10.805 -23.25 1 43.59 100 THR B N 1
ATOM 2801 C CA . THR B 1 100 ? -5.605 -10.422 -22.188 1 43.59 100 THR B CA 1
ATOM 2802 C C . THR B 1 100 ? -5.93 -11.148 -20.891 1 43.59 100 THR B C 1
ATOM 2804 O O . THR B 1 100 ? -5.105 -11.188 -19.969 1 43.59 100 THR B O 1
ATOM 2807 N N . GLY B 1 101 ? -7.164 -11.273 -20.703 1 41.31 101 GLY B N 1
ATOM 2808 C CA . GLY B 1 101 ? -7.512 -11.633 -19.328 1 41.31 101 GLY B CA 1
ATOM 2809 C C . GLY B 1 101 ? -7.117 -13.047 -18.969 1 41.31 101 GLY B C 1
ATOM 2810 O O . GLY B 1 101 ? -7.465 -13.539 -17.891 1 41.31 101 GLY B O 1
ATOM 2811 N N . ALA B 1 102 ? -7.379 -14.086 -20.062 1 47.97 102 ALA B N 1
ATOM 2812 C CA . ALA B 1 102 ? -7.293 -15.391 -19.406 1 47.97 102 ALA B CA 1
ATOM 2813 C C . ALA B 1 102 ? -5.945 -15.562 -18.703 1 47.97 102 ALA B C 1
ATOM 2815 O O . ALA B 1 102 ? -4.895 -15.5 -19.359 1 47.97 102 ALA B O 1
ATOM 2816 N N . GLY B 1 103 ? -5.773 -15.219 -17.562 1 49.94 103 GLY B N 1
ATOM 2817 C CA . GLY B 1 103 ? -4.812 -15.125 -16.469 1 49.94 103 GLY B CA 1
ATOM 2818 C C . GLY B 1 103 ? -3.717 -16.172 -16.547 1 49.94 103 GLY B C 1
ATOM 2819 O O . GLY B 1 103 ? -3.559 -16.828 -17.562 1 49.94 103 GLY B O 1
ATOM 2820 N N . PHE B 1 104 ? -3.037 -16.422 -15.289 1 55.25 104 PHE B N 1
ATOM 2821 C CA . PHE B 1 104 ? -1.797 -17.062 -14.859 1 55.25 104 PHE B CA 1
ATOM 2822 C C . PHE B 1 104 ? -1.795 -18.547 -15.211 1 55.25 104 PHE B C 1
ATOM 2824 O O . PHE B 1 104 ? -0.732 -19.141 -15.383 1 55.25 104 PHE B O 1
ATOM 2831 N N . SER B 1 105 ? -3.062 -19.109 -15.445 1 57.47 105 SER B N 1
ATOM 2832 C CA . SER B 1 105 ? -2.984 -20.531 -15.156 1 57.47 105 SER B CA 1
ATOM 2833 C C . SER B 1 105 ? -3.162 -21.375 -16.422 1 57.47 105 SER B C 1
ATOM 2835 O O . SER B 1 105 ? -3.248 -22.594 -16.344 1 57.47 105 SER B O 1
ATOM 2837 N N . VAL B 1 106 ? -3.133 -20.609 -17.734 1 64.88 106 VAL B N 1
ATOM 2838 C CA . VAL B 1 106 ? -3.326 -21.484 -18.891 1 64.88 106 VAL B CA 1
ATOM 2839 C C . VAL B 1 106 ? -2.484 -21 -20.062 1 64.88 106 VAL B C 1
ATOM 2841 O O . VAL B 1 106 ? -2.104 -19.828 -20.109 1 64.88 106 VAL B O 1
ATOM 2844 N N . ASP B 1 107 ? -1.999 -22 -20.828 1 76.31 107 ASP B N 1
ATOM 2845 C CA . ASP B 1 107 ? -1.476 -21.656 -22.141 1 76.31 107 ASP B CA 1
ATOM 2846 C C . ASP B 1 107 ? -2.592 -21.609 -23.188 1 76.31 107 ASP B C 1
ATOM 2848 O O . ASP B 1 107 ? -3.242 -22.625 -23.438 1 76.31 107 ASP B O 1
ATOM 2852 N N . ASP B 1 108 ? -2.723 -20.422 -23.719 1 72.94 108 ASP B N 1
ATOM 2853 C CA . ASP B 1 108 ? -3.783 -20.266 -24.703 1 72.94 108 ASP B CA 1
ATOM 2854 C C . ASP B 1 108 ? -3.492 -21.094 -25.953 1 72.94 108 ASP B C 1
ATOM 2856 O O . ASP B 1 108 ? -2.342 -21.203 -26.391 1 72.94 108 ASP B O 1
ATOM 2860 N N . THR B 1 109 ? -4.523 -21.734 -26.453 1 73.62 109 THR B N 1
ATOM 2861 C CA . THR B 1 109 ? -4.34 -22.609 -27.609 1 73.62 109 THR B CA 1
ATOM 2862 C C . THR B 1 109 ? -4.883 -21.969 -28.875 1 73.62 109 THR B C 1
ATOM 2864 O O . THR B 1 109 ? -4.633 -22.453 -29.984 1 73.62 109 THR B O 1
ATOM 2867 N N . GLU B 1 110 ? -5.559 -20.844 -28.703 1 72.94 110 GLU B N 1
ATOM 2868 C CA . GLU B 1 110 ? -6.141 -20.172 -29.859 1 72.94 110 GLU B CA 1
ATOM 2869 C C . GLU B 1 110 ? -5.07 -19.438 -30.672 1 72.94 110 GLU B C 1
ATOM 2871 O O . GLU B 1 110 ? -4.176 -18.812 -30.109 1 72.94 110 GLU B O 1
ATOM 2876 N N . ASP B 1 111 ? -5.215 -19.5 -31.938 1 74.5 111 ASP B N 1
ATOM 2877 C CA . ASP B 1 111 ? -4.195 -19.047 -32.875 1 74.5 111 ASP B CA 1
ATOM 2878 C C . ASP B 1 111 ? -3.811 -17.594 -32.625 1 74.5 111 ASP B C 1
ATOM 2880 O O . ASP B 1 111 ? -2.631 -17.234 -32.656 1 74.5 111 ASP B O 1
ATOM 2884 N N . LEU B 1 112 ? -4.723 -16.75 -32.312 1 71.19 112 LEU B N 1
ATOM 2885 C CA . LEU B 1 112 ? -4.438 -15.336 -32.156 1 71.19 112 LEU B CA 1
ATOM 2886 C C . LEU B 1 112 ? -3.619 -15.109 -30.875 1 71.19 112 LEU B C 1
ATOM 2888 O O . LEU B 1 112 ? -2.836 -14.156 -30.797 1 71.19 112 LEU B O 1
ATOM 2892 N N . TRP B 1 113 ? -3.799 -16.109 -29.922 1 76 113 TRP B N 1
ATOM 2893 C CA . TRP B 1 113 ? -3.26 -15.82 -28.594 1 76 113 TRP B CA 1
ATOM 2894 C C . TRP B 1 113 ? -2.188 -16.828 -28.219 1 76 113 TRP B C 1
ATOM 2896 O O . TRP B 1 113 ? -1.393 -16.594 -27.297 1 76 113 TRP B O 1
ATOM 2906 N N . LYS B 1 114 ? -2.055 -17.922 -28.891 1 79.19 114 LYS B N 1
ATOM 2907 C CA . LYS B 1 114 ? -1.235 -19.062 -28.484 1 79.19 114 LYS B CA 1
ATOM 2908 C C . LYS B 1 114 ? 0.249 -18.703 -28.516 1 79.19 114 LYS B C 1
ATOM 2910 O O . LYS B 1 114 ? 1.054 -19.328 -27.812 1 79.19 114 LYS B O 1
ATOM 2915 N N . THR B 1 115 ? 0.576 -17.75 -29.266 1 85.19 115 THR B N 1
ATOM 2916 C CA . THR B 1 115 ? 1.981 -17.391 -29.391 1 85.19 115 THR B CA 1
ATOM 2917 C C . THR B 1 115 ? 2.477 -16.688 -28.125 1 85.19 115 THR B C 1
ATOM 2919 O O . THR B 1 115 ? 3.551 -17.016 -27.609 1 85.19 115 THR B O 1
ATOM 2922 N N . ASN B 1 116 ? 1.706 -15.789 -27.578 1 86.5 116 ASN B N 1
ATOM 2923 C CA . ASN B 1 116 ? 2.188 -14.961 -26.469 1 86.5 116 ASN B CA 1
ATOM 2924 C C . ASN B 1 116 ? 1.551 -15.375 -25.156 1 86.5 116 ASN B C 1
ATOM 2926 O O . ASN B 1 116 ? 2.197 -15.312 -24.109 1 86.5 116 ASN B O 1
ATOM 2930 N N . TYR B 1 117 ? 0.373 -15.812 -25.219 1 83 117 TYR B N 1
ATOM 2931 C CA . TYR B 1 117 ? -0.376 -16.047 -23.984 1 83 117 TYR B CA 1
ATOM 2932 C C . TYR B 1 117 ? -0.137 -17.453 -23.453 1 83 117 TYR B C 1
ATOM 2934 O O . TYR B 1 117 ? -1.066 -18.266 -23.391 1 83 117 TYR B O 1
ATOM 2942 N N . ARG B 1 118 ? 1.066 -17.703 -23.047 1 87.69 118 ARG B N 1
ATOM 2943 C CA . ARG B 1 118 ? 1.542 -18.969 -22.484 1 87.69 118 ARG B CA 1
ATOM 2944 C C . ARG B 1 118 ? 2.033 -18.781 -21.062 1 87.69 118 ARG B C 1
ATOM 2946 O O . ARG B 1 118 ? 3.148 -19.188 -20.719 1 87.69 118 ARG B O 1
ATOM 2953 N N . MET B 1 119 ? 1.176 -18.188 -20.203 1 86.75 119 MET B N 1
ATOM 2954 C CA . MET B 1 119 ? 1.539 -17.797 -18.844 1 86.75 119 MET B CA 1
ATOM 2955 C C . MET B 1 119 ? 1.807 -19.031 -17.984 1 86.75 119 MET B C 1
ATOM 2957 O O . MET B 1 119 ? 2.658 -19 -17.094 1 86.75 119 MET B O 1
ATOM 2961 N N . TYR B 1 120 ? 1.153 -20.078 -18.25 1 83.75 120 TYR B N 1
ATOM 2962 C CA . TYR B 1 120 ? 1.405 -21.297 -17.484 1 83.75 120 TYR B CA 1
ATOM 2963 C C . TYR B 1 120 ? 2.85 -21.766 -17.656 1 83.75 120 TYR B C 1
ATOM 2965 O O . TYR B 1 120 ? 3.547 -22 -16.656 1 83.75 120 TYR B O 1
ATOM 2973 N N . SER B 1 121 ? 3.289 -21.922 -18.875 1 87.25 121 SER B N 1
ATOM 2974 C CA . SER B 1 121 ? 4.656 -22.328 -19.156 1 87.25 121 SER B CA 1
ATOM 2975 C C . SER B 1 121 ? 5.664 -21.312 -18.625 1 87.25 121 SER B C 1
ATOM 2977 O O . SER B 1 121 ? 6.742 -21.688 -18.156 1 87.25 121 SER B O 1
ATOM 2979 N N . TYR B 1 122 ? 5.301 -20.062 -18.703 1 90.81 122 TYR B N 1
ATOM 2980 C CA . TYR B 1 122 ? 6.156 -19 -18.172 1 90.81 122 TYR B CA 1
ATOM 2981 C C . TYR B 1 122 ? 6.359 -19.172 -16.672 1 90.81 122 TYR B C 1
ATOM 2983 O O . TYR B 1 122 ? 7.496 -19.156 -16.188 1 90.81 122 TYR B O 1
ATOM 2991 N N . LEU B 1 123 ? 5.309 -19.422 -15.945 1 88.62 123 LEU B N 1
ATOM 2992 C CA . LEU B 1 123 ? 5.34 -19.484 -14.484 1 88.62 123 LEU B CA 1
ATOM 2993 C C . LEU B 1 123 ? 5.941 -20.812 -14.023 1 88.62 123 LEU B C 1
ATOM 2995 O O . LEU B 1 123 ? 6.582 -20.875 -12.969 1 88.62 123 LEU B O 1
ATOM 2999 N N . ARG B 1 124 ? 5.746 -21.781 -14.781 1 85 124 ARG B N 1
ATOM 3000 C CA . ARG B 1 124 ? 6.191 -23.109 -14.367 1 85 124 ARG B CA 1
ATOM 3001 C C . ARG B 1 124 ? 7.664 -23.328 -14.695 1 85 124 ARG B C 1
ATOM 3003 O O . ARG B 1 124 ? 8.391 -23.953 -13.93 1 85 124 ARG B O 1
ATOM 3010 N N . ASN B 1 125 ? 8.094 -22.781 -15.789 1 89 125 ASN B N 1
ATOM 3011 C CA . ASN B 1 125 ? 9.414 -23.156 -16.297 1 89 125 ASN B CA 1
ATOM 3012 C C . ASN B 1 125 ? 10.344 -21.953 -16.375 1 89 125 ASN B C 1
ATOM 3014 O O . ASN B 1 125 ? 11.391 -21.922 -15.727 1 89 125 ASN B O 1
ATOM 3018 N N . GLU B 1 126 ? 9.922 -20.953 -17.016 1 93.88 126 GLU B N 1
ATOM 3019 C CA . GLU B 1 126 ? 10.828 -19.875 -17.359 1 93.88 126 GLU B CA 1
ATOM 3020 C C . GLU B 1 126 ? 11.141 -19 -16.156 1 93.88 126 GLU B C 1
ATOM 3022 O O . GLU B 1 126 ? 12.312 -18.766 -15.844 1 93.88 126 GLU B O 1
ATOM 3027 N N . LEU B 1 127 ? 10.125 -18.531 -15.492 1 92.94 127 LEU B N 1
ATOM 3028 C CA . LEU B 1 127 ? 10.328 -17.594 -14.383 1 92.94 127 LEU B CA 1
ATOM 3029 C C . LEU B 1 127 ? 11.109 -18.266 -13.25 1 92.94 127 LEU B C 1
ATOM 3031 O O . LEU B 1 127 ? 12.07 -17.688 -12.742 1 92.94 127 LEU B O 1
ATOM 3035 N N . PRO B 1 128 ? 10.75 -19.484 -12.844 1 91.25 128 PRO B N 1
ATOM 3036 C CA . PRO B 1 128 ? 11.531 -20.125 -11.773 1 91.25 128 PRO B CA 1
ATOM 3037 C C . PRO B 1 128 ? 13.008 -20.266 -12.133 1 91.25 128 PRO B C 1
ATOM 3039 O O . PRO B 1 128 ? 13.875 -20.062 -11.281 1 91.25 128 PRO B O 1
ATOM 3042 N N . GLN B 1 129 ? 13.266 -20.625 -13.336 1 93.44 129 GLN B N 1
ATOM 3043 C CA . GLN B 1 129 ? 14.656 -20.75 -13.758 1 93.44 129 GLN B CA 1
ATOM 3044 C C . GLN B 1 129 ? 15.375 -19.406 -13.688 1 93.44 129 GLN B C 1
ATOM 3046 O O . GLN B 1 129 ? 16.516 -19.328 -13.219 1 93.44 129 GLN B O 1
ATOM 3051 N N . LEU B 1 130 ? 14.711 -18.406 -14.156 1 95.12 130 LEU B N 1
ATOM 3052 C CA . LEU B 1 130 ? 15.266 -17.062 -14.117 1 95.12 130 LEU B CA 1
ATOM 3053 C C . LEU B 1 130 ? 15.562 -16.641 -12.68 1 95.12 130 LEU B C 1
ATOM 3055 O O . LEU B 1 130 ? 16.641 -16.094 -12.391 1 95.12 130 LEU B O 1
ATOM 3059 N N . VAL B 1 131 ? 14.688 -16.875 -11.789 1 94.19 131 VAL B N 1
ATOM 3060 C CA . VAL B 1 131 ? 14.797 -16.5 -10.383 1 94.19 131 VAL B CA 1
ATOM 3061 C C . VAL B 1 131 ? 15.945 -17.281 -9.734 1 94.19 131 VAL B C 1
ATOM 3063 O O . VAL B 1 131 ? 16.781 -16.688 -9.031 1 94.19 131 VAL B O 1
ATOM 3066 N N . ASN B 1 132 ? 16.031 -18.516 -10.008 1 93.19 132 ASN B N 1
ATOM 3067 C CA . ASN B 1 132 ? 17.078 -19.359 -9.453 1 93.19 132 ASN B CA 1
ATOM 3068 C C . ASN B 1 132 ? 18.469 -18.906 -9.906 1 93.19 132 ASN B C 1
ATOM 3070 O O . ASN B 1 132 ? 19.422 -18.953 -9.141 1 93.19 132 ASN B O 1
ATOM 3074 N N . ASP B 1 133 ? 18.516 -18.453 -11.078 1 94.62 133 ASP B N 1
ATOM 3075 C CA . ASP B 1 133 ? 19.797 -18.062 -11.664 1 94.62 133 ASP B CA 1
ATOM 3076 C C . ASP B 1 133 ? 20.234 -16.672 -11.188 1 94.62 133 ASP B C 1
ATOM 3078 O O . ASP B 1 133 ? 21.422 -16.359 -11.172 1 94.62 133 ASP B O 1
ATOM 3082 N N . SER B 1 134 ? 19.297 -15.891 -10.734 1 95.44 134 SER B N 1
ATOM 3083 C CA . SER B 1 134 ? 19.578 -14.469 -10.594 1 95.44 134 SER B CA 1
ATOM 3084 C C . SER B 1 134 ? 19.594 -14.047 -9.133 1 95.44 134 SER B C 1
ATOM 3086 O O . SER B 1 134 ? 20.141 -12.992 -8.789 1 95.44 134 SER B O 1
ATOM 3088 N N . PHE B 1 135 ? 18.953 -14.789 -8.289 1 96.19 135 PHE B N 1
ATOM 3089 C CA . PHE B 1 135 ? 18.781 -14.359 -6.906 1 96.19 135 PHE B CA 1
ATOM 3090 C C . PHE B 1 135 ? 19.172 -15.477 -5.941 1 96.19 135 PHE B C 1
ATOM 3092 O O . PHE B 1 135 ? 19.281 -16.641 -6.336 1 96.19 135 PHE B O 1
ATOM 3099 N N . PRO B 1 136 ? 19.469 -15.109 -4.715 1 95.75 136 PRO B N 1
ATOM 3100 C CA . PRO B 1 136 ? 19.859 -16.109 -3.719 1 95.75 136 PRO B CA 1
ATOM 3101 C C . PRO B 1 136 ? 18.656 -16.875 -3.162 1 95.75 136 PRO B C 1
ATOM 3103 O O . PRO B 1 136 ? 18.281 -16.688 -2.008 1 95.75 136 PRO B O 1
ATOM 3106 N N . VAL B 1 137 ? 18.172 -17.812 -3.984 1 94.25 137 VAL B N 1
ATOM 3107 C CA . VAL B 1 137 ? 16.969 -18.547 -3.598 1 94.25 137 VAL B CA 1
ATOM 3108 C C . VAL B 1 137 ? 17.297 -20.016 -3.432 1 94.25 137 VAL B C 1
ATOM 3110 O O . VAL B 1 137 ? 18.266 -20.516 -4.008 1 94.25 137 VAL B O 1
ATOM 3113 N N . ASP B 1 138 ? 16.609 -20.625 -2.564 1 90.25 138 ASP B N 1
ATOM 3114 C CA . ASP B 1 138 ? 16.625 -22.078 -2.428 1 90.25 138 ASP B CA 1
ATOM 3115 C C . ASP B 1 138 ? 15.539 -22.719 -3.293 1 90.25 138 ASP B C 1
ATOM 3117 O O . ASP B 1 138 ? 14.352 -22.625 -2.98 1 90.25 138 ASP B O 1
ATOM 3121 N N . PRO B 1 139 ? 15.898 -23.391 -4.332 1 85.69 139 PRO B N 1
ATOM 3122 C CA . PRO B 1 139 ? 14.906 -23.938 -5.27 1 85.69 139 PRO B CA 1
ATOM 3123 C C . PRO B 1 139 ? 14.039 -25.031 -4.648 1 85.69 139 PRO B C 1
ATOM 3125 O O . PRO B 1 139 ? 13.008 -25.406 -5.219 1 85.69 139 PRO B O 1
ATOM 3128 N N . GLN B 1 140 ? 14.422 -25.5 -3.475 1 82.44 140 GLN B N 1
ATOM 3129 C CA . GLN B 1 140 ? 13.664 -26.562 -2.834 1 82.44 140 GLN B CA 1
ATOM 3130 C C . GLN B 1 140 ? 12.594 -26 -1.905 1 82.44 140 GLN B C 1
ATOM 3132 O O . GLN B 1 140 ? 11.75 -26.75 -1.398 1 82.44 140 GLN B O 1
ATOM 3137 N N . LYS B 1 141 ? 12.664 -24.766 -1.723 1 85.19 141 LYS B N 1
ATOM 3138 C CA . LYS B 1 141 ? 11.703 -24.109 -0.839 1 85.19 141 LYS B CA 1
ATOM 3139 C C . LYS B 1 141 ? 10.914 -23.047 -1.586 1 85.19 141 LYS B C 1
ATOM 3141 O O . LYS B 1 141 ? 11.18 -21.844 -1.443 1 85.19 141 LYS B O 1
ATOM 3146 N N . MET B 1 142 ? 9.945 -23.562 -2.326 1 83.94 142 MET B N 1
ATOM 3147 C CA . MET B 1 142 ? 9.125 -22.641 -3.131 1 83.94 142 MET B CA 1
ATOM 3148 C C . MET B 1 142 ? 7.648 -22.797 -2.797 1 83.94 142 MET B C 1
ATOM 3150 O O . MET B 1 142 ? 7.168 -23.922 -2.594 1 83.94 142 MET B O 1
ATOM 3154 N N . SER B 1 143 ? 7.039 -21.672 -2.627 1 87.06 143 SER B N 1
ATOM 3155 C CA . SER B 1 143 ? 5.598 -21.641 -2.41 1 87.06 143 SER B CA 1
ATOM 3156 C C . SER B 1 143 ? 4.926 -20.625 -3.336 1 87.06 143 SER B C 1
ATOM 3158 O O . SER B 1 143 ? 5.59 -19.75 -3.893 1 87.06 143 SER B O 1
ATOM 3160 N N . VAL B 1 144 ? 3.619 -20.875 -3.52 1 88.81 144 VAL B N 1
ATOM 3161 C CA . VAL B 1 144 ? 2.869 -19.984 -4.406 1 88.81 144 VAL B CA 1
ATOM 3162 C C . VAL B 1 144 ? 1.569 -19.562 -3.729 1 88.81 144 VAL B C 1
ATOM 3164 O O . VAL B 1 144 ? 0.931 -20.359 -3.037 1 88.81 144 VAL B O 1
ATOM 3167 N N . PHE B 1 145 ? 1.271 -18.281 -3.787 1 91.38 145 PHE B N 1
ATOM 3168 C CA . PHE B 1 145 ? 0.006 -17.734 -3.312 1 91.38 145 PHE B CA 1
ATOM 3169 C C . PHE B 1 145 ? -0.452 -16.594 -4.199 1 91.38 145 PHE B C 1
ATOM 3171 O O . PHE B 1 145 ? 0.289 -16.141 -5.074 1 91.38 145 PHE B O 1
ATOM 3178 N N . GLY B 1 146 ? -1.714 -16.172 -4.047 1 92.94 146 GLY B N 1
ATOM 3179 C CA . GLY B 1 146 ? -2.219 -15.156 -4.957 1 92.94 146 GLY B CA 1
ATOM 3180 C C . GLY B 1 146 ? -3.617 -14.688 -4.605 1 92.94 146 GLY B C 1
ATOM 3181 O O . GLY B 1 146 ? -4.164 -15.062 -3.566 1 92.94 146 GLY B O 1
ATOM 3182 N N . HIS B 1 147 ? -4.086 -13.805 -5.465 1 93 147 HIS B N 1
ATOM 3183 C CA . HIS B 1 147 ? -5.375 -13.148 -5.266 1 93 147 HIS B CA 1
ATOM 3184 C C . HIS B 1 147 ? -6.285 -13.352 -6.473 1 93 147 HIS B C 1
ATOM 3186 O O . HIS B 1 147 ? -5.855 -13.18 -7.613 1 93 147 HIS B O 1
ATOM 3192 N N . SER B 1 148 ? -7.609 -13.695 -6.203 1 89.75 148 SER B N 1
ATOM 3193 C CA . SER B 1 148 ? -8.625 -13.852 -7.242 1 89.75 148 SER B CA 1
ATOM 3194 C C . SER B 1 148 ? -8.195 -14.883 -8.281 1 89.75 148 SER B C 1
ATOM 3196 O O . SER B 1 148 ? -7.875 -16.016 -7.941 1 89.75 148 SER B O 1
ATOM 3198 N N . VAL B 1 149 ? -8.141 -14.547 -9.469 1 80.62 149 VAL B N 1
ATOM 3199 C CA . VAL B 1 149 ? -7.707 -15.469 -10.508 1 80.62 149 VAL B CA 1
ATOM 3200 C C . VAL B 1 149 ? -6.27 -15.914 -10.242 1 80.62 149 VAL B C 1
ATOM 3202 O O . VAL B 1 149 ? -5.902 -17.062 -10.523 1 80.62 149 VAL B O 1
ATOM 3205 N N . GLY B 1 150 ? -5.5 -15.047 -9.672 1 84.88 150 GLY B N 1
ATOM 3206 C CA . GLY B 1 150 ? -4.152 -15.422 -9.273 1 84.88 150 GLY B CA 1
ATOM 3207 C C . GLY B 1 150 ? -4.125 -16.469 -8.18 1 84.88 150 GLY B C 1
ATOM 3208 O O . GLY B 1 150 ? -3.246 -17.328 -8.172 1 84.88 150 GLY B O 1
ATOM 3209 N N . GLY B 1 151 ? -5.031 -16.297 -7.258 1 84.62 151 GLY B N 1
ATOM 3210 C CA . GLY B 1 151 ? -5.172 -17.359 -6.262 1 84.62 151 GLY B CA 1
ATOM 3211 C C . GLY B 1 151 ? -5.551 -18.703 -6.855 1 84.62 151 GLY B C 1
ATOM 3212 O O . GLY B 1 151 ? -5.039 -19.734 -6.434 1 84.62 151 GLY B O 1
ATOM 3213 N N . HIS B 1 152 ? -6.438 -18.672 -7.801 1 78.88 152 HIS B N 1
ATOM 3214 C CA . HIS B 1 152 ? -6.789 -19.891 -8.523 1 78.88 152 HIS B CA 1
ATOM 3215 C C . HIS B 1 152 ? -5.57 -20.484 -9.227 1 78.88 152 HIS B C 1
ATOM 3217 O O . HIS B 1 152 ? -5.348 -21.703 -9.18 1 78.88 152 HIS B O 1
ATOM 3223 N N . GLY B 1 153 ? -4.848 -19.625 -9.844 1 76.44 153 GLY B N 1
ATOM 3224 C CA . GLY B 1 153 ? -3.617 -20.062 -10.484 1 76.44 153 GLY B CA 1
ATOM 3225 C C . GLY B 1 153 ? -2.625 -20.688 -9.523 1 76.44 153 GLY B C 1
ATOM 3226 O O . GLY B 1 153 ? -1.958 -21.656 -9.859 1 76.44 153 GLY B O 1
ATOM 3227 N N . ALA B 1 154 ? -2.518 -20.141 -8.391 1 79.31 154 ALA B N 1
ATOM 3228 C CA . ALA B 1 154 ? -1.626 -20.688 -7.367 1 79.31 154 ALA B CA 1
ATOM 3229 C C . ALA B 1 154 ? -2.031 -22.109 -6.992 1 79.31 154 ALA B C 1
ATOM 3231 O O . ALA B 1 154 ? -1.175 -22.984 -6.824 1 79.31 154 ALA B O 1
ATOM 3232 N N . LEU B 1 155 ? -3.256 -22.328 -6.938 1 75.19 155 LEU B N 1
ATOM 3233 C CA . LEU B 1 155 ? -3.754 -23.656 -6.59 1 75.19 155 LEU B CA 1
ATOM 3234 C C . LEU B 1 155 ? -3.473 -24.641 -7.711 1 75.19 155 LEU B C 1
ATOM 3236 O O . LEU B 1 155 ? -3.109 -25.797 -7.449 1 75.19 155 LEU B O 1
ATOM 3240 N N . ILE B 1 156 ? -3.604 -24.172 -8.883 1 70.75 156 ILE B N 1
ATOM 3241 C CA . ILE B 1 156 ? -3.332 -25.016 -10.039 1 70.75 156 ILE B CA 1
ATOM 3242 C C . ILE B 1 156 ? -1.849 -25.375 -10.086 1 70.75 156 ILE B C 1
ATOM 3244 O O . ILE B 1 156 ? -1.491 -26.531 -10.258 1 70.75 156 ILE B O 1
ATOM 3248 N N . LEU B 1 157 ? -1.034 -24.406 -9.93 1 68.38 157 LEU B N 1
ATOM 3249 C CA . LEU B 1 157 ? 0.409 -24.625 -9.969 1 68.38 157 LEU B CA 1
ATOM 3250 C C . LEU B 1 157 ? 0.853 -25.562 -8.852 1 68.38 157 LEU B C 1
ATOM 3252 O O . LEU B 1 157 ? 1.727 -26.406 -9.055 1 68.38 157 LEU B O 1
ATOM 3256 N N . LEU B 1 158 ? 0.344 -25.359 -7.707 1 66.38 158 LEU B N 1
ATOM 3257 C CA . LEU B 1 158 ? 0.664 -26.219 -6.578 1 66.38 158 LEU B CA 1
ATOM 3258 C C . LEU B 1 158 ? 0.352 -27.672 -6.902 1 66.38 158 LEU B C 1
ATOM 3260 O O . LEU B 1 158 ? 1.158 -28.562 -6.621 1 66.38 158 LEU B O 1
ATOM 3264 N N . CYS B 1 159 ? -0.742 -27.844 -7.543 1 63.38 159 CYS B N 1
ATOM 3265 C CA . CYS B 1 159 ? -1.154 -29.219 -7.859 1 63.38 159 CYS B CA 1
ATOM 3266 C C . CYS B 1 159 ? -0.272 -29.812 -8.945 1 63.38 159 CYS B C 1
ATOM 3268 O O . CYS B 1 159 ? 0.037 -31 -8.914 1 63.38 159 CYS B O 1
ATOM 3270 N N . HIS B 1 160 ? 0.169 -28.953 -9.781 1 61.28 160 HIS B N 1
ATOM 3271 C CA . HIS B 1 160 ? 1.019 -29.438 -10.867 1 61.28 160 HIS B CA 1
ATOM 3272 C C . HIS B 1 160 ? 2.436 -29.703 -10.375 1 61.28 160 HIS B C 1
ATOM 3274 O O . HIS B 1 160 ? 3.059 -30.703 -10.773 1 61.28 160 HIS B O 1
ATOM 3280 N N . TRP B 1 161 ? 2.916 -28.781 -9.609 1 55.12 161 TRP B N 1
ATOM 3281 C CA . TRP B 1 161 ? 4.258 -28.984 -9.062 1 55.12 161 TRP B CA 1
ATOM 3282 C C . TRP B 1 161 ? 4.32 -30.25 -8.219 1 55.12 161 TRP B C 1
ATOM 3284 O O . TRP B 1 161 ? 5.359 -30.906 -8.156 1 55.12 161 TRP B O 1
ATOM 3294 N N . SER B 1 162 ? 3.186 -30.344 -7.645 1 50.72 162 SER B N 1
ATOM 3295 C CA . SER B 1 162 ? 3.127 -31.562 -6.836 1 50.72 162 SER B CA 1
ATOM 3296 C C . SER B 1 162 ? 2.992 -32.812 -7.715 1 50.72 162 SER B C 1
ATOM 3298 O O . SER B 1 162 ? 3.436 -33.875 -7.336 1 50.72 162 SER B O 1
ATOM 3300 N N . LYS B 1 163 ? 2.191 -32.531 -8.789 1 45.62 163 LYS B N 1
ATOM 3301 C CA . LYS B 1 163 ? 2.008 -33.656 -9.703 1 45.62 163 LYS B CA 1
ATOM 3302 C C . LYS B 1 163 ? 3.291 -33.938 -10.477 1 45.62 163 LYS B C 1
ATOM 3304 O O . LYS B 1 163 ? 3.549 -35.094 -10.844 1 45.62 163 LYS B O 1
ATOM 3309 N N . LYS B 1 164 ? 3.877 -32.969 -11.078 1 42.88 164 LYS B N 1
ATOM 3310 C CA . LYS B 1 164 ? 5.105 -33.375 -11.742 1 42.88 164 LYS B CA 1
ATOM 3311 C C . LYS B 1 164 ? 5.832 -34.438 -10.906 1 42.88 164 LYS B C 1
ATOM 3313 O O . LYS B 1 164 ? 6.5 -35.312 -11.461 1 42.88 164 LYS B O 1
ATOM 3318 N N . ALA B 1 165 ? 5.707 -34.344 -9.578 1 34.91 165 ALA B N 1
ATOM 3319 C CA . ALA B 1 165 ? 6.117 -35.656 -9.039 1 34.91 165 ALA B CA 1
ATOM 3320 C C . ALA B 1 165 ? 5.254 -36.781 -9.602 1 34.91 165 ALA B C 1
ATOM 3322 O O . ALA B 1 165 ? 5.719 -37.906 -9.742 1 34.91 165 ALA B O 1
ATOM 3323 N N . PHE B 1 166 ? 3.938 -36.312 -9.945 1 30.34 166 PHE B N 1
ATOM 3324 C CA . PHE B 1 166 ? 3.045 -37.375 -10.406 1 30.34 166 PHE B CA 1
ATOM 3325 C C . PHE B 1 166 ? 2.902 -37.312 -11.93 1 30.34 166 PHE B C 1
ATOM 3327 O O . PHE B 1 166 ? 2.162 -38.125 -12.508 1 30.34 166 PHE B O 1
ATOM 3334 N N . ILE B 1 167 ? 3.346 -36.406 -12.641 1 33.34 167 ILE B N 1
ATOM 3335 C CA . ILE B 1 167 ? 3.133 -36.375 -14.078 1 33.34 167 ILE B CA 1
ATOM 3336 C C . ILE B 1 167 ? 3.484 -37.719 -14.688 1 33.34 167 ILE B C 1
ATOM 3338 O O . ILE B 1 167 ? 3.211 -37.969 -15.859 1 33.34 167 ILE B O 1
ATOM 3342 N N . GLY B 1 168 ? 4.223 -38.531 -14.117 1 32.69 168 GLY B N 1
ATOM 3343 C CA . GLY B 1 168 ? 4.262 -39.75 -14.891 1 32.69 168 GLY B CA 1
ATOM 3344 C C . GLY B 1 168 ? 2.883 -40.281 -15.234 1 32.69 168 GLY B C 1
ATOM 3345 O O . GLY B 1 168 ? 2.748 -41.188 -16.078 1 32.69 168 GLY B O 1
ATOM 3346 N N . TYR B 1 169 ? 1.903 -40.156 -14.367 1 29.66 169 TYR B N 1
ATOM 3347 C CA . TYR B 1 169 ? 0.704 -40.969 -14.531 1 29.66 169 TYR B CA 1
ATOM 3348 C C . TYR B 1 169 ? -0.316 -40.25 -15.414 1 29.66 169 TYR B C 1
ATOM 3350 O O . TYR B 1 169 ? -1.334 -40.844 -15.789 1 29.66 169 TYR B O 1
ATOM 3358 N N . LEU B 1 170 ? -0.449 -38.875 -15.414 1 34.75 170 LEU B N 1
ATOM 3359 C CA . LEU B 1 170 ? -1.621 -38.406 -16.141 1 34.75 170 LEU B CA 1
ATOM 3360 C C . LEU B 1 170 ? -1.361 -38.375 -17.641 1 34.75 170 LEU B C 1
ATOM 3362 O O . LEU B 1 170 ? -0.333 -37.844 -18.094 1 34.75 170 LEU B O 1
ATOM 3366 N N . GLY B 1 171 ? -1.589 -39.406 -18.484 1 34.22 171 GLY B N 1
ATOM 3367 C CA . GLY B 1 171 ? -1.608 -39.562 -19.922 1 34.22 171 GLY B CA 1
ATOM 3368 C C . GLY B 1 171 ? -1.955 -38.312 -20.672 1 34.22 171 GLY B C 1
ATOM 3369 O O . GLY B 1 171 ? -2.367 -37.312 -20.062 1 34.22 171 GLY B O 1
ATOM 3370 N N . THR B 1 172 ? -1.633 -38.062 -21.984 1 37.44 172 THR B N 1
ATOM 3371 C CA . THR B 1 172 ? -1.802 -37.062 -23.031 1 37.44 172 THR B CA 1
ATOM 3372 C C . THR B 1 172 ? -3.248 -36.562 -23.094 1 37.44 172 THR B C 1
ATOM 3374 O O . THR B 1 172 ? -3.529 -35.5 -23.641 1 37.44 172 THR B O 1
ATOM 3377 N N . ASP B 1 173 ? -4.391 -37.375 -23.047 1 38.03 173 ASP B N 1
ATOM 3378 C CA . ASP B 1 173 ? -5.758 -37.156 -23.516 1 38.03 173 ASP B CA 1
ATOM 3379 C C . ASP B 1 173 ? -6.594 -36.469 -22.438 1 38.03 173 ASP B C 1
ATOM 3381 O O . ASP B 1 173 ? -7.824 -36.406 -22.531 1 38.03 173 ASP B O 1
ATOM 3385 N N . GLN B 1 174 ? -6.207 -36.375 -21.219 1 41.72 174 GLN B N 1
ATOM 3386 C CA . GLN B 1 174 ? -7.258 -35.938 -20.297 1 41.72 174 GLN B CA 1
ATOM 3387 C C . GLN B 1 174 ? -7.664 -34.5 -20.562 1 41.72 174 GLN B C 1
ATOM 3389 O O . GLN B 1 174 ? -6.844 -33.688 -21 1 41.72 174 GLN B O 1
ATOM 3394 N N . ILE B 1 175 ? -9.086 -34.094 -20.391 1 45.41 175 ILE B N 1
ATOM 3395 C CA . ILE B 1 175 ? -9.867 -32.906 -20.75 1 45.41 175 ILE B CA 1
ATOM 3396 C C . ILE B 1 175 ? -9.148 -31.656 -20.281 1 45.41 175 ILE B C 1
ATOM 3398 O O . ILE B 1 175 ? -8.781 -31.531 -19.109 1 45.41 175 ILE B O 1
ATOM 3402 N N . LYS B 1 176 ? -8.617 -30.859 -21.281 1 51.66 176 LYS B N 1
ATOM 3403 C CA . LYS B 1 176 ? -7.844 -29.609 -21.344 1 51.66 176 LYS B CA 1
ATOM 3404 C C . LYS B 1 176 ? -8.195 -28.688 -20.188 1 51.66 176 LYS B C 1
ATOM 3406 O O . LYS B 1 176 ? -7.305 -28.094 -19.562 1 51.66 176 LYS B O 1
ATOM 3411 N N . TRP B 1 177 ? -9.508 -28.703 -19.875 1 46.72 177 TRP B N 1
ATOM 3412 C CA . TRP B 1 177 ? -9.93 -27.703 -18.891 1 46.72 177 TRP B CA 1
ATOM 3413 C C . TRP B 1 177 ? -9.734 -28.234 -17.469 1 46.72 177 TRP B C 1
ATOM 3415 O O . TRP B 1 177 ? -9.414 -27.469 -16.562 1 46.72 177 TRP B O 1
ATOM 3425 N N . GLU B 1 178 ? -9.984 -29.578 -17.312 1 52.78 178 GLU B N 1
ATOM 3426 C CA . GLU B 1 178 ? -9.875 -30.172 -15.977 1 52.78 178 GLU B CA 1
ATOM 3427 C C . GLU B 1 178 ? -8.461 -30.047 -15.422 1 52.78 178 GLU B C 1
ATOM 3429 O O . GLU B 1 178 ? -8.266 -29.938 -14.211 1 52.78 178 GLU B O 1
ATOM 3434 N N . ALA B 1 179 ? -7.637 -29.969 -16.375 1 53.12 179 ALA B N 1
ATOM 3435 C CA . ALA B 1 179 ? -6.227 -29.906 -15.992 1 53.12 179 ALA B CA 1
ATOM 3436 C C . ALA B 1 179 ? -5.906 -28.562 -15.328 1 53.12 179 ALA B C 1
ATOM 3438 O O . ALA B 1 179 ? -4.895 -28.438 -14.633 1 53.12 179 ALA B O 1
ATOM 3439 N N . TYR B 1 180 ? -6.922 -27.688 -15.445 1 54.56 180 TYR B N 1
ATOM 3440 C CA . TYR B 1 180 ? -6.617 -26.359 -14.93 1 54.56 180 TYR B CA 1
ATOM 3441 C C . TYR B 1 180 ? -7.605 -25.969 -13.836 1 54.56 180 TYR B C 1
ATOM 3443 O O . TYR B 1 180 ? -7.691 -24.781 -13.477 1 54.56 180 TYR B O 1
ATOM 3451 N N . ASP B 1 181 ? -8.352 -26.922 -13.406 1 61.88 181 ASP B N 1
ATOM 3452 C CA . ASP B 1 181 ? -9.289 -26.625 -12.32 1 61.88 181 ASP B CA 1
ATOM 3453 C C . ASP B 1 181 ? -8.75 -27.141 -10.984 1 61.88 181 ASP B C 1
ATOM 3455 O O . ASP B 1 181 ? -8.539 -28.344 -10.812 1 61.88 181 ASP B O 1
ATOM 3459 N N . ALA B 1 182 ? -8.562 -26.203 -10.133 1 63.19 182 ALA B N 1
ATOM 3460 C CA . ALA B 1 182 ? -7.957 -26.531 -8.844 1 63.19 182 ALA B CA 1
ATOM 3461 C C . ALA B 1 182 ? -8.766 -27.594 -8.109 1 63.19 182 ALA B C 1
ATOM 3463 O O . ALA B 1 182 ? -8.195 -28.469 -7.438 1 63.19 182 ALA B O 1
ATOM 3464 N N . THR B 1 183 ? -10.047 -27.578 -8.211 1 64.31 183 THR B N 1
ATOM 3465 C CA . THR B 1 183 ? -10.906 -28.531 -7.52 1 64.31 183 THR B CA 1
ATOM 3466 C C . THR B 1 183 ? -10.648 -29.953 -8.016 1 64.31 183 THR B C 1
ATOM 3468 O O . THR B 1 183 ? -10.531 -30.891 -7.219 1 64.31 183 THR B O 1
ATOM 3471 N N . TYR B 1 184 ? -10.539 -30.047 -9.258 1 63.5 184 TYR B N 1
ATOM 3472 C CA . TYR B 1 184 ? -10.32 -31.359 -9.852 1 63.5 184 TYR B CA 1
ATOM 3473 C C . TYR B 1 184 ? -8.914 -31.859 -9.547 1 63.5 184 TYR B C 1
ATOM 3475 O O . TYR B 1 184 ? -8.711 -33.062 -9.281 1 63.5 184 TYR B O 1
ATOM 3483 N N . LEU B 1 185 ? -8.016 -30.922 -9.523 1 63.75 185 LEU B N 1
ATOM 3484 C CA . LEU B 1 185 ? -6.617 -31.281 -9.328 1 63.75 185 LEU B CA 1
ATOM 3485 C C . LEU B 1 185 ? -6.379 -31.766 -7.898 1 63.75 185 LEU B C 1
ATOM 3487 O O . LEU B 1 185 ? -5.602 -32.688 -7.672 1 63.75 185 LEU B O 1
ATOM 3491 N N . VAL B 1 186 ? -7.066 -31.109 -6.996 1 64.56 186 VAL B N 1
ATOM 3492 C CA . VAL B 1 186 ? -6.871 -31.484 -5.602 1 64.56 186 VAL B CA 1
ATOM 3493 C C . VAL B 1 186 ? -7.426 -32.875 -5.359 1 64.56 186 VAL B C 1
ATOM 3495 O O . VAL B 1 186 ? -6.879 -33.656 -4.562 1 64.56 186 VAL B O 1
ATOM 3498 N N . LYS B 1 187 ? -8.477 -33.156 -6.051 1 66.19 187 LYS B N 1
ATOM 3499 C CA . LYS B 1 187 ? -9.062 -34.5 -5.914 1 66.19 187 LYS B CA 1
ATOM 3500 C C . LYS B 1 187 ? -8.094 -35.562 -6.387 1 66.19 187 LYS B C 1
ATOM 3502 O O . LYS B 1 187 ? -8.078 -36.688 -5.844 1 66.19 187 LYS B O 1
ATOM 3507 N N . SER B 1 188 ? -7.301 -35.156 -7.281 1 62.03 188 SER B N 1
ATOM 3508 C CA . SER B 1 188 ? -6.402 -36.125 -7.883 1 62.03 188 SER B CA 1
ATOM 3509 C C . SER B 1 188 ? -5.023 -36.094 -7.238 1 62.03 188 SER B C 1
ATOM 3511 O O . SER B 1 188 ? -4.133 -36.844 -7.602 1 62.03 188 SER B O 1
ATOM 3513 N N . TYR B 1 189 ? -4.902 -35.125 -6.297 1 61.38 189 TYR B N 1
ATOM 3514 C CA . TYR B 1 189 ? -3.607 -34.969 -5.648 1 61.38 189 TYR B CA 1
ATOM 3515 C C . TYR B 1 189 ? -3.268 -36.156 -4.781 1 61.38 189 TYR B C 1
ATOM 3517 O O . TYR B 1 189 ? -4.043 -36.531 -3.9 1 61.38 189 TYR B O 1
ATOM 3525 N N . PRO B 1 190 ? -2.227 -36.875 -5.188 1 55.88 190 PRO B N 1
ATOM 3526 C CA . PRO B 1 190 ? -1.902 -38.094 -4.445 1 55.88 190 PRO B CA 1
ATOM 3527 C C . PRO B 1 190 ? -1.333 -37.812 -3.057 1 55.88 190 PRO B C 1
ATOM 3529 O O . PRO B 1 190 ? -1.302 -38.719 -2.203 1 55.88 190 PRO B O 1
ATOM 3532 N N . GLY B 1 191 ? -0.702 -36.688 -2.904 1 56.22 191 GLY B N 1
ATOM 3533 C CA . GLY B 1 191 ? 0.024 -36.5 -1.659 1 56.22 191 GLY B CA 1
ATOM 3534 C C . GLY B 1 191 ? -0.873 -36.094 -0.499 1 56.22 191 GLY B C 1
ATOM 3535 O O . GLY B 1 191 ? -2.035 -35.75 -0.699 1 56.22 191 GLY B O 1
ATOM 3536 N N . SER B 1 192 ? -0.584 -36.625 0.745 1 53.09 192 SER B N 1
ATOM 3537 C CA . SER B 1 192 ? -1.394 -36.531 1.956 1 53.09 192 SER B CA 1
ATOM 3538 C C . SER B 1 192 ? -1.505 -35.094 2.439 1 53.09 192 SER B C 1
ATOM 3540 O O . SER B 1 192 ? -2.508 -34.719 3.045 1 53.09 192 SER B O 1
ATOM 3542 N N . GLN B 1 193 ? -0.381 -34.25 2.363 1 59.16 193 GLN B N 1
ATOM 3543 C CA . GLN B 1 193 ? -0.586 -33.094 3.248 1 59.16 193 GLN B CA 1
ATOM 3544 C C . GLN B 1 193 ? -0.326 -31.781 2.518 1 59.16 193 GLN B C 1
ATOM 3546 O O . GLN B 1 193 ? 0.821 -31.453 2.207 1 59.16 193 GLN B O 1
ATOM 3551 N N . LEU B 1 194 ? -1.385 -31.312 1.771 1 67.06 194 LEU B N 1
ATOM 3552 C CA . LEU B 1 194 ? -1.258 -29.953 1.255 1 67.06 194 LEU B CA 1
ATOM 3553 C C . LEU B 1 194 ? -1.643 -28.922 2.318 1 67.06 194 LEU B C 1
ATOM 3555 O O . LEU B 1 194 ? -2.701 -29.047 2.941 1 67.06 194 LEU B O 1
ATOM 3559 N N . ASP B 1 195 ? -0.716 -28.172 2.734 1 78.12 195 ASP B N 1
ATOM 3560 C CA . ASP B 1 195 ? -0.995 -27.094 3.668 1 78.12 195 ASP B CA 1
ATOM 3561 C C . ASP B 1 195 ? -1.412 -25.828 2.926 1 78.12 195 ASP B C 1
ATOM 3563 O O . ASP B 1 195 ? -0.563 -25.078 2.443 1 78.12 195 ASP B O 1
ATOM 3567 N N . ILE B 1 196 ? -2.754 -25.703 2.729 1 84.44 196 ILE B N 1
ATOM 3568 C CA . ILE B 1 196 ? -3.307 -24.609 1.939 1 84.44 196 ILE B CA 1
ATOM 3569 C C . ILE B 1 196 ? -4.109 -23.688 2.844 1 84.44 196 ILE B C 1
ATOM 3571 O O . ILE B 1 196 ? -4.898 -24.141 3.676 1 84.44 196 ILE B O 1
ATOM 3575 N N . LEU B 1 197 ? -3.869 -22.438 2.771 1 90.12 197 LEU B N 1
ATOM 3576 C CA . LEU B 1 197 ? -4.629 -21.391 3.459 1 90.12 197 LEU B CA 1
ATOM 3577 C C . LEU B 1 197 ? -5.418 -20.547 2.463 1 90.12 197 LEU B C 1
ATOM 3579 O O . LEU B 1 197 ? -4.855 -20.031 1.495 1 90.12 197 LEU B O 1
ATOM 3583 N N . ILE B 1 198 ? -6.758 -20.516 2.654 1 90.88 198 ILE B N 1
ATOM 3584 C CA . ILE B 1 198 ? -7.625 -19.734 1.784 1 90.88 198 ILE B CA 1
ATOM 3585 C C . ILE B 1 198 ? -8.438 -18.75 2.621 1 90.88 198 ILE B C 1
ATOM 3587 O O . ILE B 1 198 ? -9.125 -19.141 3.568 1 90.88 198 ILE B O 1
ATOM 3591 N N . ASP B 1 199 ? -8.383 -17.516 2.33 1 95.5 199 ASP B N 1
ATOM 3592 C CA . ASP B 1 199 ? -9.25 -16.484 2.883 1 95.5 199 ASP B CA 1
ATOM 3593 C C . ASP B 1 199 ? -10.234 -15.977 1.833 1 95.5 199 ASP B C 1
ATOM 3595 O O . ASP B 1 199 ? -9.852 -15.695 0.696 1 95.5 199 ASP B O 1
ATOM 3599 N N . GLN B 1 200 ? -11.484 -15.922 2.223 1 94.19 200 GLN B N 1
ATOM 3600 C CA . GLN B 1 200 ? -12.555 -15.43 1.359 1 94.19 200 GLN B CA 1
ATOM 3601 C C . GLN B 1 200 ? -13.352 -14.328 2.047 1 94.19 200 GLN B C 1
ATOM 3603 O O . GLN B 1 200 ? -13.906 -14.531 3.129 1 94.19 200 GLN B O 1
ATOM 3608 N N . GLY B 1 201 ? -13.344 -13.133 1.46 1 95.69 201 GLY B N 1
ATOM 3609 C CA . GLY B 1 201 ? -14.227 -12.102 1.983 1 95.69 201 GLY B CA 1
ATOM 3610 C C . GLY B 1 201 ? -15.695 -12.438 1.805 1 95.69 201 GLY B C 1
ATOM 3611 O O . GLY B 1 201 ? -16.141 -12.742 0.695 1 95.69 201 GLY B O 1
ATOM 3612 N N . LYS B 1 202 ? -16.453 -12.273 2.805 1 95.56 202 LYS B N 1
ATOM 3613 C CA . LYS B 1 202 ? -17.875 -12.586 2.729 1 95.56 202 LYS B CA 1
ATOM 3614 C C . LYS B 1 202 ? -18.609 -11.57 1.866 1 95.56 202 LYS B C 1
ATOM 3616 O O . LYS B 1 202 ? -19.594 -11.906 1.204 1 95.56 202 LYS B O 1
ATOM 3621 N N . ASP B 1 203 ? -18.156 -10.336 1.885 1 96.31 203 ASP B N 1
ATOM 3622 C CA . ASP B 1 203 ? -18.828 -9.273 1.137 1 96.31 203 ASP B CA 1
ATOM 3623 C C . ASP B 1 203 ? -18.172 -9.07 -0.232 1 96.31 203 ASP B C 1
ATOM 3625 O O . ASP B 1 203 ? -18.328 -8.016 -0.846 1 96.31 203 ASP B O 1
ATOM 3629 N N . ASP B 1 204 ? -17.438 -10.047 -0.654 1 94.38 204 ASP B N 1
ATOM 3630 C CA . ASP B 1 204 ? -16.859 -10.055 -1.994 1 94.38 204 ASP B CA 1
ATOM 3631 C C . ASP B 1 204 ? -17.953 -10.109 -3.062 1 94.38 204 ASP B C 1
ATOM 3633 O O . ASP B 1 204 ? -18.719 -11.07 -3.133 1 94.38 204 ASP B O 1
ATOM 3637 N N . GLU B 1 205 ? -18 -9.156 -3.926 1 91.75 205 GLU B N 1
ATOM 3638 C CA . GLU B 1 205 ? -19.047 -9.047 -4.93 1 91.75 205 GLU B CA 1
ATOM 3639 C C . GLU B 1 205 ? -19 -10.211 -5.91 1 91.75 205 GLU B C 1
ATOM 3641 O O . GLU B 1 205 ? -20.031 -10.641 -6.43 1 91.75 205 GLU B O 1
ATOM 3646 N N . PHE B 1 206 ? -17.891 -10.766 -6.23 1 85.69 206 PHE B N 1
ATOM 3647 C CA . PHE B 1 206 ? -17.75 -11.883 -7.16 1 85.69 206 PHE B CA 1
ATOM 3648 C C . PHE B 1 206 ? -18.281 -13.164 -6.543 1 85.69 206 PHE B C 1
ATOM 3650 O O . PHE B 1 206 ? -18.625 -14.109 -7.258 1 85.69 206 PHE B O 1
ATOM 3657 N N . LEU B 1 207 ? -18.172 -13.266 -5.176 1 86.69 207 LEU B N 1
ATOM 3658 C CA . LEU B 1 207 ? -18.781 -14.391 -4.473 1 86.69 207 LEU B CA 1
ATOM 3659 C C . LEU B 1 207 ? -20.312 -14.352 -4.602 1 86.69 207 LEU B C 1
ATOM 3661 O O . LEU B 1 207 ? -20.922 -15.352 -4.988 1 86.69 207 LEU B O 1
ATOM 3665 N N . SER B 1 208 ? -20.859 -13.219 -4.363 1 87.25 208 SER B N 1
ATOM 3666 C CA . SER B 1 208 ? -22.312 -13.07 -4.422 1 87.25 208 SER B CA 1
ATOM 3667 C C . SER B 1 208 ? -22.828 -13.234 -5.852 1 87.25 208 SER B C 1
ATOM 3669 O O . SER B 1 208 ? -23.938 -13.703 -6.066 1 87.25 208 SER B O 1
ATOM 3671 N N . ASP B 1 209 ? -22.016 -12.906 -6.82 1 84.06 209 ASP B N 1
ATOM 3672 C CA . ASP B 1 209 ? -22.406 -12.992 -8.227 1 84.06 209 ASP B CA 1
ATOM 3673 C C . ASP B 1 209 ? -22.234 -14.414 -8.758 1 84.06 209 ASP B C 1
ATOM 3675 O O . ASP B 1 209 ? -22.562 -14.695 -9.906 1 84.06 209 ASP B O 1
ATOM 3679 N N . GLY B 1 210 ? -21.672 -15.25 -7.965 1 76.88 210 GLY B N 1
ATOM 3680 C CA . GLY B 1 210 ? -21.5 -16.641 -8.352 1 76.88 210 GLY B CA 1
ATOM 3681 C C . GLY B 1 210 ? -20.297 -16.875 -9.242 1 76.88 210 GLY B C 1
ATOM 3682 O O . GLY B 1 210 ? -20.188 -17.922 -9.898 1 76.88 210 GLY B O 1
ATOM 3683 N N . GLN B 1 211 ? -19.422 -15.898 -9.227 1 76.62 211 GLN B N 1
ATOM 3684 C CA . GLN B 1 211 ? -18.219 -16.016 -10.047 1 76.62 211 GLN B CA 1
ATOM 3685 C C . GLN B 1 211 ? -17.109 -16.719 -9.281 1 76.62 211 GLN B C 1
ATOM 3687 O O . GLN B 1 211 ? -16.203 -17.297 -9.891 1 76.62 211 GLN B O 1
ATOM 3692 N N . LEU B 1 212 ? -17.125 -16.594 -7.988 1 75.81 212 LEU B N 1
ATOM 3693 C CA . LEU B 1 212 ? -16.234 -17.359 -7.109 1 75.81 212 LEU B CA 1
ATOM 3694 C C . LEU B 1 212 ? -17 -18.469 -6.406 1 75.81 212 LEU B C 1
ATOM 3696 O O . LEU B 1 212 ? -18.047 -18.25 -5.809 1 75.81 212 LEU B O 1
ATOM 3700 N N . LEU B 1 213 ? -16.438 -19.703 -6.562 1 76.31 213 LEU B N 1
ATOM 3701 C CA . LEU B 1 213 ? -17.125 -20.859 -6 1 76.31 213 LEU B CA 1
ATOM 3702 C C . LEU B 1 213 ? -16.219 -21.641 -5.055 1 76.31 213 LEU B C 1
ATOM 3704 O O . LEU B 1 213 ? -15.906 -22.797 -5.309 1 76.31 213 LEU B O 1
ATOM 3708 N N . PRO B 1 214 ? -15.867 -20.922 -3.906 1 77.44 214 PRO B N 1
ATOM 3709 C CA . PRO B 1 214 ? -14.961 -21.609 -2.979 1 77.44 214 PRO B CA 1
ATOM 3710 C C . PRO B 1 214 ? -15.547 -22.906 -2.416 1 77.44 214 PRO B C 1
ATOM 3712 O O . PRO B 1 214 ? -14.805 -23.828 -2.078 1 77.44 214 PRO B O 1
ATOM 3715 N N . ASP B 1 215 ? -16.844 -23 -2.383 1 74.88 215 ASP B N 1
ATOM 3716 C CA . ASP B 1 215 ? -17.5 -24.172 -1.825 1 74.88 215 ASP B CA 1
ATOM 3717 C C . ASP B 1 215 ? -17.156 -25.438 -2.627 1 74.88 215 ASP B C 1
ATOM 3719 O O . ASP B 1 215 ? -17.031 -26.516 -2.064 1 74.88 215 ASP B O 1
ATOM 3723 N N . ASN B 1 216 ? -17.062 -25.312 -3.896 1 72.56 216 ASN B N 1
ATOM 3724 C CA . ASN B 1 216 ? -16.703 -26.438 -4.738 1 72.56 216 ASN B CA 1
ATOM 3725 C C . ASN B 1 216 ? -15.305 -26.969 -4.395 1 72.56 216 ASN B C 1
ATOM 3727 O O . ASN B 1 216 ? -15.086 -28.172 -4.336 1 72.56 216 ASN B O 1
ATOM 3731 N N . PHE B 1 217 ? -14.43 -26.031 -4.18 1 75.12 217 PHE B N 1
ATOM 3732 C CA . PHE B 1 217 ? -13.07 -26.422 -3.836 1 75.12 217 PHE B CA 1
ATOM 3733 C C . PHE B 1 217 ? -13.016 -27.062 -2.459 1 75.12 217 PHE B C 1
ATOM 3735 O O . PHE B 1 217 ? -12.359 -28.094 -2.275 1 75.12 217 PHE B O 1
ATOM 3742 N N . ILE B 1 218 ? -13.703 -26.469 -1.506 1 73.69 218 ILE B N 1
ATOM 3743 C CA . ILE B 1 218 ? -13.734 -27 -0.143 1 73.69 218 ILE B CA 1
ATOM 3744 C C . ILE B 1 218 ? -14.32 -28.406 -0.142 1 73.69 218 ILE B C 1
ATOM 3746 O O . ILE B 1 218 ? -13.805 -29.297 0.531 1 73.69 218 ILE B O 1
ATOM 3750 N N . ALA B 1 219 ? -15.336 -28.594 -0.817 1 71.94 219 ALA B N 1
ATOM 3751 C CA . ALA B 1 219 ? -15.992 -29.891 -0.897 1 71.94 219 ALA B CA 1
ATOM 3752 C C . ALA B 1 219 ? -15.055 -30.953 -1.484 1 71.94 219 ALA B C 1
ATOM 3754 O O . ALA B 1 219 ? -15.039 -32.094 -1.04 1 71.94 219 ALA B O 1
ATOM 3755 N N . ALA B 1 220 ? -14.305 -30.547 -2.436 1 70.25 220 ALA B N 1
ATOM 3756 C CA . ALA B 1 220 ? -13.352 -31.453 -3.074 1 70.25 220 ALA B CA 1
ATOM 3757 C C . ALA B 1 220 ? -12.227 -31.812 -2.119 1 70.25 220 ALA B C 1
ATOM 3759 O O . ALA B 1 220 ? -11.688 -32.938 -2.18 1 70.25 220 ALA B O 1
ATOM 3760 N N . CYS B 1 221 ? -11.844 -30.859 -1.2 1 69.69 221 CYS B N 1
ATOM 3761 C CA . CYS B 1 221 ? -10.758 -31.078 -0.252 1 69.69 221 CYS B CA 1
ATOM 3762 C C . CYS B 1 221 ? -11.227 -31.953 0.915 1 69.69 221 CYS B C 1
ATOM 3764 O O . CYS B 1 221 ? -10.422 -32.656 1.528 1 69.69 221 CYS B O 1
ATOM 3766 N N . THR B 1 222 ? -12.383 -31.703 1.445 1 61.06 222 THR B N 1
ATOM 3767 C CA . THR B 1 222 ? -12.906 -32.438 2.596 1 61.06 222 THR B CA 1
ATOM 3768 C C . THR B 1 222 ? -12.648 -33.938 2.443 1 61.06 222 THR B C 1
ATOM 3770 O O . THR B 1 222 ? -12.367 -34.625 3.424 1 61.06 222 THR B O 1
ATOM 3773 N N . GLU B 1 223 ? -12.578 -34.438 1.259 1 59.72 223 GLU B N 1
ATOM 3774 C CA . GLU B 1 223 ? -12.25 -35.844 1.085 1 59.72 223 GLU B CA 1
ATOM 3775 C C . GLU B 1 223 ? -10.766 -36.094 1.295 1 59.72 223 GLU B C 1
ATOM 3777 O O . GLU B 1 223 ? -10.352 -37.219 1.569 1 59.72 223 GLU B O 1
ATOM 3782 N N . LYS B 1 224 ? -10.008 -35.031 1.215 1 58.94 224 LYS B N 1
ATOM 3783 C CA . LYS B 1 224 ? -8.562 -35.031 1.437 1 58.94 224 LYS B CA 1
ATOM 3784 C C . LYS B 1 224 ? -8.156 -34 2.49 1 58.94 224 LYS B C 1
ATOM 3786 O O . LYS B 1 224 ? -8.922 -33.094 2.793 1 58.94 224 LYS B O 1
ATOM 3791 N N . LYS B 1 225 ? -7.379 -34.25 3.535 1 57.69 225 LYS B N 1
ATOM 3792 C CA . LYS B 1 225 ? -6.996 -33.344 4.602 1 57.69 225 LYS B CA 1
ATOM 3793 C C . LYS B 1 225 ? -7.043 -31.891 4.117 1 57.69 225 LYS B C 1
ATOM 3795 O O . LYS B 1 225 ? -6.57 -31.578 3.021 1 57.69 225 LYS B O 1
ATOM 3800 N N . ILE B 1 226 ? -7.988 -31.047 4.586 1 59.84 226 ILE B N 1
ATOM 3801 C CA . ILE B 1 226 ? -8.758 -29.844 4.293 1 59.84 226 ILE B CA 1
ATOM 3802 C C . ILE B 1 226 ? -7.84 -28.625 4.305 1 59.84 226 ILE B C 1
ATOM 3804 O O . ILE B 1 226 ? -7.078 -28.422 5.258 1 59.84 226 ILE B O 1
ATOM 3808 N N . PRO B 1 227 ? -7.809 -27.781 3.215 1 70.38 227 PRO B N 1
ATOM 3809 C CA . PRO B 1 227 ? -7.254 -26.422 3.328 1 70.38 227 PRO B CA 1
ATOM 3810 C C . PRO B 1 227 ? -7.867 -25.625 4.48 1 70.38 227 PRO B C 1
ATOM 3812 O O . PRO B 1 227 ? -8.961 -25.953 4.945 1 70.38 227 PRO B O 1
ATOM 3815 N N . VAL B 1 228 ? -7.078 -24.953 5.219 1 78.38 228 VAL B N 1
ATOM 3816 C CA . VAL B 1 228 ? -7.629 -23.969 6.152 1 78.38 228 VAL B CA 1
ATOM 3817 C C . VAL B 1 228 ? -8.352 -22.859 5.383 1 78.38 228 VAL B C 1
ATOM 3819 O O . VAL B 1 228 ? -7.727 -22.141 4.609 1 78.38 228 VAL B O 1
ATOM 3822 N N . PHE B 1 229 ? -9.734 -23 5.434 1 88.06 229 PHE B N 1
ATOM 3823 C CA . PHE B 1 229 ? -10.578 -22 4.797 1 88.06 229 PHE B CA 1
ATOM 3824 C C . PHE B 1 229 ? -11.156 -21.031 5.832 1 88.06 229 PHE B C 1
ATOM 3826 O O . PHE B 1 229 ? -11.805 -21.469 6.785 1 88.06 229 PHE B O 1
ATOM 3833 N N . ARG B 1 230 ? -10.938 -19.75 5.66 1 93.5 230 ARG B N 1
ATOM 3834 C CA . ARG B 1 230 ? -11.445 -18.719 6.566 1 93.5 230 ARG B CA 1
ATOM 3835 C C . ARG B 1 230 ? -12.344 -17.734 5.828 1 93.5 230 ARG B C 1
ATOM 3837 O O . ARG B 1 230 ? -11.898 -17.062 4.902 1 93.5 230 ARG B O 1
ATOM 3844 N N . LEU B 1 231 ? -13.602 -17.766 6.215 1 94.12 231 LEU B N 1
ATOM 3845 C CA . LEU B 1 231 ? -14.539 -16.766 5.707 1 94.12 231 LEU B CA 1
ATOM 3846 C C . LEU B 1 231 ? -14.484 -15.484 6.539 1 94.12 231 LEU B C 1
ATOM 3848 O O . LEU B 1 231 ? -14.758 -15.516 7.742 1 94.12 231 LEU B O 1
ATOM 3852 N N . GLN B 1 232 ? -14.164 -14.344 5.898 1 97.12 232 GLN B N 1
ATOM 3853 C CA . GLN B 1 232 ? -13.898 -13.102 6.617 1 97.12 232 GLN B CA 1
ATOM 3854 C C . GLN B 1 232 ? -15.062 -12.133 6.492 1 97.12 232 GLN B C 1
ATOM 3856 O O . GLN B 1 232 ? -15.273 -11.531 5.434 1 97.12 232 GLN B O 1
ATOM 3861 N N . GLU B 1 233 ? -15.75 -11.906 7.562 1 97.44 233 GLU B N 1
ATOM 3862 C CA . GLU B 1 233 ? -16.953 -11.078 7.602 1 97.44 233 GLU B CA 1
ATOM 3863 C C . GLU B 1 233 ? -16.625 -9.617 7.301 1 97.44 233 GLU B C 1
ATOM 3865 O O . GLU B 1 233 ? -15.695 -9.055 7.883 1 97.44 233 GLU B O 1
ATOM 3870 N N . GLY B 1 234 ? -17.328 -9.055 6.379 1 97.06 234 GLY B N 1
ATOM 3871 C CA . GLY B 1 234 ? -17.25 -7.629 6.109 1 97.06 234 GLY B CA 1
ATOM 3872 C C . GLY B 1 234 ? -16.219 -7.277 5.055 1 97.06 234 GLY B C 1
ATOM 3873 O O . GLY B 1 234 ? -16.172 -6.145 4.578 1 97.06 234 GLY B O 1
ATOM 3874 N N . TYR B 1 235 ? -15.469 -8.195 4.711 1 98.12 235 TYR B N 1
ATOM 3875 C CA . TYR B 1 235 ? -14.391 -7.91 3.768 1 98.12 235 TYR B CA 1
ATOM 3876 C C . TYR B 1 235 ? -14.836 -8.164 2.334 1 98.12 235 TYR B C 1
ATOM 3878 O O . TYR B 1 235 ? -15.586 -9.109 2.07 1 98.12 235 TYR B O 1
ATOM 3886 N N . ASP B 1 236 ? -14.359 -7.309 1.422 1 97.06 236 ASP B N 1
ATOM 3887 C CA . ASP B 1 236 ? -14.703 -7.422 0.008 1 97.06 236 ASP B CA 1
ATOM 3888 C C . ASP B 1 236 ? -13.547 -8.008 -0.793 1 97.06 236 ASP B C 1
ATOM 3890 O O . ASP B 1 236 ? -12.797 -8.844 -0.289 1 97.06 236 ASP B O 1
ATOM 3894 N N . HIS B 1 237 ? -13.484 -7.719 -2.129 1 94.25 237 HIS B N 1
ATOM 3895 C CA . HIS B 1 237 ? -12.5 -8.305 -3.031 1 94.25 237 HIS B CA 1
ATOM 3896 C C . HIS B 1 237 ? -11.312 -7.367 -3.234 1 94.25 237 HIS B C 1
ATOM 3898 O O . HIS B 1 237 ? -10.484 -7.594 -4.117 1 94.25 237 HIS B O 1
ATOM 3904 N N . SER B 1 238 ? -11.164 -6.297 -2.445 1 94.75 238 SER B N 1
ATOM 3905 C CA . SER B 1 238 ? -10.211 -5.223 -2.689 1 94.75 238 SER B CA 1
ATOM 3906 C C . SER B 1 238 ? -8.844 -5.555 -2.094 1 94.75 238 SER B C 1
ATOM 3908 O O . SER B 1 238 ? -8.688 -6.57 -1.413 1 94.75 238 SER B O 1
ATOM 3910 N N . TYR B 1 239 ? -7.895 -4.738 -2.334 1 96.75 239 TYR B N 1
ATOM 3911 C CA . TYR B 1 239 ? -6.566 -4.898 -1.754 1 96.75 239 TYR B CA 1
ATOM 3912 C C . TYR B 1 239 ? -6.57 -4.547 -0.271 1 96.75 239 TYR B C 1
ATOM 3914 O O . TYR B 1 239 ? -5.609 -4.832 0.445 1 96.75 239 TYR B O 1
ATOM 3922 N N . TYR B 1 240 ? -7.676 -3.916 0.221 1 97.88 240 TYR B N 1
ATOM 3923 C CA . TYR B 1 240 ? -7.797 -3.76 1.666 1 97.88 240 TYR B CA 1
ATOM 3924 C C . TYR B 1 240 ? -7.93 -5.113 2.352 1 97.88 240 TYR B C 1
ATOM 3926 O O . TYR B 1 240 ? -7.398 -5.316 3.445 1 97.88 240 TYR B O 1
ATOM 3934 N N . PHE B 1 241 ? -8.695 -6.016 1.614 1 97.81 241 PHE B N 1
ATOM 3935 C CA . PHE B 1 241 ? -8.781 -7.402 2.051 1 97.81 241 PHE B CA 1
ATOM 3936 C C . PHE B 1 241 ? -7.402 -8.055 2.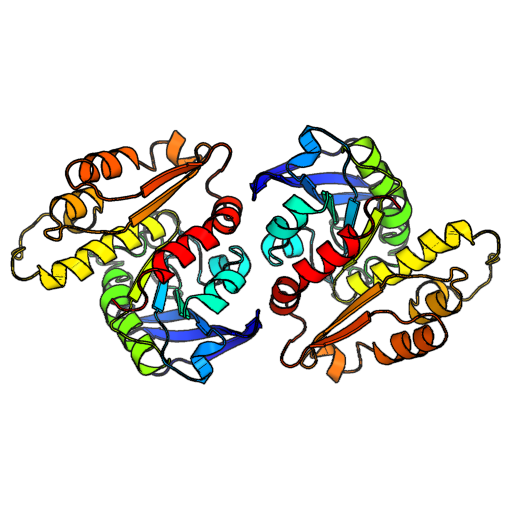041 1 97.81 241 PHE B C 1
ATOM 3938 O O . PHE B 1 241 ? -6.984 -8.656 3.031 1 97.81 241 PHE B O 1
ATOM 3945 N N . ILE B 1 242 ? -6.602 -7.898 1.025 1 97.81 242 ILE B N 1
ATOM 3946 C CA . ILE B 1 242 ? -5.277 -8.484 0.878 1 97.81 242 ILE B CA 1
ATOM 3947 C C . ILE B 1 242 ? -4.34 -7.914 1.94 1 97.81 242 ILE B C 1
ATOM 3949 O O . ILE B 1 242 ? -3.645 -8.664 2.631 1 97.81 242 ILE B O 1
ATOM 3953 N N . ALA B 1 243 ? -4.324 -6.598 2.047 1 97.75 243 ALA B N 1
ATOM 3954 C CA . ALA B 1 243 ? -3.457 -5.945 3.025 1 97.75 243 ALA B CA 1
ATOM 3955 C C . ALA B 1 243 ? -3.701 -6.492 4.426 1 97.75 243 ALA B C 1
ATOM 3957 O O . ALA B 1 243 ? -2.76 -6.672 5.203 1 97.75 243 ALA B O 1
ATOM 3958 N N . THR B 1 244 ? -4.961 -6.793 4.773 1 97.88 244 THR B N 1
ATOM 3959 C CA . THR B 1 244 ? -5.34 -7.246 6.105 1 97.88 244 THR B CA 1
ATOM 3960 C C . THR B 1 244 ? -4.777 -8.633 6.387 1 97.88 244 THR B C 1
ATOM 3962 O O . THR B 1 244 ? -4.305 -8.906 7.492 1 97.88 244 THR B O 1
ATOM 3965 N N . PHE B 1 245 ? -4.738 -9.516 5.367 1 97.81 245 PHE B N 1
ATOM 3966 C CA . PHE B 1 245 ? -4.516 -10.914 5.688 1 97.81 245 PHE B CA 1
ATOM 3967 C C . PHE B 1 245 ? -3.229 -11.422 5.043 1 97.81 245 PHE B C 1
ATOM 3969 O O . PHE B 1 245 ? -2.838 -12.57 5.238 1 97.81 245 PHE B O 1
ATOM 3976 N N . ILE B 1 246 ? -2.525 -10.609 4.293 1 97.31 246 ILE B N 1
ATOM 3977 C CA . ILE B 1 246 ? -1.363 -11.047 3.529 1 97.31 246 ILE B CA 1
ATOM 3978 C C . ILE B 1 246 ? -0.29 -11.578 4.477 1 97.31 246 ILE B C 1
ATOM 3980 O O . ILE B 1 246 ? 0.418 -12.531 4.152 1 97.31 246 ILE B O 1
ATOM 3984 N N . ALA B 1 247 ? -0.127 -10.938 5.637 1 96.19 247 ALA B N 1
ATOM 3985 C CA . ALA B 1 247 ? 0.878 -11.398 6.594 1 96.19 247 ALA B CA 1
ATOM 3986 C C . ALA B 1 247 ? 0.601 -12.828 7.039 1 96.19 247 ALA B C 1
ATOM 3988 O O . ALA B 1 247 ? 1.529 -13.617 7.215 1 96.19 247 ALA B O 1
ATOM 3989 N N . ASP B 1 248 ? -0.667 -13.195 7.289 1 96 248 ASP B N 1
ATOM 3990 C CA . ASP B 1 248 ? -1.037 -14.562 7.637 1 96 248 ASP B CA 1
ATOM 3991 C C . ASP B 1 248 ? -0.59 -15.547 6.559 1 96 248 ASP B C 1
ATOM 3993 O O . ASP B 1 248 ? -0.072 -16.625 6.867 1 96 248 ASP B O 1
ATOM 3997 N N . HIS B 1 249 ? -0.82 -15.188 5.344 1 95.19 249 HIS B N 1
ATOM 3998 C CA . HIS B 1 249 ? -0.473 -16.062 4.227 1 95.19 249 HIS B CA 1
ATOM 3999 C C . HIS B 1 249 ? 1.038 -16.219 4.105 1 95.19 249 HIS B C 1
ATOM 4001 O O . HIS B 1 249 ? 1.53 -17.328 3.854 1 95.19 249 HIS B O 1
ATOM 4007 N N . ILE B 1 250 ? 1.767 -15.148 4.285 1 94.38 250 ILE B N 1
ATOM 4008 C CA . ILE B 1 250 ? 3.223 -15.211 4.211 1 94.38 250 ILE B CA 1
ATOM 4009 C C . ILE B 1 250 ? 3.76 -16.078 5.352 1 94.38 250 ILE B C 1
ATOM 4011 O O . ILE B 1 250 ? 4.637 -16.922 5.137 1 94.38 250 ILE B O 1
ATOM 4015 N N . ARG B 1 251 ? 3.205 -15.914 6.523 1 91.94 251 ARG B N 1
ATOM 4016 C CA . ARG B 1 251 ? 3.619 -16.719 7.668 1 91.94 251 ARG B CA 1
ATOM 4017 C C . ARG B 1 251 ? 3.281 -18.188 7.453 1 91.94 251 ARG B C 1
ATOM 4019 O O . ARG B 1 251 ? 4.039 -19.078 7.863 1 91.94 251 ARG B O 1
ATOM 4026 N N . HIS B 1 252 ? 2.102 -18.391 6.91 1 89.81 252 HIS B N 1
ATOM 4027 C CA . HIS B 1 252 ? 1.695 -19.766 6.59 1 89.81 252 HIS B CA 1
ATOM 4028 C C . HIS B 1 252 ? 2.732 -20.453 5.715 1 89.81 252 HIS B C 1
ATOM 4030 O O . HIS B 1 252 ? 3.078 -21.609 5.949 1 89.81 252 HIS B O 1
ATOM 4036 N N . HIS B 1 253 ? 3.281 -19.75 4.793 1 84.75 253 HIS B N 1
ATOM 4037 C CA . HIS B 1 253 ? 4.266 -20.312 3.875 1 84.75 253 HIS B CA 1
ATOM 4038 C C . HIS B 1 253 ? 5.648 -20.375 4.52 1 84.75 253 HIS B C 1
ATOM 4040 O O . HIS B 1 253 ? 6.492 -21.172 4.113 1 84.75 253 HIS B O 1
ATOM 4046 N N . GLY B 1 254 ? 5.914 -19.469 5.484 1 77.94 254 GLY B N 1
ATOM 4047 C CA . GLY B 1 254 ? 7.188 -19.422 6.18 1 77.94 254 GLY B CA 1
ATOM 4048 C C . GLY B 1 254 ? 7.387 -20.578 7.141 1 77.94 254 GLY B C 1
ATOM 4049 O O . GLY B 1 254 ? 8.516 -20.859 7.551 1 77.94 254 GLY B O 1
ATOM 4050 N N . LYS B 1 255 ? 6.246 -21.125 7.562 1 71.31 255 LYS B N 1
ATOM 4051 C CA . LYS B 1 255 ? 6.312 -22.25 8.492 1 71.31 255 LYS B CA 1
ATOM 4052 C C . LYS B 1 255 ? 7.141 -23.391 7.91 1 71.31 255 LYS B C 1
ATOM 4054 O O . LYS B 1 255 ? 7.645 -24.234 8.648 1 71.31 255 LYS B O 1
ATOM 4059 N N . TYR B 1 256 ? 7.215 -23.531 6.668 1 57.47 256 TYR B N 1
ATOM 4060 C CA . TYR B 1 256 ? 7.867 -24.703 6.094 1 57.47 256 TYR B CA 1
ATOM 4061 C C . TYR B 1 256 ? 9.32 -24.391 5.738 1 57.47 256 TYR B C 1
ATOM 4063 O O . TYR B 1 256 ? 9.656 -24.25 4.562 1 57.47 256 TYR B O 1
ATOM 4071 N N . PRO B 1 257 ? 10.086 -23.828 6.652 1 48.34 257 PRO B N 1
ATOM 4072 C CA . PRO B 1 257 ? 11.484 -23.516 6.379 1 48.34 257 PRO B CA 1
ATOM 4073 C C . PRO B 1 257 ? 12.219 -24.672 5.695 1 48.34 257 PRO B C 1
ATOM 4075 O O . PRO B 1 257 ? 13.125 -24.438 4.883 1 48.34 257 PRO B O 1
ATOM 4078 N N . ASN B 1 258 ? 12.328 -25.797 6.324 1 41.91 258 ASN B N 1
ATOM 4079 C CA . ASN B 1 258 ? 13.102 -27 6.004 1 41.91 258 ASN B CA 1
ATOM 4080 C C . ASN B 1 258 ? 12.344 -27.906 5.043 1 41.91 258 ASN B C 1
ATOM 4082 O O . ASN B 1 258 ? 12.734 -29.047 4.828 1 41.91 258 ASN B O 1
ATOM 4086 N N . ALA B 1 259 ? 11.359 -27.578 4.523 1 35.03 259 ALA B N 1
ATOM 4087 C CA . ALA B 1 259 ? 10.906 -28.641 3.629 1 35.03 259 ALA B CA 1
ATOM 4088 C C . ALA B 1 259 ? 11.766 -28.703 2.369 1 35.03 259 ALA B C 1
ATOM 4090 O O . ALA B 1 259 ? 12.281 -27.672 1.911 1 35.03 259 ALA B O 1
#

Sequence (518 aa):
MASKQVSGSKCFGGLQKVFEHDSVELKCKMKFAVYLPPKAETGKCPVLCWLSGLTCTEQNFISKSGYHQATSEHGLVIAPDTIPRGCNIRGEEDSWGFGTGAGFSVDDTEDLWKTNYRMYSYLRNELPQLVNDSFPVDPQKMSVFGHSVGGHGALILLCHWSKKAFIGYLGTDQIKWEAYDATYLVKSYPGSQLDILIDQGKDDEFLSDGQLLPDNFIAACTEKKIPVFRLQEGYDHSYYFIATFIADHIRHHGKYPNAMASKQVSGSKCFGGLQKVFEHDSVELKCKMKFAVYLPPKAETGKCPVLCWLSGLTCTEQNFISKSGYHQATSEHGLVIAPDTIPRGCNIRGEEDSWGFGTGAGFSVDDTEDLWKTNYRMYSYLRNELPQLVNDSFPVDPQKMSVFGHSVGGHGALILLCHWSKKAFIGYLGTDQIKWEAYDATYLVKSYPGSQLDILIDQGKDDEFLSDGQLLPDNFIAACTEKKIPVFRLQEGYDHSYYFIATFIADHIRHHGKYPNA

Solvent-accessible surface area (backbone atoms only — not comparable to full-atom values): 27582 Å² total; per-residue (Å²): 132,75,68,43,80,74,46,75,44,37,35,56,78,15,36,44,31,31,33,36,31,75,36,80,56,34,66,31,61,46,47,32,28,36,35,42,19,50,59,44,80,80,38,67,24,38,36,38,35,41,29,51,28,78,92,40,45,36,58,53,55,70,40,39,26,53,50,55,66,53,33,37,77,47,29,25,37,36,25,43,41,41,55,78,46,91,69,81,48,91,64,56,81,63,56,71,69,66,73,54,34,67,42,46,55,42,56,41,79,49,81,90,40,34,64,34,39,21,38,27,57,28,61,68,49,51,49,51,51,50,46,56,74,71,45,55,48,35,88,71,26,69,46,64,41,47,38,69,55,10,28,50,23,25,46,30,49,53,44,44,65,56,24,60,75,42,50,83,68,67,68,94,78,68,64,80,64,55,76,53,31,42,41,56,36,56,60,64,47,82,70,77,80,56,89,41,80,44,80,41,38,64,53,13,64,50,46,78,69,63,75,45,63,65,64,60,38,49,59,40,25,64,79,52,77,34,60,52,75,44,78,36,82,67,16,35,78,50,52,45,37,43,37,53,46,40,50,58,55,49,49,62,61,36,71,53,70,82,82,131,76,67,43,79,75,48,72,44,35,36,57,78,14,37,44,32,31,32,35,30,73,35,80,54,34,67,30,60,45,47,32,28,38,36,42,19,50,60,45,79,80,37,67,25,38,37,38,36,40,29,52,29,75,92,39,45,34,57,52,58,70,40,38,24,54,50,56,67,53,32,36,77,49,31,27,38,38,25,43,41,38,54,79,46,91,69,81,48,89,65,55,82,60,58,72,68,67,71,56,35,67,38,49,57,41,58,42,80,49,80,89,40,35,66,36,40,20,38,29,57,29,63,68,50,51,49,51,52,48,46,56,74,71,45,55,49,36,88,71,27,68,46,63,42,48,38,68,59,9,28,49,24,24,46,30,49,51,44,42,64,57,26,60,75,43,48,83,68,68,67,94,79,68,63,78,63,54,75,54,32,42,38,57,36,55,59,64,46,82,70,73,80,62,90,43,81,44,80,41,36,65,55,13,65,49,48,78,69,64,72,46,61,66,63,59,38,50,60,38,26,64,81,39,73,54,53,50,72,45,78,36,82,67,17,34,80,49,52,45,36,43,36,54,45,38,51,59,55,51,49,62,61,37,70,54,70,82,85

pLDDT: mean 80.4, std 18.42, range [29.66, 98.38]